Protein 2NWR (pdb70)

Organism: Aquifex aeolicus (strain VF5) (NCBI:txid224324)

InterPro domains:
  IPR006218 DAHP synthetase I/KDSA [PF00793] (2-253)
  IPR006269 3-deoxy-8-phosphooctulonate synthase [MF_00056] (1-260)
  IPR006269 3-deoxy-8-phosphooctulonate synthase [PTHR21057] (2-259)
  IPR006269 3-deoxy-8-phosphooctulonate synthase [TIGR01362] (2-258)
  IPR013785 Aldolase-type TIM barrel [G3DSA:3.20.20.70] (1-263)

CATH classification: 3.20.20.70

Nearest PDB structures (foldseek):
  2nwr-assembly1_A-2  TM=1.004E+00  e=3.847E-53  Aquifex aeolicus
  1pcw-assembly1_A-2  TM=1.004E+00  e=4.974E-52  Aquifex aeolicus
  1zji-assembly1_A  TM=9.986E-01  e=1.942E-50  Aquifex aeolicus
  2nxh-assembly2_H  TM=1.001E+00  e=2.598E-50  Aquifex aeolicus
  2nxi-assembly2_E  TM=1.001E+00  e=2.346E-47  Aquifex aeolicus

Solvent-accessible surface area: 20312 Å² total; per-residue (Å²): 193,113,3,7,0,1,2,0,0,0,0,1,27,36,40,138,18,0,43,112,0,0,112,28,0,66,114,0,26,88,114,7,142,90,5,45,13,0,0,3,0,1,3,19,22,4,43,50,38,26,29,142,37,49,60,28,92,36,33,150,77,0,11,124,0,0,97,79,0,59,132,90,23,61,8,97,0,0,0,10,0,21,27,28,150,16,3,140,38,0,14,126,2,0,29,4,0,5,0,19,9,15,4,0,37,15,3,60,3,0,34,12,0,1,156,41,49,70,8,0,0,1,9,3,0,9,20,8,0,1,113,24,0,124,50,6,3,63,2,0,133,128,17,39,7,178,69,15,11,0,0,1,16,0,8,12,124,52,58,37,50,16,62,18,26,40,162,0,1,66,40,0,62,113,49,13,89,1,0,0,0,0,2,19,3,11,33,54,33,51,90,38,65,81,118,92,8,66,46,49,0,92,34,0,1,51,58,18,15,38,0,0,2,4,1,0,10,31,75,8,146,119,12,81,5,39,38,66,4,0,12,23,21,103,88,0,48,45,17,0,66,18,0,17,98,44,47,128,107,16,46,160,148,69,148,138,121,156,4,6,0,2,1,1,0,0,0,2,27,35,54,134,20,0,40,125,0,0,113,35,0,61,112,0,23,88,118,17,137,121,8,46,10,0,0,4,0,0,3,18,20,5,44,51,39,28,24,134,37,48,63,27,98,36,25,158,78,0,16,134,0,2,95,83,0,54,124,97,27,61,7,93,0,1,1,11,0,22,27,26,150,16,2,137,49,2,13,114,2,1,28,4,0,6,0,18,10,12,3,0,37,16,2,61,5,0,41,19,0,2,170,42,68,69,9,0,1,1,9,2,0,10,21,6,0,1,115,24,1,123,47,2,4,62,1,0,129,139,21,48,8,188,68,11,10,0,0,1,22,0,8,14,125,52,57,44,54,18,63,19,24,41,162,0,1,67,38,0,84,97,52,15,90,1,0,0,0,0,2,20,3,11,33,74,34,75,34,76,80,123,85,4,68,52,50,0,91,33,0,0,52,57,17,16,40,0,0,1,3,2,0,10,34,79,12,144,125,12,88,4,33,35,69,1,0,7,29,20,103,90,0,48,48,11,0,68,18,0,28,96,49,64,124,100,17,46,162,146,66,145,129,144

Secondary structure (DSSP, 8-state):
-PEEEEEE-SB-S-HHHHHHHHHHHHHHHHH-TTEEEEEE-BS--TT-SSTTS---S-HHHHHHHHHHHHHHH--EEEEE-SSGGGHHHHHTT-SEEEE-GGGTT-HHHHHHHHTTTSEEEEEPPTT--GGGGHHHHHHHHHTT-SSEEEEE--EE-SSS-EE--TTHHHHHTTTSEEEEETTGGG--TT---GGGHHHHHHHHHHH--SEEEEEEES-GGG-SS-TTTPEEGGGHHHHHHHHHHHHHHHHTTPPP-/-EEEEEE-SB-S-HHHHHHHHHHHHHHHHH-TTEEEEEE-BS--TT-SSTTS---S-HHHHHHHHHHHHHHH--EEEEE-SSGGGHHHHHTT-SEEEE-GGGTT-HHHHHHHHHTTSEEEEEPPTT--GGGHHHHHHHHHHTT--SEEEEE--EE-SSS-EE--TTHHHHHTTTSEEEEETTGGG------GGGHHHHHHHHHHH--SEEEEEEESSGGG-SSSTTTPEEGGGHHHHHHHHHHHHHHHGGGPPP-

Sequence (512 aa):
EKFLVIAGPNAIESEELLLKVGEEIKRLSEKFKEVEFVFKSSFDKANRSSIHSFRGHGLEYGVKALRKVKEEFGLKITTDIHESWQAEPVAEVADIIQIPAFLCRQTDLLLAAAKTGRAVNVKKGQFLAPWDTKNVVEKLKFGGAKEIYLTERGTTFGYNNLVVDFRSLPIMKQWAKVIYDATHSVQLPGGGMREFIFPLIRAAVAVGCDGVFMETHPEPEKALSDASTQLPLSQLEGIIEAILEIREVASKYYETIKFLVIAGPNAIESEELLLKVGEEIKRLSEKFKEVEFVFKSSFDKANRSSIHSFRGHGLEYGVKALRKVKEEFGLKITTDIHESWQAEPVAEVADIIQIPAFLCRQTDLLLAAAKTGRAVNVKKGQFLAPWDTKNVVEKLKFGGAKEIYLTERGTTFGYNNLVVDFRSLPIMKQWAKVIYDATHSVQLPGGMREFIFPLIRAAVAVGCDGVFMETHPEPEKALSDASTQLPLSQLEGIIEAILEIREVASKYYETI

B-factor: mean 23.36, std 8.86, range [10.27, 59.87]

Structure (mmCIF, N/CA/C/O backbone):
data_2NWR
#
_entry.id   2NWR
#
_cell.length_a   84.406
_cell.length_b   84.406
_cell.length_c   159.428
_cell.angle_alpha   90.00
_cell.angle_beta   90.00
_cell.angle_gamma   120.00
#
_symmetry.space_group_name_H-M   'P 31 2 1'
#
loop_
_entity.id
_entity.type
_entity.pdbx_description
1 polymer '2-dehydro-3-deoxyphosphooctonate aldolase'
2 non-polymer 'PHOSPHATE ION'
3 non-polymer PHOSPHOENOLPYRUVATE
4 water water
#
loop_
_atom_site.group_PDB
_atom_site.id
_atom_site.type_symbol
_atom_site.label_atom_id
_atom_site.label_alt_id
_atom_site.label_comp_id
_atom_site.label_asym_id
_atom_site.label_entity_id
_atom_site.label_seq_id
_atom_site.pdbx_PDB_ins_code
_atom_site.Cartn_x
_atom_site.Cartn_y
_atom_site.Cartn_z
_atom_site.occupancy
_atom_site.B_iso_or_equiv
_atom_site.auth_seq_id
_atom_site.auth_comp_id
_atom_site.auth_asym_id
_atom_site.auth_atom_id
_atom_site.pdbx_PDB_model_num
ATOM 1 N N . GLU A 1 2 ? 7.706 48.304 29.544 1.00 42.38 1002 GLU A N 1
ATOM 2 C CA . GLU A 1 2 ? 8.964 47.957 30.263 1.00 42.17 1002 GLU A CA 1
ATOM 3 C C . GLU A 1 2 ? 9.836 49.205 30.350 1.00 40.95 1002 GLU A C 1
ATOM 4 O O . GLU A 1 2 ? 9.835 50.033 29.440 1.00 41.27 1002 GLU A O 1
ATOM 10 N N . LYS A 1 3 ? 10.574 49.340 31.448 1.00 38.03 1003 LYS A N 1
ATOM 11 C CA . LYS A 1 3 ? 11.435 50.498 31.659 1.00 34.56 1003 LYS A CA 1
ATOM 12 C C . LYS A 1 3 ? 12.458 50.647 30.532 1.00 31.24 1003 LYS A C 1
ATOM 13 O O . LYS A 1 3 ? 13.194 49.712 30.214 1.00 28.74 1003 LYS A O 1
ATOM 19 N N . PHE A 1 4 ? 12.494 51.836 29.937 1.00 27.73 1004 PHE A N 1
ATOM 20 C CA . PHE A 1 4 ? 13.401 52.133 28.834 1.00 24.13 1004 PHE A CA 1
ATOM 21 C C . PHE A 1 4 ? 14.827 52.345 29.323 1.00 22.30 1004 PHE A C 1
ATOM 22 O O . PHE A 1 4 ? 15.065 53.050 30.303 1.00 21.18 1004 PHE A O 1
ATOM 30 N N . LEU A 1 5 ? 15.779 51.737 28.626 1.00 20.34 1005 LEU A N 1
ATOM 31 C CA . LEU A 1 5 ? 17.175 51.858 29.002 1.00 18.64 1005 LEU A CA 1
ATOM 32 C C . LEU A 1 5 ? 17.893 52.973 28.240 1.00 18.85 1005 LEU A C 1
ATOM 33 O O . LEU A 1 5 ? 17.734 53.117 27.026 1.00 17.17 1005 LEU A O 1
ATOM 38 N N . VAL A 1 6 ? 18.654 53.784 28.968 1.00 17.71 1006 VAL A N 1
ATOM 39 C CA . VAL A 1 6 ? 19.453 54.835 28.353 1.00 15.95 1006 VAL A CA 1
ATOM 40 C C . VAL A 1 6 ? 20.881 54.641 28.847 1.00 15.59 1006 VAL A C 1
ATOM 41 O O . VAL A 1 6 ? 21.173 54.839 30.031 1.00 14.29 1006 VAL A O 1
ATOM 45 N N . ILE A 1 7 ? 21.754 54.213 27.943 1.00 14.61 1007 ILE A N 1
ATOM 46 C CA . ILE A 1 7 ? 23.159 53.998 28.270 1.00 15.57 1007 ILE A CA 1
ATOM 47 C C . ILE A 1 7 ? 23.885 55.234 27.767 1.00 15.03 1007 ILE A C 1
ATOM 48 O O . ILE A 1 7 ? 23.898 55.499 26.563 1.00 16.37 1007 ILE A O 1
ATOM 53 N N . ALA A 1 8 ? 24.483 55.995 28.678 1.00 15.32 1008 ALA A N 1
ATOM 54 C CA . ALA A 1 8 ? 25.173 57.212 28.275 1.00 15.54 1008 ALA A CA 1
ATOM 55 C C . ALA A 1 8 ? 26.386 57.539 29.125 1.00 16.84 1008 ALA A C 1
ATOM 56 O O . ALA A 1 8 ? 26.502 57.100 30.268 1.00 18.14 1008 ALA A O 1
ATOM 58 N N . GLY A 1 9 ? 27.285 58.331 28.552 1.00 18.25 1009 GLY A N 1
ATOM 59 C CA . GLY A 1 9 ? 28.488 58.723 29.255 1.00 17.46 1009 GLY A CA 1
ATOM 60 C C . GLY A 1 9 ? 29.565 59.064 28.249 1.00 17.37 1009 GLY A C 1
ATOM 61 O O . GLY A 1 9 ? 29.352 58.920 27.043 1.00 18.30 1009 GLY A O 1
ATOM 62 N N . PRO A 1 10 ? 30.735 59.525 28.710 1.00 17.40 1010 PRO A N 1
ATOM 63 C CA . PRO A 1 10 ? 31.836 59.879 27.814 1.00 17.62 1010 PRO A CA 1
ATOM 64 C C . PRO A 1 10 ? 32.426 58.613 27.203 1.00 16.18 1010 PRO A C 1
ATOM 65 O O . PRO A 1 10 ? 32.613 57.613 27.895 1.00 16.85 1010 PRO A O 1
ATOM 69 N N . ASN A 1 11 ? 32.713 58.656 25.909 1.00 15.72 1011 ASN A N 1
ATOM 70 C CA . ASN A 1 11 ? 33.262 57.494 25.228 1.00 17.05 1011 ASN A CA 1
ATOM 71 C C . ASN A 1 11 ? 34.412 56.835 25.984 1.00 17.90 1011 ASN A C 1
ATOM 72 O O . ASN A 1 11 ? 34.411 55.621 26.194 1.00 19.07 1011 ASN A O 1
ATOM 77 N N . ALA A 1 12 ? 35.391 57.641 26.385 1.00 17.41 1012 ALA A N 1
ATOM 78 C CA . ALA A 1 12 ? 36.561 57.133 27.092 1.00 18.24 1012 ALA A CA 1
ATOM 79 C C . ALA A 1 12 ? 36.750 57.779 28.461 1.00 18.05 1012 ALA A C 1
ATOM 80 O O . ALA A 1 12 ? 36.331 58.913 28.690 1.00 18.73 1012 ALA A O 1
ATOM 82 N N . ILE A 1 13 ? 37.385 57.047 29.369 1.00 20.19 1013 ILE A N 1
ATOM 83 C CA . ILE A 1 13 ? 37.637 57.562 30.707 1.00 19.18 1013 ILE A CA 1
ATOM 84 C C . ILE A 1 13 ? 38.856 58.477 30.651 1.00 20.48 1013 ILE A C 1
ATOM 85 O O . ILE A 1 13 ? 39.957 58.110 31.065 1.00 21.08 1013 ILE A O 1
ATOM 90 N N . GLU A 1 14 ? 38.645 59.676 30.121 1.00 20.62 1014 GLU A N 1
ATOM 91 C CA . GLU A 1 14 ? 39.707 60.666 29.991 1.00 22.81 1014 GLU A CA 1
ATOM 92 C C . GLU A 1 14 ? 40.286 61.038 31.354 1.00 23.20 1014 GLU A C 1
ATOM 93 O O . GLU A 1 14 ? 41.457 61.395 31.468 1.00 23.13 1014 GLU A O 1
ATOM 99 N N . SER A 1 15 ? 39.457 60.936 32.385 1.00 22.96 1015 SER A N 1
ATOM 100 C CA . SER A 1 15 ? 39.869 61.244 33.749 1.00 24.12 1015 SER A CA 1
ATOM 101 C C . SER A 1 15 ? 38.682 60.948 34.646 1.00 24.98 1015 SER A C 1
ATOM 102 O O . SER A 1 15 ? 37.544 60.891 34.181 1.00 24.51 1015 SER A O 1
ATOM 105 N N . GLU A 1 16 ? 38.945 60.743 35.928 1.00 26.10 1016 GLU A N 1
ATOM 106 C CA . GLU A 1 16 ? 37.875 60.461 36.868 1.00 28.48 1016 GLU A CA 1
ATOM 107 C C . GLU A 1 16 ? 36.998 61.706 37.016 1.00 28.91 1016 GLU A C 1
ATOM 108 O O . GLU A 1 16 ? 35.782 61.609 37.202 1.00 29.48 1016 GLU A O 1
ATOM 114 N N . GLU A 1 17 ? 37.617 62.878 36.918 1.00 28.31 1017 GLU A N 1
ATOM 115 C CA . GLU A 1 17 ? 36.879 64.127 37.042 1.00 29.83 1017 GLU A CA 1
ATOM 116 C C . GLU A 1 17 ? 35.839 64.256 35.932 1.00 27.93 1017 GLU A C 1
ATOM 117 O O . GLU A 1 17 ? 34.704 64.667 36.180 1.00 27.04 1017 GLU A O 1
ATOM 123 N N . LEU A 1 18 ? 36.230 63.907 34.709 1.00 26.09 1018 LEU A N 1
ATOM 124 C CA . LEU A 1 18 ? 35.312 63.972 33.576 1.00 24.34 1018 LEU A CA 1
ATOM 125 C C . LEU A 1 18 ? 34.102 63.096 33.862 1.00 23.92 1018 LEU A C 1
ATOM 126 O O . LEU A 1 18 ? 32.962 63.504 33.647 1.00 23.84 1018 LEU A O 1
ATOM 131 N N . LEU A 1 19 ? 34.362 61.885 34.345 1.00 22.81 1019 LEU A N 1
ATOM 132 C CA . LEU A 1 19 ? 33.299 60.941 34.665 1.00 24.51 1019 LEU A CA 1
ATOM 133 C C . LEU A 1 19 ? 32.316 61.485 35.691 1.00 24.30 1019 LEU A C 1
ATOM 134 O O . LEU A 1 19 ? 31.103 61.324 35.541 1.00 22.96 1019 LEU A O 1
ATOM 139 N N . LEU A 1 20 ? 32.843 62.121 36.734 1.00 24.48 1020 LEU A N 1
ATOM 140 C CA . LEU A 1 20 ? 32.007 62.684 37.790 1.00 25.28 1020 LEU A CA 1
ATOM 141 C C . LEU A 1 20 ? 31.148 63.833 37.267 1.00 24.53 1020 LEU A C 1
ATOM 142 O O . LEU A 1 20 ? 30.006 64.012 37.694 1.00 25.23 1020 LEU A O 1
ATOM 147 N N . LYS A 1 21 ? 31.698 64.605 36.338 1.00 25.02 1021 LYS A N 1
ATOM 148 C CA . LYS A 1 21 ? 30.972 65.727 35.764 1.00 25.77 1021 LYS A CA 1
ATOM 149 C C . LYS A 1 21 ? 29.772 65.217 34.961 1.00 24.84 1021 LYS A C 1
ATOM 150 O O . LYS A 1 21 ? 28.660 65.732 35.087 1.00 23.86 1021 LYS A O 1
ATOM 156 N N . VAL A 1 22 ? 29.999 64.197 34.138 1.00 22.75 1022 VAL A N 1
ATOM 157 C CA . VAL A 1 22 ? 28.921 63.628 33.339 1.00 20.58 1022 VAL A CA 1
ATOM 158 C C . VAL A 1 22 ? 27.979 62.864 34.263 1.00 20.33 1022 VAL A C 1
ATOM 159 O O . VAL A 1 22 ? 26.753 62.947 34.128 1.00 20.85 1022 VAL A O 1
ATOM 163 N N . GLY A 1 23 ? 28.558 62.128 35.210 1.00 20.10 1023 GLY A N 1
ATOM 164 C CA . GLY A 1 23 ? 27.762 61.362 36.153 1.00 20.21 1023 GLY A CA 1
ATOM 165 C C . GLY A 1 23 ? 26.765 62.225 36.907 1.00 21.66 1023 GLY A C 1
ATOM 166 O O . GLY A 1 23 ? 25.612 61.835 37.103 1.00 20.07 1023 GLY A O 1
ATOM 167 N N . GLU A 1 24 ? 27.207 63.404 37.335 1.00 22.22 1024 GLU A N 1
ATOM 168 C CA . GLU A 1 24 ? 26.339 64.315 38.064 1.00 23.17 1024 GLU A CA 1
ATOM 169 C C . GLU A 1 24 ? 25.097 64.642 37.246 1.00 23.16 1024 GLU A C 1
ATOM 170 O O . GLU A 1 24 ? 23.985 64.632 37.771 1.00 22.28 1024 GLU A O 1
ATOM 176 N N . GLU A 1 25 ? 25.288 64.924 35.959 1.00 22.74 1025 GLU A N 1
ATOM 177 C CA . GLU A 1 25 ? 24.174 65.253 35.075 1.00 23.33 1025 GLU A CA 1
ATOM 178 C C . GLU A 1 25 ? 23.276 64.047 34.828 1.00 22.95 1025 GLU A C 1
ATOM 179 O O . GLU A 1 25 ? 22.050 64.165 34.825 1.00 23.62 1025 GLU A O 1
ATOM 185 N N . ILE A 1 26 ? 23.880 62.883 34.618 1.00 23.17 1026 ILE A N 1
ATOM 186 C CA . ILE A 1 26 ? 23.094 61.681 34.382 1.00 22.86 1026 ILE A CA 1
ATOM 187 C C . ILE A 1 26 ? 22.249 61.403 35.621 1.00 22.77 1026 ILE A C 1
ATOM 188 O O . ILE A 1 26 ? 21.103 60.966 35.517 1.00 21.57 1026 ILE A O 1
ATOM 193 N N . LYS A 1 27 ? 22.812 61.680 36.793 1.00 22.60 1027 LYS A N 1
ATOM 194 C CA . LYS A 1 27 ? 22.092 61.479 38.047 1.00 22.45 1027 LYS A CA 1
ATOM 195 C C . LYS A 1 27 ? 20.877 62.413 38.098 1.00 22.25 1027 LYS A C 1
ATOM 196 O O . LYS A 1 27 ? 19.767 61.985 38.417 1.00 21.37 1027 LYS A O 1
ATOM 202 N N . ARG A 1 28 ? 21.089 63.686 37.773 1.00 22.29 1028 ARG A N 1
ATOM 203 C CA . ARG A 1 28 ? 20.003 64.660 37.779 1.00 22.65 1028 ARG A CA 1
ATOM 204 C C . ARG A 1 28 ? 18.873 64.181 36.872 1.00 22.52 1028 ARG A C 1
ATOM 205 O O . ARG A 1 28 ? 17.703 64.207 37.251 1.00 22.99 1028 ARG A O 1
ATOM 213 N N . LEU A 1 29 ? 19.238 63.728 35.676 1.00 22.22 1029 LEU A N 1
ATOM 214 C CA . LEU A 1 29 ? 18.262 63.252 34.706 1.00 20.75 1029 LEU A CA 1
ATOM 215 C C . LEU A 1 29 ? 17.543 61.984 35.160 1.00 19.28 1029 LEU A C 1
ATOM 216 O O . LEU A 1 29 ? 16.367 61.787 34.844 1.00 19.46 1029 LEU A O 1
ATOM 221 N N . SER A 1 30 ? 18.240 61.125 35.899 1.00 19.05 1030 SER A N 1
ATOM 222 C CA . SER A 1 30 ? 17.625 59.891 36.374 1.00 19.38 1030 SER A CA 1
ATOM 223 C C . SER A 1 30 ? 16.559 60.207 37.419 1.00 20.71 1030 SER A C 1
ATOM 224 O O . SER A 1 30 ? 15.626 59.429 37.624 1.00 19.15 1030 SER A O 1
ATOM 227 N N . GLU A 1 31 ? 16.701 61.352 38.080 1.00 21.89 1031 GLU A N 1
ATOM 228 C CA . GLU A 1 31 ? 15.735 61.760 39.092 1.00 22.80 1031 GLU A CA 1
ATOM 229 C C . GLU A 1 31 ? 14.502 62.330 38.401 1.00 23.16 1031 GLU A C 1
ATOM 230 O O . GLU A 1 31 ? 13.382 62.207 38.900 1.00 22.23 1031 GLU A O 1
ATOM 236 N N . LYS A 1 32 ? 14.713 62.949 37.245 1.00 22.00 1032 LYS A N 1
ATOM 237 C CA . LYS A 1 32 ? 13.611 63.529 36.489 1.00 21.88 1032 LYS A CA 1
ATOM 238 C C . LYS A 1 32 ? 12.879 62.465 35.675 1.00 22.42 1032 LYS A C 1
ATOM 239 O O . LYS A 1 32 ? 11.657 62.333 35.763 1.00 23.68 1032 LYS A O 1
ATOM 245 N N . PHE A 1 33 ? 13.629 61.713 34.874 1.00 20.81 1033 PHE A N 1
ATOM 246 C CA . PHE A 1 33 ? 13.040 60.670 34.039 1.00 20.77 1033 PHE A CA 1
ATOM 247 C C . PHE A 1 33 ? 13.023 59.354 34.791 1.00 20.53 1033 PHE A C 1
ATOM 248 O O . PHE A 1 33 ? 13.808 58.449 34.500 1.00 20.14 1033 PHE A O 1
ATOM 256 N N . LYS A 1 34 ? 12.116 59.257 35.758 1.00 20.51 1034 LYS A N 1
ATOM 257 C CA . LYS A 1 34 ? 11.999 58.065 36.578 1.00 21.94 1034 LYS A CA 1
ATOM 258 C C . LYS A 1 34 ? 11.594 56.805 35.815 1.00 22.62 1034 LYS A C 1
ATOM 259 O O . LYS A 1 34 ? 11.818 55.696 36.298 1.00 24.15 1034 LYS A O 1
ATOM 265 N N . GLU A 1 35 ? 11.014 56.965 34.628 1.00 21.24 1035 GLU A N 1
ATOM 266 C CA . GLU A 1 35 ? 10.600 55.805 33.843 1.00 20.95 1035 GLU A CA 1
ATOM 267 C C . GLU A 1 35 ? 11.765 55.242 33.034 1.00 20.90 1035 GLU A C 1
ATOM 268 O O . GLU A 1 35 ? 11.613 54.252 32.318 1.00 22.58 1035 GLU A O 1
ATOM 274 N N . VAL A 1 36 ? 12.926 55.879 33.152 1.00 19.03 1036 VAL A N 1
ATOM 275 C CA . VAL A 1 36 ? 14.120 55.450 32.429 1.00 18.50 1036 VAL A CA 1
ATOM 276 C C . VAL A 1 36 ? 15.162 54.814 33.339 1.00 20.57 1036 VAL A C 1
ATOM 277 O O . VAL A 1 36 ? 15.404 55.288 34.449 1.00 19.03 1036 VAL A O 1
ATOM 281 N N . GLU A 1 37 ? 15.770 53.729 32.868 1.00 20.15 1037 GLU A N 1
ATOM 282 C CA . GLU A 1 37 ? 16.825 53.067 33.620 1.00 22.26 1037 GLU A CA 1
ATOM 283 C C . GLU A 1 37 ? 18.132 53.559 33.006 1.00 20.93 1037 GLU A C 1
ATOM 284 O O . GLU A 1 37 ? 18.471 53.210 31.869 1.00 19.93 1037 GLU A O 1
ATOM 290 N N . PHE A 1 38 ? 18.851 54.395 33.743 1.00 18.23 1038 PHE A N 1
ATOM 291 C CA . PHE A 1 38 ? 20.108 54.922 33.241 1.00 17.92 1038 PHE A CA 1
ATOM 292 C C . PHE A 1 38 ? 21.270 54.022 33.598 1.00 18.68 1038 PHE A C 1
ATOM 293 O O . PHE A 1 38 ? 21.312 53.442 34.687 1.00 18.72 1038 PHE A O 1
ATOM 301 N N . VAL A 1 39 ? 22.199 53.891 32.657 1.00 17.30 1039 VAL A N 1
ATOM 302 C CA . VAL A 1 39 ? 23.400 53.094 32.857 1.00 18.20 1039 VAL A CA 1
ATOM 303 C C . VAL A 1 39 ? 24.550 53.960 32.361 1.00 16.99 1039 VAL A C 1
ATOM 304 O O . VAL A 1 39 ? 24.557 54.407 31.208 1.00 16.13 1039 VAL A O 1
ATOM 308 N N . PHE A 1 40 ? 25.507 54.211 33.246 1.00 16.02 1040 PHE A N 1
ATOM 309 C CA . PHE A 1 40 ? 26.653 55.051 32.925 1.00 15.19 1040 PHE A CA 1
ATOM 310 C C . PHE A 1 40 ? 27.718 54.270 32.174 1.00 15.17 1040 PHE A C 1
ATOM 311 O O . PHE A 1 40 ? 28.202 53.246 32.661 1.00 14.26 1040 PHE A O 1
ATOM 319 N N . LYS A 1 41 ? 28.097 54.768 31.001 1.00 16.20 1041 LYS A N 1
ATOM 320 C CA . LYS A 1 41 ? 29.101 54.103 30.180 1.00 15.57 1041 LYS A CA 1
ATOM 321 C C . LYS A 1 41 ? 30.358 54.909 29.924 1.00 16.04 1041 LYS A C 1
ATOM 322 O O . LYS A 1 41 ? 30.299 56.117 29.700 1.00 15.98 1041 LYS A O 1
ATOM 328 N N . SER A 1 42 ? 31.491 54.213 29.967 1.00 16.21 1042 SER A N 1
ATOM 329 C CA . SER A 1 42 ? 32.787 54.796 29.648 1.00 17.22 1042 SER A CA 1
ATOM 330 C C . SER A 1 42 ? 33.834 53.690 29.567 1.00 18.32 1042 SER A C 1
ATOM 331 O O . SER A 1 42 ? 33.941 52.860 30.471 1.00 19.65 1042 SER A O 1
ATOM 334 N N . SER A 1 43 ? 34.600 53.685 28.480 1.00 18.68 1043 SER A N 1
ATOM 335 C CA . SER A 1 43 ? 35.632 52.674 28.243 1.00 17.43 1043 SER A CA 1
ATOM 336 C C . SER A 1 43 ? 36.938 52.975 28.971 1.00 18.27 1043 SER A C 1
ATOM 337 O O . SER A 1 43 ? 37.469 54.082 28.864 1.00 19.69 1043 SER A O 1
ATOM 340 N N . PHE A 1 44 ? 37.465 51.989 29.693 1.00 17.64 1044 PHE A N 1
ATOM 341 C CA . PHE A 1 44 ? 38.735 52.173 30.397 1.00 17.13 1044 PHE A CA 1
ATOM 342 C C . PHE A 1 44 ? 39.882 52.045 29.391 1.00 17.45 1044 PHE A C 1
ATOM 343 O O . PHE A 1 44 ? 41.026 52.417 29.677 1.00 16.28 1044 PHE A O 1
ATOM 351 N N . ASP A 1 45 ? 39.566 51.523 28.207 1.00 17.04 1045 ASP A N 1
ATOM 352 C CA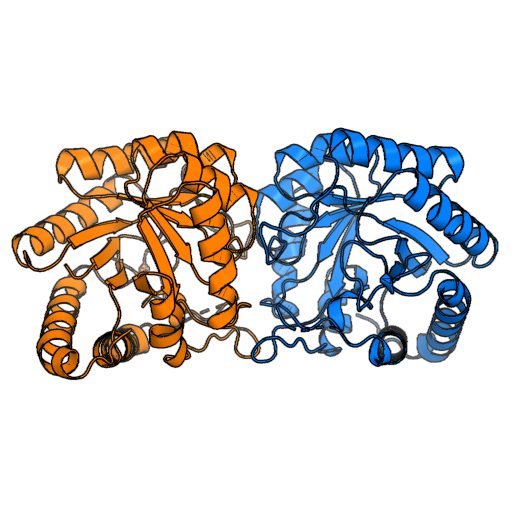 . ASP A 1 45 ? 40.558 51.371 27.149 1.00 17.44 1045 ASP A CA 1
ATOM 353 C C . ASP A 1 45 ? 39.939 51.325 25.757 1.00 18.42 1045 ASP A C 1
ATOM 354 O O . ASP A 1 45 ? 38.928 50.655 25.533 1.00 17.51 1045 ASP A O 1
ATOM 359 N N . LYS A 1 46 ? 40.543 52.065 24.836 1.00 17.63 1046 LYS A N 1
ATOM 360 C CA . LYS A 1 46 ? 40.108 52.064 23.443 1.00 17.84 1046 LYS A CA 1
ATOM 361 C C . LYS A 1 46 ? 41.159 51.159 22.814 1.00 18.48 1046 LYS A C 1
ATOM 362 O O . LYS A 1 46 ? 42.202 51.622 22.347 1.00 19.36 1046 LYS A O 1
ATOM 368 N N . ALA A 1 47 ? 40.884 49.858 22.838 1.00 18.19 1047 ALA A N 1
ATOM 369 C CA . ALA A 1 47 ? 41.805 48.847 22.334 1.00 17.58 1047 ALA A CA 1
ATOM 370 C C . ALA A 1 47 ? 41.811 48.649 20.824 1.00 17.75 1047 ALA A C 1
ATOM 371 O O . ALA A 1 47 ? 42.564 47.821 20.307 1.00 17.18 1047 ALA A O 1
ATOM 373 N N . ASN A 1 48 ? 40.997 49.419 20.113 1.00 16.45 1048 ASN A N 1
ATOM 374 C CA . ASN A 1 48 ? 40.905 49.273 18.666 1.00 16.04 1048 ASN A CA 1
ATOM 375 C C . ASN A 1 48 ? 41.050 50.569 17.874 1.00 16.02 1048 ASN A C 1
ATOM 376 O O . ASN A 1 48 ? 40.479 50.681 16.783 1.00 15.45 1048 ASN A O 1
ATOM 381 N N . ARG A 1 49 ? 41.788 51.545 18.400 1.00 16.29 1049 ARG A N 1
ATOM 382 C CA . ARG A 1 49 ? 41.953 52.805 17.671 1.00 17.34 1049 ARG A CA 1
ATOM 383 C C . ARG A 1 49 ? 42.564 52.525 16.294 1.00 18.60 1049 ARG A C 1
ATOM 384 O O . ARG A 1 49 ? 43.271 51.532 16.103 1.00 19.22 1049 ARG A O 1
ATOM 392 N N . SER A 1 50 ? 42.291 53.396 15.331 1.00 18.18 1050 SER A N 1
ATOM 393 C CA . SER A 1 50 ? 42.852 53.209 13.998 1.00 18.30 1050 SER A CA 1
ATOM 394 C C . SER A 1 50 ? 44.356 53.463 14.040 1.00 17.68 1050 SER A C 1
ATOM 395 O O . SER A 1 50 ? 45.148 52.730 13.432 1.00 16.93 1050 SER A O 1
ATOM 398 N N . SER A 1 51 ? 44.747 54.493 14.782 1.00 17.48 1051 SER A N 1
ATOM 399 C CA . SER A 1 51 ? 46.153 54.868 14.877 1.00 19.81 1051 SER A CA 1
ATOM 400 C C . SER A 1 51 ? 46.830 54.548 16.202 1.00 19.93 1051 SER A C 1
ATOM 401 O O . SER A 1 51 ? 46.240 54.705 17.272 1.00 18.04 1051 SER A O 1
ATOM 404 N N . ILE A 1 52 ? 48.083 54.114 16.113 1.00 19.10 1052 ILE A N 1
ATOM 405 C CA . ILE A 1 52 ? 48.874 53.791 17.294 1.00 21.32 1052 ILE A CA 1
ATOM 406 C C . ILE A 1 52 ? 49.145 55.073 18.093 1.00 22.68 1052 ILE A C 1
ATOM 407 O O . ILE A 1 52 ? 49.517 55.015 19.263 1.00 23.06 1052 ILE A O 1
ATOM 412 N N . HIS A 1 53 ? 48.953 56.227 17.458 1.00 23.51 1053 HIS A N 1
ATOM 413 C CA . HIS A 1 53 ? 49.197 57.508 18.119 1.00 24.54 1053 HIS A CA 1
ATOM 414 C C . HIS A 1 53 ? 47.985 58.091 18.845 1.00 24.50 1053 HIS A C 1
ATOM 415 O O . HIS A 1 53 ? 48.100 59.103 19.537 1.00 23.38 1053 HIS A O 1
ATOM 422 N N . SER A 1 54 ? 46.830 57.449 18.700 1.00 22.54 1054 SER A N 1
ATOM 423 C CA . SER A 1 54 ? 45.614 57.935 19.338 1.00 21.50 1054 SER A CA 1
ATOM 424 C C . SER A 1 54 ? 45.479 57.528 20.801 1.00 20.64 1054 SER A C 1
ATOM 425 O O . SER A 1 54 ? 46.076 56.550 21.254 1.00 20.71 1054 SER A O 1
ATOM 428 N N . PHE A 1 55 ? 44.673 58.294 21.527 1.00 20.16 1055 PHE A N 1
ATOM 429 C CA . PHE A 1 55 ? 44.418 58.062 22.942 1.00 21.16 1055 PHE A CA 1
ATOM 430 C C . PHE A 1 55 ? 43.785 56.694 23.177 1.00 20.76 1055 PHE A C 1
ATOM 431 O O . PHE A 1 55 ? 42.874 56.297 22.452 1.00 19.15 1055 PHE A O 1
ATOM 439 N N . ARG A 1 56 ? 44.274 55.975 24.184 1.00 20.11 1056 ARG A N 1
ATOM 440 C CA . ARG A 1 56 ? 43.717 54.666 24.519 1.00 21.01 1056 ARG A CA 1
ATOM 441 C C . ARG A 1 56 ? 43.040 54.691 25.887 1.00 21.12 1056 ARG A C 1
ATOM 442 O O . ARG A 1 56 ? 41.915 54.221 26.041 1.00 20.92 1056 ARG A O 1
ATOM 450 N N . GLY A 1 57 ? 43.725 55.249 26.879 1.00 21.32 1057 GLY A N 1
ATOM 451 C CA . GLY A 1 57 ? 43.153 55.308 28.212 1.00 21.02 1057 GLY A CA 1
ATOM 452 C C . GLY A 1 57 ? 44.215 55.252 29.293 1.00 22.72 1057 GLY A C 1
ATOM 453 O O . GLY A 1 57 ? 45.413 55.240 28.998 1.00 22.60 1057 GLY A O 1
ATOM 454 N N . HIS A 1 58 ? 43.775 55.194 30.546 1.00 21.86 1058 HIS A N 1
ATOM 455 C CA . HIS A 1 58 ? 44.696 55.160 31.669 1.00 23.19 1058 HIS A CA 1
ATOM 456 C C . HIS A 1 58 ? 44.803 53.801 32.352 1.00 23.23 1058 HIS A C 1
ATOM 457 O O . HIS A 1 58 ? 45.264 53.700 33.488 1.00 24.40 1058 HIS A O 1
ATOM 464 N N . GLY A 1 59 ? 44.390 52.753 31.647 1.00 23.84 1059 GLY A N 1
ATOM 465 C CA . GLY A 1 59 ? 44.480 51.418 32.208 1.00 22.38 1059 GLY A CA 1
ATOM 466 C C . GLY A 1 59 ? 43.229 50.935 32.908 1.00 22.10 1059 GLY A C 1
ATOM 467 O O . GLY A 1 59 ? 42.411 51.728 33.377 1.00 22.74 1059 GLY A O 1
ATOM 468 N N . LEU A 1 60 ? 43.097 49.615 32.983 1.00 21.83 1060 LEU A N 1
ATOM 469 C CA . LEU A 1 60 ? 41.958 48.966 33.614 1.00 22.92 1060 LEU A CA 1
ATOM 470 C C . LEU A 1 60 ? 41.800 49.362 35.086 1.00 22.61 1060 LEU A C 1
ATOM 471 O O . LEU A 1 60 ? 40.710 49.724 35.528 1.00 22.16 1060 LEU A O 1
ATOM 476 N N . GLU A 1 61 ? 42.892 49.293 35.838 1.00 22.02 1061 GLU A N 1
ATOM 477 C CA . GLU A 1 61 ? 42.859 49.621 37.260 1.00 24.36 1061 GLU A CA 1
ATOM 478 C C . GLU A 1 61 ? 42.283 51.010 37.509 1.00 22.89 1061 GLU A C 1
ATOM 479 O O . GLU A 1 61 ? 41.332 51.173 38.277 1.00 23.85 1061 GLU A O 1
ATOM 485 N N . TYR A 1 62 ? 42.864 52.007 36.854 1.00 22.20 1062 TYR A N 1
ATOM 486 C CA . TYR A 1 62 ? 42.418 53.387 36.992 1.00 21.99 1062 TYR A CA 1
ATOM 487 C C . TYR A 1 62 ? 40.954 53.518 36.578 1.00 21.59 1062 TYR A C 1
ATOM 488 O O . TYR A 1 62 ? 40.150 54.146 37.271 1.00 20.64 1062 TYR A O 1
ATOM 497 N N . GLY A 1 63 ? 40.623 52.921 35.437 1.00 21.42 1063 GLY A N 1
ATOM 498 C CA . GLY A 1 63 ? 39.268 52.987 34.921 1.00 19.99 1063 GLY A CA 1
ATOM 499 C C . GLY A 1 63 ? 38.202 52.403 35.826 1.00 19.87 1063 GLY A C 1
ATOM 500 O O . GLY A 1 63 ? 37.169 53.032 36.057 1.00 19.90 1063 GLY A O 1
ATOM 501 N N . VAL A 1 64 ? 38.435 51.197 36.329 1.00 20.00 1064 VAL A N 1
ATOM 502 C CA . VAL A 1 64 ? 37.472 50.548 37.209 1.00 21.49 1064 VAL A CA 1
ATOM 503 C C . VAL A 1 64 ? 37.276 51.382 38.471 1.00 22.65 1064 VAL A C 1
ATOM 504 O O . VAL A 1 64 ? 36.160 51.520 38.977 1.00 21.28 1064 VAL A O 1
ATOM 508 N N . LYS A 1 65 ? 38.372 51.946 38.966 1.00 23.83 1065 LYS A N 1
ATOM 509 C CA . LYS A 1 65 ? 38.335 52.775 40.163 1.00 24.56 1065 LYS A CA 1
ATOM 510 C C . LYS A 1 65 ? 37.477 54.017 39.919 1.00 22.88 1065 LYS A C 1
ATOM 511 O O . LYS A 1 65 ? 36.692 54.423 40.779 1.00 21.78 1065 LYS A O 1
ATOM 517 N N . ALA A 1 66 ? 37.624 54.613 38.740 1.00 20.22 1066 ALA A N 1
ATOM 518 C CA . ALA A 1 66 ? 36.852 55.804 38.396 1.00 19.53 1066 ALA A CA 1
ATOM 519 C C . ALA A 1 66 ? 35.369 55.454 38.246 1.00 20.46 1066 ALA A C 1
ATOM 520 O O . ALA A 1 66 ? 34.494 56.196 38.705 1.00 19.71 1066 ALA A O 1
ATOM 522 N N . LEU A 1 67 ? 35.083 54.323 37.600 1.00 20.12 1067 LEU A N 1
ATOM 523 C CA . LEU A 1 67 ? 33.697 53.892 37.425 1.00 19.79 1067 LEU A CA 1
ATOM 524 C C . LEU A 1 67 ? 33.071 53.571 38.780 1.00 21.64 1067 LEU A C 1
ATOM 525 O O . LEU A 1 67 ? 31.896 53.867 39.019 1.00 21.41 1067 LEU A O 1
ATOM 530 N N . ARG A 1 68 ? 33.855 52.964 39.667 1.00 21.68 1068 ARG A N 1
ATOM 531 C CA . ARG A 1 68 ? 33.358 52.631 40.997 1.00 23.65 1068 ARG A CA 1
ATOM 532 C C . ARG A 1 68 ? 33.005 53.916 41.749 1.00 22.20 1068 ARG A C 1
ATOM 533 O O . ARG A 1 68 ? 32.058 53.944 42.533 1.00 22.66 1068 ARG A O 1
ATOM 541 N N . LYS A 1 69 ? 33.761 54.983 41.497 1.00 22.37 1069 LYS A N 1
ATOM 542 C CA . LYS A 1 69 ? 33.504 56.262 42.150 1.00 23.57 1069 LYS A CA 1
ATOM 543 C C . LYS A 1 69 ? 32.178 56.839 41.653 1.00 23.45 1069 LYS A C 1
ATOM 544 O O . LYS A 1 69 ? 31.427 57.438 42.420 1.00 23.56 1069 LYS A O 1
ATOM 550 N N . VAL A 1 70 ? 31.892 56.661 40.367 1.00 22.42 1070 VAL A N 1
ATOM 551 C CA . VAL A 1 70 ? 30.642 57.155 39.802 1.00 21.25 1070 VAL A CA 1
ATOM 552 C C . VAL A 1 70 ? 29.472 56.422 40.444 1.00 21.79 1070 VAL A C 1
ATOM 553 O O . VAL A 1 70 ? 28.484 57.040 40.846 1.00 22.82 1070 VAL A O 1
ATOM 557 N N . LYS A 1 71 ? 29.590 55.102 40.543 1.00 21.76 1071 LYS A N 1
ATOM 558 C CA . LYS A 1 71 ? 28.537 54.289 41.136 1.00 23.72 1071 LYS A CA 1
ATOM 559 C C . LYS A 1 71 ? 28.324 54.627 42.609 1.00 24.43 1071 LYS A C 1
ATOM 560 O O . LYS A 1 71 ? 27.192 54.689 43.089 1.00 23.97 1071 LYS A O 1
ATOM 566 N N . GLU A 1 72 ? 29.421 54.853 43.319 1.00 25.98 1072 GLU A N 1
ATOM 567 C CA . GLU A 1 72 ? 29.361 55.161 44.741 1.00 28.13 1072 GLU A CA 1
ATOM 568 C C . GLU A 1 72 ? 28.801 56.552 45.030 1.00 27.58 1072 GLU A C 1
ATOM 569 O O . GLU A 1 72 ? 27.951 56.719 45.906 1.00 27.99 1072 GLU A O 1
ATOM 575 N N . GLU A 1 73 ? 29.268 57.547 44.287 1.00 26.27 1073 GLU A N 1
ATOM 576 C CA . GLU A 1 73 ? 28.824 58.919 44.496 1.00 27.85 1073 GLU A CA 1
ATOM 577 C C . GLU A 1 73 ? 27.422 59.209 43.969 1.00 27.26 1073 GLU A C 1
ATOM 578 O O . GLU A 1 73 ? 26.702 60.028 44.541 1.00 26.89 1073 GLU A O 1
ATOM 584 N N . PHE A 1 74 ? 27.022 58.528 42.898 1.00 26.36 1074 PHE A N 1
ATOM 585 C CA . PHE A 1 74 ? 25.711 58.778 42.301 1.00 24.72 1074 PHE A CA 1
ATOM 586 C C . PHE A 1 74 ? 24.705 57.632 42.312 1.00 23.89 1074 PHE A C 1
ATOM 587 O O . PHE A 1 74 ? 23.543 57.834 41.966 1.00 25.30 1074 PHE A O 1
ATOM 595 N N . GLY A 1 75 ? 25.143 56.439 42.698 1.00 22.61 1075 GLY A N 1
ATOM 596 C CA . GLY A 1 75 ? 24.239 55.302 42.729 1.00 21.09 1075 GLY A CA 1
ATOM 597 C C . GLY A 1 75 ? 23.751 54.914 41.342 1.00 21.80 1075 GLY A C 1
ATOM 598 O O . GLY A 1 75 ? 22.629 54.442 41.178 1.00 23.11 1075 GLY A O 1
ATOM 599 N N . LEU A 1 76 ? 24.597 55.114 40.338 1.00 20.94 1076 LEU A N 1
ATOM 600 C CA . LEU A 1 76 ? 24.242 54.782 38.963 1.00 20.54 1076 LEU A CA 1
ATOM 601 C C . LEU A 1 76 ? 24.795 53.420 38.557 1.00 20.38 1076 LEU A C 1
ATOM 602 O O . LEU A 1 76 ? 25.869 53.018 39.010 1.00 19.84 1076 LEU A O 1
ATOM 607 N N . LYS A 1 77 ? 24.055 52.705 37.714 1.00 19.02 1077 LYS A N 1
ATOM 608 C CA . LYS A 1 77 ? 24.524 51.413 37.231 1.00 18.73 1077 LYS A CA 1
ATOM 609 C C . LYS A 1 77 ? 25.683 51.714 36.288 1.00 18.27 1077 LYS A C 1
ATOM 610 O O . LYS A 1 77 ? 25.792 52.829 35.767 1.00 16.93 1077 LYS A O 1
ATOM 616 N N . ILE A 1 78 ? 26.539 50.724 36.060 1.00 16.90 1078 ILE A N 1
ATOM 617 C CA . ILE A 1 78 ? 27.721 50.922 35.238 1.00 16.37 1078 ILE A CA 1
ATOM 618 C C . ILE A 1 78 ? 27.900 49.897 34.128 1.00 17.12 1078 ILE A C 1
ATOM 619 O O . ILE A 1 78 ? 27.553 48.726 34.289 1.00 17.33 1078 ILE A O 1
ATOM 624 N N . THR A 1 79 ? 28.444 50.350 33.002 1.00 16.73 1079 THR A N 1
ATOM 625 C CA . THR A 1 79 ? 28.757 49.458 31.894 1.00 15.42 1079 THR A CA 1
ATOM 626 C C . THR A 1 79 ? 30.061 49.928 31.259 1.00 17.22 1079 THR A C 1
ATOM 627 O O . THR A 1 79 ? 30.324 51.130 31.167 1.00 17.58 1079 THR A O 1
ATOM 631 N N . THR A 1 80 ? 30.896 48.973 30.868 1.00 15.43 1080 THR A N 1
ATOM 632 C CA . THR A 1 80 ? 32.155 49.270 30.193 1.00 14.87 1080 THR A CA 1
ATOM 633 C C . THR A 1 80 ? 32.476 48.038 29.364 1.00 16.30 1080 THR A C 1
ATOM 634 O O . THR A 1 80 ? 31.951 46.955 29.634 1.00 16.19 1080 THR A O 1
ATOM 638 N N . ASP A 1 81 ? 33.315 48.201 28.348 1.00 16.03 1081 ASP A N 1
ATOM 639 C CA . ASP A 1 81 ? 33.646 47.080 27.478 1.00 15.60 1081 ASP A CA 1
ATOM 640 C C . ASP A 1 81 ? 34.953 46.374 27.815 1.00 16.36 1081 ASP A C 1
ATOM 641 O O . ASP A 1 81 ? 35.873 46.973 28.377 1.00 16.01 1081 ASP A O 1
ATOM 646 N N . ILE A 1 82 ? 35.009 45.081 27.507 1.00 15.44 1082 ILE A N 1
ATOM 647 C CA . ILE A 1 82 ? 36.212 44.295 27.753 1.00 15.16 1082 ILE A CA 1
ATOM 648 C C . ILE A 1 82 ? 36.788 43.902 26.403 1.00 15.80 1082 ILE A C 1
ATOM 649 O O . ILE A 1 82 ? 36.055 43.796 25.415 1.00 13.53 1082 ILE A O 1
ATOM 654 N N . HIS A 1 83 ? 38.096 43.671 26.368 1.00 15.82 1083 HIS A N 1
ATOM 655 C CA . HIS A 1 83 ? 38.788 43.376 25.123 1.00 15.78 1083 HIS A CA 1
ATOM 656 C C . HIS A 1 83 ? 39.469 42.011 25.046 1.00 16.42 1083 HIS A C 1
ATOM 657 O O . HIS A 1 83 ? 39.748 41.506 23.957 1.00 16.23 1083 HIS A O 1
ATOM 664 N N . GLU A 1 84 ? 39.732 41.423 26.206 1.00 15.82 1084 GLU A N 1
ATOM 665 C CA . GLU A 1 84 ? 40.324 40.093 26.292 1.00 18.20 1084 GLU A CA 1
ATOM 666 C C . GLU A 1 84 ? 39.682 39.409 27.496 1.00 16.71 1084 GLU A C 1
ATOM 667 O O . GLU A 1 84 ? 39.284 40.072 28.450 1.00 17.73 1084 GLU A O 1
ATOM 673 N N . SER A 1 85 ? 39.585 38.087 27.432 1.00 17.40 1085 SER A N 1
ATOM 674 C CA . SER A 1 85 ? 38.942 37.279 28.462 1.00 17.75 1085 SER A CA 1
ATOM 675 C C . SER A 1 85 ? 39.306 37.574 29.911 1.00 17.51 1085 SER A C 1
ATOM 676 O O . SER A 1 85 ? 38.428 37.609 30.773 1.00 18.09 1085 SER A O 1
ATOM 679 N N . TRP A 1 86 ? 40.589 37.777 30.186 1.00 17.98 1086 TRP A N 1
ATOM 680 C CA . TRP A 1 86 ? 41.024 38.039 31.556 1.00 17.92 1086 TRP A CA 1
ATOM 681 C C . TRP A 1 86 ? 40.408 39.282 32.201 1.00 17.74 1086 TRP A C 1
ATOM 682 O O . TRP A 1 86 ? 40.367 39.389 33.424 1.00 17.73 1086 TRP A O 1
ATOM 693 N N . GLN A 1 87 ? 39.929 40.221 31.392 1.00 18.22 1087 GLN A N 1
ATOM 694 C CA . GLN A 1 87 ? 39.348 41.445 31.938 1.00 17.95 1087 GLN A CA 1
ATOM 695 C C . GLN A 1 87 ? 37.935 41.304 32.495 1.00 17.73 1087 GLN A C 1
ATOM 696 O O . GLN A 1 87 ? 37.488 42.151 33.266 1.00 19.33 1087 GLN A O 1
ATOM 702 N N . ALA A 1 88 ? 37.240 40.232 32.124 1.00 17.23 1088 ALA A N 1
ATOM 703 C CA . ALA A 1 88 ? 35.865 40.028 32.574 1.00 18.22 1088 ALA A CA 1
ATOM 704 C C . ALA A 1 88 ? 35.708 40.020 34.093 1.00 18.19 1088 ALA A C 1
ATOM 705 O O . ALA A 1 88 ? 34.858 40.726 34.638 1.00 17.09 1088 ALA A O 1
ATOM 707 N N . GLU A 1 89 ? 36.528 39.229 34.775 1.00 18.72 1089 GLU A N 1
ATOM 708 C CA . GLU A 1 89 ? 36.437 39.142 36.225 1.00 20.08 1089 GLU A CA 1
ATOM 709 C C . GLU A 1 89 ? 36.630 40.486 36.925 1.00 20.01 1089 GLU A C 1
ATOM 710 O O . GLU A 1 89 ? 35.744 40.942 37.642 1.00 22.52 1089 GLU A O 1
ATOM 716 N N . PRO A 1 90 ? 37.787 41.142 36.733 1.00 19.65 1090 PRO A N 1
ATOM 717 C CA . PRO A 1 90 ? 37.966 42.431 37.411 1.00 20.28 1090 PRO A CA 1
ATOM 718 C C . PRO A 1 90 ? 36.902 43.466 37.064 1.00 20.76 1090 PRO A C 1
ATOM 719 O O . PRO A 1 90 ? 36.430 44.200 37.933 1.00 18.71 1090 PRO A O 1
ATOM 723 N N . VAL A 1 91 ? 36.518 43.523 35.794 1.00 19.83 1091 VAL A N 1
ATOM 724 C CA . VAL A 1 91 ? 35.506 44.479 35.374 1.00 19.79 1091 VAL A CA 1
ATOM 725 C C . VAL A 1 91 ? 34.148 44.172 35.991 1.00 19.21 1091 VAL A C 1
ATOM 726 O O . VAL A 1 91 ? 33.404 45.086 36.360 1.00 19.34 1091 VAL A O 1
ATOM 730 N N . ALA A 1 92 ? 33.822 42.889 36.110 1.00 19.37 1092 ALA A N 1
ATOM 731 C CA . ALA A 1 92 ? 32.538 42.492 36.672 1.00 19.38 1092 ALA A CA 1
ATOM 732 C C . ALA A 1 92 ? 32.360 42.990 38.110 1.00 20.48 1092 ALA A C 1
ATOM 733 O O . ALA A 1 92 ? 31.240 43.067 38.613 1.00 18.70 1092 ALA A O 1
ATOM 735 N N . GLU A 1 93 ? 33.461 43.335 38.767 1.00 19.86 1093 GLU A N 1
ATOM 736 C CA . GLU A 1 93 ? 33.383 43.831 40.137 1.00 23.21 1093 GLU A CA 1
ATOM 737 C C . GLU A 1 93 ? 32.607 45.142 40.214 1.00 22.90 1093 GLU A C 1
ATOM 738 O O . GLU A 1 93 ? 31.958 45.421 41.222 1.00 24.13 1093 GLU A O 1
ATOM 744 N N . VAL A 1 94 ? 32.660 45.938 39.148 1.00 20.83 1094 VAL A N 1
ATOM 745 C CA . VAL A 1 94 ? 31.963 47.221 39.129 1.00 21.27 1094 VAL A CA 1
ATOM 746 C C . VAL A 1 94 ? 30.880 47.345 38.049 1.00 20.52 1094 VAL A C 1
ATOM 747 O O . VAL A 1 94 ? 29.891 48.054 38.237 1.00 18.98 1094 VAL A O 1
ATOM 751 N N . ALA A 1 95 ? 31.051 46.644 36.933 1.00 19.67 1095 ALA A N 1
ATOM 752 C CA . ALA A 1 95 ? 30.091 46.730 35.834 1.00 19.42 1095 ALA A CA 1
ATOM 753 C C . ALA A 1 95 ? 28.833 45.878 35.975 1.00 18.61 1095 ALA A C 1
ATOM 754 O O . ALA A 1 95 ? 28.902 44.665 36.177 1.00 20.21 1095 ALA A O 1
ATOM 756 N N . ASP A 1 96 ? 27.680 46.533 35.860 1.00 16.81 1096 ASP A N 1
ATOM 757 C CA . ASP A 1 96 ? 26.383 45.872 35.928 1.00 16.75 1096 ASP A CA 1
ATOM 758 C C . ASP A 1 96 ? 26.105 45.212 34.579 1.00 16.94 1096 ASP A C 1
ATOM 759 O O . ASP A 1 96 ? 25.412 44.194 34.491 1.00 16.83 1096 ASP A O 1
ATOM 764 N N . ILE A 1 97 ? 26.625 45.829 33.523 1.00 16.33 1097 ILE A N 1
ATOM 765 C CA . ILE A 1 97 ? 26.468 45.300 32.173 1.00 16.40 1097 ILE A CA 1
ATOM 766 C C . ILE A 1 97 ? 27.855 45.261 31.540 1.00 15.40 1097 ILE A C 1
ATOM 767 O O . ILE A 1 97 ? 28.557 46.278 31.492 1.00 16.19 1097 ILE A O 1
ATOM 772 N N . ILE A 1 98 ? 28.265 44.088 31.076 1.00 13.46 1098 ILE A N 1
ATOM 773 C CA . ILE A 1 98 ? 29.570 43.963 30.437 1.00 14.41 1098 ILE A CA 1
ATOM 774 C C . ILE A 1 98 ? 29.351 44.106 28.936 1.00 14.71 1098 ILE A C 1
ATOM 775 O O . ILE A 1 98 ? 28.550 43.377 28.345 1.00 15.39 1098 ILE A O 1
ATOM 780 N N . GLN A 1 99 ? 30.052 45.063 28.334 1.00 13.72 1099 GLN A N 1
ATOM 781 C CA . GLN A 1 99 ? 29.925 45.340 26.904 1.00 13.71 1099 GLN A CA 1
ATOM 782 C C . GLN A 1 99 ? 30.961 44.594 26.072 1.00 12.42 1099 GLN A C 1
ATOM 783 O O . GLN A 1 99 ? 32.136 44.549 26.426 1.00 15.38 1099 GLN A O 1
ATOM 789 N N . ILE A 1 100 ? 30.512 44.024 24.957 1.00 12.37 1100 ILE A N 1
ATOM 790 C CA . ILE A 1 100 ? 31.391 43.293 24.051 1.00 12.68 1100 ILE A CA 1
ATOM 791 C C . ILE A 1 100 ? 31.559 44.138 22.786 1.00 13.12 1100 ILE A C 1
ATOM 792 O O . ILE A 1 100 ? 30.580 44.442 22.106 1.00 12.86 1100 ILE A O 1
ATOM 797 N N . PRO A 1 101 ? 32.801 44.541 22.461 1.00 13.21 1101 PRO A N 1
ATOM 798 C CA . PRO A 1 101 ? 33.052 45.354 21.265 1.00 13.77 1101 PRO A CA 1
ATOM 799 C C . PRO A 1 101 ? 32.548 44.740 19.954 1.00 14.40 1101 PRO A C 1
ATOM 800 O O . PRO A 1 101 ? 32.542 43.512 19.777 1.00 15.65 1101 PRO A O 1
ATOM 804 N N . ALA A 1 102 ? 32.151 45.607 19.028 1.00 13.13 1102 ALA A N 1
ATOM 805 C CA . ALA A 1 102 ? 31.634 45.178 17.732 1.00 12.68 1102 ALA A CA 1
ATOM 806 C C . ALA A 1 102 ? 32.570 44.235 16.969 1.00 13.20 1102 ALA A C 1
ATOM 807 O O . ALA A 1 102 ? 32.124 43.216 16.424 1.00 12.18 1102 ALA A O 1
ATOM 809 N N . PHE A 1 103 ? 33.856 44.571 16.915 1.00 13.80 1103 PHE A N 1
ATOM 810 C CA . PHE A 1 103 ? 34.812 43.734 16.187 1.00 13.71 1103 PHE A CA 1
ATOM 811 C C . PHE A 1 103 ? 35.018 42.384 16.864 1.00 13.78 1103 PHE A C 1
ATOM 812 O O . PHE A 1 103 ? 35.474 41.434 16.229 1.00 14.70 1103 PHE A O 1
ATOM 820 N N . LEU A 1 104 ? 34.667 42.304 18.145 1.00 14.18 1104 LEU A N 1
ATOM 821 C CA . LEU A 1 104 ? 34.869 41.089 18.925 1.00 13.16 1104 LEU A CA 1
ATOM 822 C C . LEU A 1 104 ? 33.599 40.297 19.201 1.00 13.25 1104 LEU A C 1
ATOM 823 O O . LEU A 1 104 ? 33.625 39.351 19.997 1.00 12.96 1104 LEU A O 1
ATOM 828 N N . CYS A 1 105 ? 32.499 40.650 18.538 1.00 14.31 1105 CYS A N 1
ATOM 829 C CA . CYS A 1 105 ? 31.231 39.967 18.783 1.00 12.92 1105 CYS A CA 1
ATOM 830 C C . CYS A 1 105 ? 31.193 38.482 18.447 1.00 15.06 1105 CYS A C 1
ATOM 831 O O . CYS A 1 105 ? 30.242 37.793 18.814 1.00 13.32 1105 CYS A O 1
ATOM 834 N N . ARG A 1 106 ? 32.215 37.988 17.755 1.00 14.59 1106 ARG A N 1
ATOM 835 C CA . ARG A 1 106 ? 32.286 36.572 17.404 1.00 16.60 1106 ARG A CA 1
ATOM 836 C C . ARG A 1 106 ? 33.334 35.814 18.225 1.00 14.96 1106 ARG A C 1
ATOM 837 O O . ARG A 1 106 ? 33.462 34.599 18.092 1.00 15.07 1106 ARG A O 1
ATOM 845 N N . GLN A 1 107 ? 34.083 36.525 19.064 1.00 13.93 1107 GLN A N 1
ATOM 846 C CA . GLN A 1 107 ? 35.117 35.881 19.874 1.00 13.19 1107 GLN A CA 1
ATOM 847 C C . GLN A 1 107 ? 34.495 35.116 21.036 1.00 13.12 1107 GLN A C 1
ATOM 848 O O . GLN A 1 107 ? 34.181 35.673 22.093 1.00 13.85 1107 GLN A O 1
ATOM 854 N N . THR A 1 108 ? 34.334 33.818 20.819 1.00 15.00 1108 THR A N 1
ATOM 855 C CA . THR A 1 108 ? 33.724 32.907 21.774 1.00 15.35 1108 THR A CA 1
ATOM 856 C C . THR A 1 108 ? 34.195 33.018 23.226 1.00 14.74 1108 THR A C 1
ATOM 857 O O . THR A 1 108 ? 33.368 33.136 24.137 1.00 16.60 1108 THR A O 1
ATOM 861 N N . ASP A 1 109 ? 35.505 32.996 23.451 1.00 16.38 1109 ASP A N 1
ATOM 862 C CA . ASP A 1 109 ? 36.030 33.078 24.813 1.00 17.09 1109 ASP A CA 1
ATOM 863 C C . ASP A 1 109 ? 35.701 34.383 25.527 1.00 15.57 1109 ASP A C 1
ATOM 864 O O . ASP A 1 109 ? 35.498 34.392 26.744 1.00 15.88 1109 ASP A O 1
ATOM 869 N N . LEU A 1 110 ? 35.652 35.484 24.783 1.00 13.90 1110 LEU A N 1
ATOM 870 C CA . LEU A 1 110 ? 35.346 36.773 25.389 1.00 14.40 1110 LEU A CA 1
ATOM 871 C C . LEU A 1 110 ? 33.883 36.781 25.837 1.00 14.40 1110 LEU A C 1
ATOM 872 O O . LEU A 1 110 ? 33.555 37.273 26.925 1.00 15.67 1110 LEU A O 1
ATOM 877 N N . LEU A 1 111 ? 33.007 36.230 24.998 1.00 14.51 1111 LEU A N 1
ATOM 878 C CA . LEU A 1 111 ? 31.583 36.161 25.320 1.00 15.14 1111 LEU A CA 1
ATOM 879 C C . LEU A 1 111 ? 31.379 35.250 26.531 1.00 16.78 1111 LEU A C 1
ATOM 880 O O . LEU A 1 111 ? 30.619 35.576 27.448 1.00 15.18 1111 LEU A O 1
ATOM 885 N N . LEU A 1 112 ? 32.061 34.109 26.525 1.00 15.74 1112 LEU A N 1
ATOM 886 C CA . LEU A 1 112 ? 31.965 33.152 27.623 1.00 16.28 1112 LEU A CA 1
ATOM 887 C C . LEU A 1 112 ? 32.494 33.755 28.929 1.00 15.93 1112 LEU A C 1
ATOM 888 O O . LEU A 1 112 ? 31.914 33.552 29.995 1.00 15.73 1112 LEU A O 1
ATOM 893 N N . ALA A 1 113 ? 33.596 34.493 28.845 1.00 14.29 1113 ALA A N 1
ATOM 894 C CA . ALA A 1 113 ? 34.182 35.118 30.030 1.00 15.80 1113 ALA A CA 1
ATOM 895 C C . ALA A 1 113 ? 33.195 36.111 30.649 1.00 16.17 1113 ALA A C 1
ATOM 896 O O . ALA A 1 113 ? 33.050 36.189 31.872 1.00 16.79 1113 ALA A O 1
ATOM 898 N N . ALA A 1 114 ? 32.507 36.864 29.797 1.00 15.76 1114 ALA A N 1
ATOM 899 C CA . ALA A 1 114 ? 31.535 37.833 30.272 1.00 16.16 1114 ALA A CA 1
ATOM 900 C C . ALA A 1 114 ? 30.323 37.126 30.880 1.00 17.05 1114 ALA A C 1
ATOM 901 O O . ALA A 1 114 ? 29.850 37.488 31.956 1.00 16.43 1114 ALA A O 1
ATOM 903 N N . ALA A 1 115 ? 29.831 36.104 30.190 1.00 16.57 1115 ALA A N 1
ATOM 904 C CA . ALA A 1 115 ? 28.654 35.377 30.647 1.00 16.84 1115 ALA A CA 1
ATOM 905 C C . ALA A 1 115 ? 28.773 34.700 32.018 1.00 17.95 1115 ALA A C 1
ATOM 906 O O . ALA A 1 115 ? 27.819 34.715 32.796 1.00 17.89 1115 ALA A O 1
ATOM 908 N N . LYS A 1 116 ? 29.930 34.114 32.321 1.00 17.22 1116 LYS A N 1
ATOM 909 C CA . LYS A 1 116 ? 30.098 33.426 33.602 1.00 17.96 1116 LYS A CA 1
ATOM 910 C C . LYS A 1 116 ? 30.224 34.350 34.822 1.00 18.78 1116 LYS A C 1
ATOM 911 O O . LYS A 1 116 ? 30.226 33.874 35.959 1.00 18.87 1116 LYS A O 1
ATOM 917 N N . THR A 1 117 ? 30.317 35.660 34.600 1.00 18.10 1117 THR A N 1
ATOM 918 C CA . THR A 1 117 ? 30.423 36.608 35.717 1.00 17.68 1117 THR A CA 1
ATOM 919 C C . THR A 1 117 ? 29.075 36.800 36.415 1.00 17.43 1117 THR A C 1
ATOM 920 O O . THR A 1 117 ? 29.023 37.258 37.556 1.00 18.45 1117 THR A O 1
ATOM 924 N N . GLY A 1 118 ? 27.993 36.468 35.717 1.00 16.79 1118 GLY A N 1
ATOM 925 C CA . GLY A 1 118 ? 26.662 36.632 36.269 1.00 17.66 1118 GLY A CA 1
ATOM 926 C C . GLY A 1 118 ? 26.093 38.009 35.971 1.00 18.44 1118 GLY A C 1
ATOM 927 O O . GLY A 1 118 ? 24.965 38.321 36.350 1.00 19.49 1118 GLY A O 1
ATOM 928 N N . ARG A 1 119 ? 26.878 38.839 35.292 1.00 18.05 1119 ARG A N 1
ATOM 929 C CA . ARG A 1 119 ? 26.447 40.192 34.942 1.00 18.59 1119 ARG A CA 1
ATOM 930 C C . ARG A 1 119 ? 25.691 40.199 33.622 1.00 18.83 1119 ARG A C 1
ATOM 931 O O . ARG A 1 119 ? 25.756 39.245 32.850 1.00 18.62 1119 ARG A O 1
ATOM 939 N N . ALA A 1 120 ? 24.962 41.277 33.364 1.00 18.05 1120 ALA A N 1
ATOM 940 C CA . ALA A 1 120 ? 24.242 41.388 32.105 1.00 16.16 1120 ALA A CA 1
ATOM 941 C C . ALA A 1 120 ? 25.313 41.583 31.046 1.00 15.14 1120 ALA A C 1
ATOM 942 O O . ALA A 1 120 ? 26.403 42.079 31.346 1.00 14.38 1120 ALA A O 1
ATOM 944 N N . VAL A 1 121 ? 25.013 41.191 29.811 1.00 14.24 1121 VAL A N 1
ATOM 945 C CA . VAL A 1 121 ? 25.969 41.344 28.725 1.00 14.22 1121 VAL A CA 1
ATOM 946 C C . VAL A 1 121 ? 25.324 42.025 27.522 1.00 13.15 1121 VAL A C 1
ATOM 947 O O . VAL A 1 121 ? 24.239 41.643 27.084 1.00 15.18 1121 VAL A O 1
ATOM 951 N N . ASN A 1 122 ? 25.992 43.048 27.002 1.00 13.34 1122 ASN A N 1
ATOM 952 C CA . ASN A 1 122 ? 25.501 43.782 25.841 1.00 14.15 1122 ASN A CA 1
ATOM 953 C C . ASN A 1 122 ? 26.534 43.660 24.739 1.00 12.52 1122 ASN A C 1
ATOM 954 O O . ASN A 1 122 ? 27.650 44.160 24.871 1.00 13.88 1122 ASN A O 1
ATOM 959 N N . VAL A 1 123 ? 26.148 43.015 23.644 1.00 12.73 1123 VAL A N 1
ATOM 960 C CA . VAL A 1 123 ? 27.047 42.815 22.520 1.00 11.29 1123 VAL A CA 1
ATOM 961 C C . VAL A 1 123 ? 26.790 43.804 21.401 1.00 12.39 1123 VAL A C 1
ATOM 962 O O . VAL A 1 123 ? 25.674 43.891 20.901 1.00 12.31 1123 VAL A O 1
ATOM 966 N N . LYS A 1 124 ? 27.816 44.556 21.016 1.00 13.31 1124 LYS A N 1
ATOM 967 C CA . LYS A 1 124 ? 27.679 45.481 19.897 1.00 13.90 1124 LYS A CA 1
ATOM 968 C C . LYS A 1 124 ? 27.654 44.604 18.650 1.00 13.54 1124 LYS A C 1
ATOM 969 O O . LYS A 1 124 ? 28.541 43.765 18.461 1.00 13.40 1124 LYS A O 1
ATOM 975 N N . LYS A 1 125 ? 26.649 44.779 17.795 1.00 13.18 1125 LYS A N 1
ATOM 976 C CA . LYS A 1 125 ? 26.583 43.971 16.578 1.00 13.02 1125 LYS A CA 1
ATOM 977 C C . LYS A 1 125 ? 27.691 44.362 15.602 1.00 13.38 1125 LYS A C 1
ATOM 978 O O . LYS A 1 125 ? 27.792 45.517 15.182 1.00 12.20 1125 LYS A O 1
ATOM 984 N N . GLY A 1 126 ? 28.526 43.390 15.248 1.00 13.05 1126 GLY A N 1
ATOM 985 C CA . GLY A 1 126 ? 29.617 43.652 14.327 1.00 11.30 1126 GLY A CA 1
ATOM 986 C C . GLY A 1 126 ? 29.159 44.276 13.022 1.00 10.27 1126 GLY A C 1
ATOM 987 O O . GLY A 1 126 ? 28.064 43.985 12.528 1.00 10.41 1126 GLY A O 1
ATOM 988 N N . GLN A 1 127 ? 30.006 45.134 12.461 1.00 11.36 1127 GLN A N 1
ATOM 989 C CA . GLN A 1 127 ? 29.707 45.824 11.207 1.00 12.80 1127 GLN A CA 1
ATOM 990 C C . GLN A 1 127 ? 29.600 44.871 10.008 1.00 12.17 1127 GLN A C 1
ATOM 991 O O . GLN A 1 127 ? 29.116 45.247 8.931 1.00 13.08 1127 GLN A O 1
ATOM 997 N N . PHE A 1 128 ? 30.035 43.631 10.229 1.00 12.11 1128 PHE A N 1
ATOM 998 C CA . PHE A 1 128 ? 30.050 42.562 9.236 1.00 12.89 1128 PHE A CA 1
ATOM 999 C C . PHE A 1 128 ? 28.918 41.561 9.430 1.00 12.83 1128 PHE A C 1
ATOM 1000 O O . PHE A 1 128 ? 28.740 40.662 8.612 1.00 14.91 1128 PHE A O 1
ATOM 1008 N N . LEU A 1 129 ? 28.156 41.720 10.505 1.00 12.66 1129 LEU A N 1
ATOM 1009 C CA . LEU A 1 129 ? 27.085 40.786 10.829 1.00 15.38 1129 LEU A CA 1
ATOM 1010 C C . LEU A 1 129 ? 25.702 41.169 10.310 1.00 16.54 1129 LEU A C 1
ATOM 1011 O O . LEU A 1 129 ? 25.310 42.339 10.349 1.00 18.84 1129 LEU A O 1
ATOM 1016 N N . ALA A 1 130 ? 24.971 40.176 9.811 1.00 14.58 1130 ALA A N 1
ATOM 1017 C CA . ALA A 1 130 ? 23.602 40.377 9.338 1.00 15.04 1130 ALA A CA 1
ATOM 1018 C C . ALA A 1 130 ? 22.740 40.242 10.601 1.00 15.82 1130 ALA A C 1
ATOM 1019 O O . ALA A 1 130 ? 23.131 39.554 11.543 1.00 15.59 1130 ALA A O 1
ATOM 1021 N N . PRO A 1 131 ? 21.554 40.879 10.635 1.00 16.20 1131 PRO A N 1
ATOM 1022 C CA . PRO A 1 131 ? 20.682 40.799 11.818 1.00 16.59 1131 PRO A CA 1
ATOM 1023 C C . PRO A 1 131 ? 20.398 39.378 12.303 1.00 16.46 1131 PRO A C 1
ATOM 1024 O O . PRO A 1 131 ? 20.465 39.096 13.498 1.00 15.90 1131 PRO A O 1
ATOM 1028 N N . TRP A 1 132 ? 20.069 38.486 11.374 1.00 17.04 1132 TRP A N 1
ATOM 1029 C CA . TRP A 1 132 ? 19.777 37.111 11.751 1.00 16.46 1132 TRP A CA 1
ATOM 1030 C C . TRP A 1 132 ? 21.003 36.341 12.244 1.00 17.66 1132 TRP A C 1
ATOM 1031 O O . TRP A 1 132 ? 20.854 35.305 12.887 1.00 18.53 1132 TRP A O 1
ATOM 1042 N N . ASP A 1 133 ? 22.205 36.849 11.965 1.00 14.73 1133 ASP A N 1
ATOM 1043 C CA . ASP A 1 133 ? 23.440 36.190 12.412 1.00 17.04 1133 ASP A CA 1
ATOM 1044 C C . ASP A 1 133 ? 23.651 36.356 13.929 1.00 16.47 1133 ASP A C 1
ATOM 1045 O O . ASP A 1 133 ? 24.521 35.700 14.518 1.00 17.03 1133 ASP A O 1
ATOM 1050 N N . THR A 1 134 ? 22.877 37.237 14.563 1.00 15.15 1134 THR A N 1
ATOM 1051 C CA . THR A 1 134 ? 23.035 37.455 16.002 1.00 13.89 1134 THR A CA 1
ATOM 1052 C C . THR A 1 134 ? 22.373 36.388 16.862 1.00 15.34 1134 THR A C 1
ATOM 1053 O O . THR A 1 134 ? 22.592 36.342 18.074 1.00 15.62 1134 THR A O 1
ATOM 1057 N N . LYS A 1 135 ? 21.564 35.529 16.246 1.00 16.28 1135 LYS A N 1
ATOM 1058 C CA . LYS A 1 135 ? 20.900 34.475 17.002 1.00 15.97 1135 LYS A CA 1
ATOM 1059 C C . LYS A 1 135 ? 21.954 33.590 17.658 1.00 16.69 1135 LYS A C 1
ATOM 1060 O O . LYS A 1 135 ? 21.828 33.229 18.832 1.00 16.22 1135 LYS A O 1
ATOM 1066 N N . ASN A 1 136 ? 22.997 33.249 16.901 1.00 15.79 1136 ASN A N 1
ATOM 1067 C CA . ASN A 1 136 ? 24.074 32.415 17.429 1.00 16.67 1136 ASN A CA 1
ATOM 1068 C C . ASN A 1 136 ? 24.904 33.139 18.483 1.00 14.42 1136 ASN A C 1
ATOM 1069 O O . ASN A 1 136 ? 25.526 32.499 19.329 1.00 15.87 1136 ASN A O 1
ATOM 1074 N N . VAL A 1 137 ? 24.920 34.469 18.431 1.00 14.47 1137 VAL A N 1
ATOM 1075 C CA . VAL A 1 137 ? 25.659 35.253 19.421 1.00 15.38 1137 VAL A CA 1
ATOM 1076 C C . VAL A 1 137 ? 24.968 35.082 20.776 1.00 15.63 1137 VAL A C 1
ATOM 1077 O O . VAL A 1 137 ? 25.613 34.834 21.805 1.00 16.64 1137 VAL A O 1
ATOM 1081 N N . VAL A 1 138 ? 23.646 35.221 20.762 1.00 15.38 1138 VAL A N 1
ATOM 1082 C CA . VAL A 1 138 ? 22.833 35.074 21.963 1.00 15.69 1138 VAL A CA 1
ATOM 1083 C C . VAL A 1 138 ? 22.925 33.634 22.475 1.00 16.83 1138 VAL A C 1
ATOM 1084 O O . VAL A 1 138 ? 23.024 33.403 23.679 1.00 18.07 1138 VAL A O 1
ATOM 1088 N N . GLU A 1 139 ? 22.906 32.669 21.559 1.00 17.08 1139 GLU A N 1
ATOM 1089 C CA . GLU A 1 139 ? 23.009 31.264 21.945 1.00 18.14 1139 GLU A CA 1
ATOM 1090 C C . GLU A 1 139 ? 24.317 31.005 22.703 1.00 17.66 1139 GLU A C 1
ATOM 1091 O O . GLU A 1 139 ? 24.332 30.267 23.694 1.00 19.38 1139 GLU A O 1
ATOM 1097 N N . LYS A 1 140 ? 25.414 31.593 22.232 1.00 17.72 1140 LYS A N 1
ATOM 1098 C CA . LYS A 1 140 ? 26.702 31.420 22.901 1.00 17.69 1140 LYS A CA 1
ATOM 1099 C C . LYS A 1 140 ? 26.626 31.959 24.325 1.00 16.98 1140 LYS A C 1
ATOM 1100 O O . LYS A 1 140 ? 27.128 31.338 25.265 1.00 15.99 1140 LYS A O 1
ATOM 1106 N N . LEU A 1 141 ? 26.018 33.133 24.478 1.00 16.47 1141 LEU A N 1
ATOM 1107 C CA . LEU A 1 141 ? 25.897 33.755 25.796 1.00 16.34 1141 LEU A CA 1
ATOM 1108 C C . LEU A 1 141 ? 25.035 32.936 26.748 1.00 16.07 1141 LEU A C 1
ATOM 1109 O O . LEU A 1 141 ? 25.387 32.756 27.916 1.00 16.50 1141 LEU A O 1
ATOM 1114 N N . LYS A 1 142 ? 23.903 32.447 26.253 1.00 16.75 1142 LYS A N 1
ATOM 1115 C CA . LYS A 1 142 ? 23.021 31.643 27.085 1.00 17.15 1142 LYS A CA 1
ATOM 1116 C C . LYS A 1 142 ? 23.748 30.376 27.507 1.00 17.34 1142 LYS A C 1
ATOM 1117 O O . LYS A 1 142 ? 23.608 29.925 28.643 1.00 16.97 1142 LYS A O 1
ATOM 1123 N N . PHE A 1 143 ? 24.522 29.815 26.581 1.00 15.75 1143 PHE A N 1
ATOM 1124 C CA . PHE A 1 143 ? 25.304 28.610 26.829 1.00 15.74 1143 PHE A CA 1
ATOM 1125 C C . PHE A 1 143 ? 26.300 28.898 27.954 1.00 16.41 1143 PHE A C 1
ATOM 1126 O O . PHE A 1 143 ? 26.593 28.030 28.784 1.00 15.67 1143 PHE A O 1
ATOM 1134 N N . GLY A 1 144 ? 26.810 30.128 27.971 1.00 13.50 1144 GLY A N 1
ATOM 1135 C CA . GLY A 1 144 ? 27.777 30.538 28.975 1.00 14.52 1144 GLY A CA 1
ATOM 1136 C C . GLY A 1 144 ? 27.178 31.000 30.294 1.00 15.85 1144 GLY A C 1
ATOM 1137 O O . GLY A 1 144 ? 27.911 31.406 31.196 1.00 15.73 1144 GLY A O 1
ATOM 1138 N N . GLY A 1 145 ? 25.851 30.959 30.408 1.00 15.33 1145 GLY A N 1
ATOM 1139 C CA . GLY A 1 145 ? 25.198 31.357 31.647 1.00 17.62 1145 GLY A CA 1
ATOM 1140 C C . GLY A 1 145 ? 24.591 32.751 31.715 1.00 17.30 1145 GLY A C 1
ATOM 1141 O O . GLY A 1 145 ? 24.100 33.160 32.767 1.00 17.10 1145 GLY A O 1
ATOM 1142 N N . ALA A 1 146 ? 24.620 33.490 30.611 1.00 19.11 1146 ALA A N 1
ATOM 1143 C CA . ALA A 1 146 ? 24.053 34.838 30.601 1.00 19.35 1146 ALA A CA 1
ATOM 1144 C C . ALA A 1 146 ? 22.534 34.762 30.682 1.00 20.52 1146 ALA A C 1
ATOM 1145 O O . ALA A 1 146 ? 21.898 34.011 29.944 1.00 20.37 1146 ALA A O 1
ATOM 1147 N N . LYS A 1 147 ? 21.958 35.550 31.581 1.00 22.47 1147 LYS A N 1
ATOM 1148 C CA . LYS A 1 147 ? 20.513 35.568 31.767 1.00 24.97 1147 LYS A CA 1
ATOM 1149 C C . LYS A 1 147 ? 19.886 36.887 31.318 1.00 24.53 1147 LYS A C 1
ATOM 1150 O O . LYS A 1 147 ? 18.671 36.973 31.140 1.00 26.96 1147 LYS A O 1
ATOM 1156 N N . GLU A 1 148 ? 20.718 37.910 31.148 1.00 20.14 1148 GLU A N 1
ATOM 1157 C CA . GLU A 1 148 ? 20.256 39.222 30.706 1.00 20.58 1148 GLU A CA 1
ATOM 1158 C C . GLU A 1 148 ? 21.163 39.620 29.543 1.00 19.12 1148 GLU A C 1
ATOM 1159 O O . GLU A 1 148 ? 22.326 39.988 29.736 1.00 19.46 1148 GLU A O 1
ATOM 1165 N N . ILE A 1 149 ? 20.617 39.534 28.337 1.00 17.45 1149 ILE A N 1
ATOM 1166 C CA . ILE A 1 149 ? 21.379 39.816 27.128 1.00 16.91 1149 ILE A CA 1
ATOM 1167 C C . ILE A 1 149 ? 20.808 40.923 26.252 1.00 16.21 1149 ILE A C 1
ATOM 1168 O O . ILE A 1 149 ? 19.606 40.976 26.001 1.00 16.28 1149 ILE A O 1
ATOM 1173 N N . TYR A 1 150 ? 21.689 41.797 25.774 1.00 14.96 1150 TYR A N 1
ATOM 1174 C CA . TYR A 1 150 ? 21.289 42.876 24.883 1.00 15.59 1150 TYR A CA 1
ATOM 1175 C C . TYR A 1 150 ? 22.122 42.809 23.607 1.00 15.26 1150 TYR A C 1
ATOM 1176 O O . TYR A 1 150 ? 23.281 42.380 23.626 1.00 15.23 1150 TYR A O 1
ATOM 1185 N N . LEU A 1 151 ? 21.522 43.239 22.503 1.00 13.89 1151 LEU A N 1
ATOM 1186 C CA . LEU A 1 151 ? 22.201 43.306 21.215 1.00 12.50 1151 LEU A CA 1
ATOM 1187 C C . LEU A 1 151 ? 22.096 44.779 20.816 1.00 13.32 1151 LEU A C 1
ATOM 1188 O O . LEU A 1 151 ? 21.003 45.350 20.827 1.00 14.70 1151 LEU A O 1
ATOM 1193 N N . THR A 1 152 ? 23.227 45.395 20.482 1.00 12.56 1152 THR A N 1
ATOM 1194 C CA . THR A 1 152 ? 23.238 46.802 20.114 1.00 13.08 1152 THR A CA 1
ATOM 1195 C C . THR A 1 152 ? 23.496 47.049 18.638 1.00 14.03 1152 THR A C 1
ATOM 1196 O O . THR A 1 152 ? 24.502 46.612 18.083 1.00 13.12 1152 THR A O 1
ATOM 1200 N N . GLU A 1 153 ? 22.569 47.758 18.011 1.00 12.39 1153 GLU A N 1
ATOM 1201 C CA . GLU A 1 153 ? 22.688 48.107 16.605 1.00 13.28 1153 GLU A CA 1
ATOM 1202 C C . GLU A 1 153 ? 23.617 49.317 16.525 1.00 12.11 1153 GLU A C 1
ATOM 1203 O O . GLU A 1 153 ? 23.371 50.327 17.175 1.00 14.18 1153 GLU A O 1
ATOM 1209 N N . ARG A 1 154 ? 24.691 49.217 15.745 1.00 12.85 1154 ARG A N 1
ATOM 1210 C CA . ARG A 1 154 ? 25.611 50.345 15.621 1.00 13.08 1154 ARG A CA 1
ATOM 1211 C C . ARG A 1 154 ? 26.104 50.560 14.192 1.00 13.93 1154 ARG A C 1
ATOM 1212 O O . ARG A 1 154 ? 27.205 51.075 13.972 1.00 13.36 1154 ARG A O 1
ATOM 1220 N N . GLY A 1 155 ? 25.271 50.173 13.224 1.00 13.70 1155 GLY A N 1
ATOM 1221 C CA . GLY A 1 155 ? 25.608 50.346 11.821 1.00 12.64 1155 GLY A CA 1
ATOM 1222 C C . GLY A 1 155 ? 26.249 49.141 11.159 1.00 13.14 1155 GLY A C 1
ATOM 1223 O O . GLY A 1 155 ? 26.791 48.261 11.833 1.00 12.47 1155 GLY A O 1
ATOM 1224 N N . THR A 1 156 ? 26.183 49.111 9.828 1.00 12.29 1156 THR A N 1
ATOM 1225 C CA . THR A 1 156 ? 26.743 48.020 9.034 1.00 13.06 1156 THR A CA 1
ATOM 1226 C C . THR A 1 156 ? 27.635 48.581 7.927 1.00 13.17 1156 THR A C 1
ATOM 1227 O O . THR A 1 156 ? 27.356 49.643 7.369 1.00 12.24 1156 THR A O 1
ATOM 1231 N N . THR A 1 157 ? 28.703 47.861 7.604 1.00 12.69 1157 THR A N 1
ATOM 1232 C CA . THR A 1 157 ? 29.620 48.291 6.557 1.00 13.13 1157 THR A CA 1
ATOM 1233 C C . THR A 1 157 ? 28.835 48.538 5.266 1.00 13.31 1157 THR A C 1
ATOM 1234 O O . THR A 1 157 ? 28.131 47.647 4.784 1.00 12.96 1157 THR A O 1
ATOM 1238 N N . PHE A 1 158 ? 28.950 49.757 4.737 1.00 13.94 1158 PHE A N 1
ATOM 1239 C CA . PHE A 1 158 ? 28.262 50.179 3.516 1.00 14.17 1158 PHE A CA 1
ATOM 1240 C C . PHE A 1 158 ? 29.312 50.860 2.641 1.00 16.21 1158 PHE A C 1
ATOM 1241 O O . PHE A 1 158 ? 29.484 52.076 2.700 1.00 16.12 1158 PHE A O 1
ATOM 1249 N N . GLY A 1 159 ? 30.009 50.072 1.832 1.00 14.82 1159 GLY A N 1
ATOM 1250 C CA . GLY A 1 159 ? 31.061 50.628 1.007 1.00 17.04 1159 GLY A CA 1
ATOM 1251 C C . GLY A 1 159 ? 32.235 50.908 1.929 1.00 16.25 1159 GLY A C 1
ATOM 1252 O O . GLY A 1 159 ? 32.308 50.352 3.032 1.00 16.01 1159 GLY A O 1
ATOM 1253 N N . TYR A 1 160 ? 33.148 51.770 1.500 1.00 16.24 1160 TYR A N 1
ATOM 1254 C CA . TYR A 1 160 ? 34.314 52.098 2.314 1.00 15.92 1160 TYR A CA 1
ATOM 1255 C C . TYR A 1 160 ? 34.100 53.352 3.160 1.00 15.20 1160 TYR A C 1
ATOM 1256 O O . TYR A 1 160 ? 33.492 54.318 2.710 1.00 16.73 1160 TYR A O 1
ATOM 1265 N N . ASN A 1 161 ? 34.594 53.315 4.393 1.00 15.50 1161 ASN A N 1
ATOM 1266 C CA . ASN A 1 161 ? 34.514 54.448 5.305 1.00 15.90 1161 ASN A CA 1
ATOM 1267 C C . ASN A 1 161 ? 33.105 55.003 5.505 1.00 17.13 1161 ASN A C 1
ATOM 1268 O O . ASN A 1 161 ? 32.907 56.219 5.575 1.00 16.64 1161 ASN A O 1
ATOM 1273 N N . ASN A 1 162 ? 32.125 54.115 5.599 1.00 15.63 1162 ASN A N 1
ATOM 1274 C CA . ASN A 1 162 ? 30.748 54.543 5.794 1.00 15.63 1162 ASN A CA 1
ATOM 1275 C C . ASN A 1 162 ? 29.947 53.397 6.388 1.00 16.16 1162 ASN A C 1
ATOM 1276 O O . ASN A 1 162 ? 30.232 52.224 6.129 1.00 15.10 1162 ASN A O 1
ATOM 1281 N N . LEU A 1 163 ? 28.952 53.747 7.193 1.00 13.20 1163 LEU A N 1
ATOM 1282 C CA . LEU A 1 163 ? 28.082 52.760 7.811 1.00 14.82 1163 LEU A CA 1
ATOM 1283 C C . LEU A 1 163 ? 26.653 53.150 7.505 1.00 15.71 1163 LEU A C 1
ATOM 1284 O O . LEU A 1 163 ? 26.345 54.332 7.350 1.00 17.74 1163 LEU A O 1
ATOM 1289 N N . VAL A 1 164 ? 25.782 52.159 7.391 1.00 15.78 1164 VAL A N 1
ATOM 1290 C CA . VAL A 1 164 ? 24.377 52.440 7.172 1.00 14.93 1164 VAL A CA 1
ATOM 1291 C C . VAL A 1 164 ? 23.642 51.709 8.283 1.00 14.26 1164 VAL A C 1
ATOM 1292 O O . VAL A 1 164 ? 24.116 50.678 8.780 1.00 13.59 1164 VAL A O 1
ATOM 1296 N N . VAL A 1 165 ? 22.506 52.253 8.701 1.00 13.92 1165 VAL A N 1
ATOM 1297 C CA . VAL A 1 165 ? 21.703 51.603 9.729 1.00 14.56 1165 VAL A CA 1
ATOM 1298 C C . VAL A 1 165 ? 20.484 50.997 9.048 1.00 14.61 1165 VAL A C 1
ATOM 1299 O O . VAL A 1 165 ? 19.645 51.715 8.496 1.00 15.10 1165 VAL A O 1
ATOM 1303 N N . ASP A 1 166 ? 20.410 49.671 9.059 1.00 13.34 1166 ASP A N 1
ATOM 1304 C CA . ASP A 1 166 ? 19.283 48.960 8.464 1.00 13.01 1166 ASP A CA 1
ATOM 1305 C C . ASP A 1 166 ? 18.316 48.738 9.614 1.00 13.56 1166 ASP A C 1
ATOM 1306 O O . ASP A 1 166 ? 18.482 47.795 10.391 1.00 12.90 1166 ASP A O 1
ATOM 1311 N N . PHE A 1 167 ? 17.310 49.602 9.739 1.00 12.74 1167 PHE A N 1
ATOM 1312 C CA . PHE A 1 167 ? 16.384 49.482 10.862 1.00 13.41 1167 PHE A CA 1
ATOM 1313 C C . PHE A 1 167 ? 15.565 48.201 10.916 1.00 12.34 1167 PHE A C 1
ATOM 1314 O O . PHE A 1 167 ? 14.900 47.916 11.918 1.00 13.47 1167 PHE A O 1
ATOM 1322 N N . ARG A 1 168 ? 15.621 47.411 9.851 1.00 13.02 1168 ARG A N 1
ATOM 1323 C CA . ARG A 1 168 ? 14.916 46.138 9.878 1.00 14.36 1168 ARG A CA 1
ATOM 1324 C C . ARG A 1 168 ? 15.575 45.261 10.954 1.00 14.22 1168 ARG A C 1
ATOM 1325 O O . ARG A 1 168 ? 14.974 44.307 11.447 1.00 13.54 1168 ARG A O 1
ATOM 1333 N N . SER A 1 169 ? 16.811 45.593 11.321 1.00 13.26 1169 SER A N 1
ATOM 1334 C CA . SER A 1 169 ? 17.540 44.814 12.324 1.00 14.90 1169 SER A CA 1
ATOM 1335 C C . SER A 1 169 ? 16.889 44.835 13.707 1.00 15.03 1169 SER A C 1
ATOM 1336 O O . SER A 1 169 ? 16.967 43.855 14.451 1.00 14.13 1169 SER A O 1
ATOM 1339 N N . LEU A 1 170 ? 16.254 45.949 14.061 1.00 14.58 1170 LEU A N 1
ATOM 1340 C CA . LEU A 1 170 ? 15.617 46.055 15.369 1.00 15.99 1170 LEU A CA 1
ATOM 1341 C C . LEU A 1 170 ? 14.576 44.960 15.614 1.00 15.78 1170 LEU A C 1
ATOM 1342 O O . LEU A 1 170 ? 14.690 44.206 16.580 1.00 15.34 1170 LEU A O 1
ATOM 1347 N N . PRO A 1 171 ? 13.550 44.854 14.751 1.00 15.41 1171 PRO A N 1
ATOM 1348 C CA . PRO A 1 171 ? 12.557 43.799 14.985 1.00 15.34 1171 PRO A CA 1
ATOM 1349 C C . PRO A 1 171 ? 13.109 42.382 14.837 1.00 15.87 1171 PRO A C 1
ATOM 1350 O O . PRO A 1 171 ? 12.645 41.465 15.514 1.00 16.47 1171 PRO A O 1
ATOM 1354 N N . ILE A 1 172 ? 14.090 42.200 13.954 1.00 15.30 1172 ILE A N 1
ATOM 1355 C CA . ILE A 1 172 ? 14.687 40.880 13.756 1.00 14.94 1172 ILE A CA 1
ATOM 1356 C C . ILE A 1 172 ? 15.430 40.417 15.009 1.00 16.39 1172 ILE A C 1
ATOM 1357 O O . ILE A 1 172 ? 15.204 39.307 15.499 1.00 15.48 1172 ILE A O 1
ATOM 1362 N N . MET A 1 173 ? 16.303 41.272 15.538 1.00 14.80 1173 MET A N 1
ATOM 1363 C CA . MET A 1 173 ? 17.078 40.921 16.727 1.00 15.61 1173 MET A CA 1
ATOM 1364 C C . MET A 1 173 ? 16.222 40.790 17.986 1.00 15.69 1173 MET A C 1
ATOM 1365 O O . MET A 1 173 ? 16.581 40.071 18.915 1.00 15.53 1173 MET A O 1
ATOM 1370 N N . LYS A 1 174 ? 15.097 41.497 18.016 1.00 16.84 1174 LYS A N 1
ATOM 1371 C CA . LYS A 1 174 ? 14.193 41.448 19.158 1.00 19.36 1174 LYS A CA 1
ATOM 1372 C C . LYS A 1 174 ? 13.663 40.026 19.367 1.00 19.18 1174 LYS A C 1
ATOM 1373 O O . LYS A 1 174 ? 13.158 39.686 20.437 1.00 18.93 1174 LYS A O 1
ATOM 1379 N N . GLN A 1 175 ? 13.789 39.192 18.341 1.00 18.79 1175 GLN A N 1
ATOM 1380 C CA . GLN A 1 175 ? 13.329 37.817 18.437 1.00 19.76 1175 GLN A CA 1
ATOM 1381 C C . GLN A 1 175 ? 14.078 37.015 19.496 1.00 20.34 1175 GLN A C 1
ATOM 1382 O O . GLN A 1 175 ? 13.526 36.069 20.064 1.00 20.29 1175 GLN A O 1
ATOM 1388 N N . TRP A 1 176 ? 15.328 37.387 19.759 1.00 19.43 1176 TRP A N 1
ATOM 1389 C CA . TRP A 1 176 ? 16.136 36.654 20.727 1.00 19.72 1176 TRP A CA 1
ATOM 1390 C C . TRP A 1 176 ? 16.852 37.460 21.813 1.00 19.66 1176 TRP A C 1
ATOM 1391 O O . TRP A 1 176 ? 17.548 36.887 22.647 1.00 19.08 1176 TRP A O 1
ATOM 1402 N N . ALA A 1 177 ? 16.678 38.779 21.825 1.00 18.41 1177 ALA A N 1
ATOM 1403 C CA . ALA A 1 177 ? 17.321 39.594 22.846 1.00 18.09 1177 ALA A CA 1
ATOM 1404 C C . ALA A 1 177 ? 16.728 40.983 22.927 1.00 18.09 1177 ALA A C 1
ATOM 1405 O O . ALA A 1 177 ? 15.965 41.393 22.056 1.00 19.32 1177 ALA A O 1
ATOM 1407 N N . LYS A 1 178 ? 17.071 41.702 23.991 1.00 16.85 1178 LYS A N 1
ATOM 1408 C CA . LYS A 1 178 ? 16.612 43.074 24.133 1.00 17.07 1178 LYS A CA 1
ATOM 1409 C C . LYS A 1 178 ? 17.503 43.849 23.177 1.00 16.12 1178 LYS A C 1
ATOM 1410 O O . LYS A 1 178 ? 18.683 43.523 23.005 1.00 16.43 1178 LYS A O 1
ATOM 1416 N N . VAL A 1 179 ? 16.941 44.865 22.542 1.00 14.44 1179 VAL A N 1
ATOM 1417 C CA . VAL A 1 179 ? 17.691 45.620 21.558 1.00 14.30 1179 VAL A CA 1
ATOM 1418 C C . VAL A 1 179 ? 17.968 47.063 21.931 1.00 13.44 1179 VAL A C 1
ATOM 1419 O O . VAL A 1 179 ? 17.074 47.796 22.367 1.00 14.75 1179 VAL A O 1
ATOM 1423 N N . ILE A 1 180 ? 19.225 47.456 21.745 1.00 13.34 1180 ILE A N 1
ATOM 1424 C CA . ILE A 1 180 ? 19.678 48.808 22.030 1.00 13.78 1180 ILE A CA 1
ATOM 1425 C C . ILE A 1 180 ? 20.149 49.443 20.733 1.00 14.59 1180 ILE A C 1
ATOM 1426 O O . ILE A 1 180 ? 20.746 48.771 19.891 1.00 15.27 1180 ILE A O 1
ATOM 1431 N N . TYR A 1 181 ? 19.877 50.733 20.568 1.00 14.28 1181 TYR A N 1
ATOM 1432 C CA . TYR A 1 181 ? 20.337 51.450 19.382 1.00 14.62 1181 TYR A CA 1
ATOM 1433 C C . TYR A 1 181 ? 21.449 52.425 19.787 1.00 13.98 1181 TYR A C 1
ATOM 1434 O O . TYR A 1 181 ? 21.240 53.308 20.624 1.00 14.86 1181 TYR A O 1
ATOM 1443 N N . ASP A 1 182 ? 22.624 52.252 19.182 1.00 14.55 1182 ASP A N 1
ATOM 1444 C CA . ASP A 1 182 ? 23.792 53.098 19.441 1.00 12.93 1182 ASP A CA 1
ATOM 1445 C C . ASP A 1 182 ? 23.697 54.297 18.502 1.00 14.39 1182 ASP A C 1
ATOM 1446 O O . ASP A 1 182 ? 24.050 54.205 17.329 1.00 13.56 1182 ASP A O 1
ATOM 1451 N N . ALA A 1 183 ? 23.229 55.423 19.031 1.00 15.06 1183 ALA A N 1
ATOM 1452 C CA . ALA A 1 183 ? 23.051 56.637 18.233 1.00 16.19 1183 ALA A CA 1
ATOM 1453 C C . ALA A 1 183 ? 24.343 57.355 17.855 1.00 16.74 1183 ALA A C 1
ATOM 1454 O O . ALA A 1 183 ? 24.358 58.178 16.933 1.00 16.87 1183 ALA A O 1
ATOM 1456 N N . THR A 1 184 ? 25.423 57.044 18.565 1.00 17.03 1184 THR A N 1
ATOM 1457 C CA . THR A 1 184 ? 26.711 57.689 18.335 1.00 17.50 1184 THR A CA 1
ATOM 1458 C C . THR A 1 184 ? 27.580 57.035 17.261 1.00 16.02 1184 THR A C 1
ATOM 1459 O O . THR A 1 184 ? 27.969 57.680 16.288 1.00 15.73 1184 THR A O 1
ATOM 1463 N N . HIS A 1 185 ? 27.886 55.754 17.434 1.00 15.22 1185 HIS A N 1
ATOM 1464 C CA . HIS A 1 185 ? 28.727 55.054 16.470 1.00 14.37 1185 HIS A CA 1
ATOM 1465 C C . HIS A 1 185 ? 28.076 54.812 15.115 1.00 15.06 1185 HIS A C 1
ATOM 1466 O O . HIS A 1 185 ? 28.776 54.656 14.110 1.00 15.65 1185 HIS A O 1
ATOM 1473 N N . SER A 1 186 ? 26.748 54.767 15.083 1.00 15.61 1186 SER A N 1
ATOM 1474 C CA . SER A 1 186 ? 26.028 54.530 13.826 1.00 15.92 1186 SER A CA 1
ATOM 1475 C C . SER A 1 186 ? 26.227 55.611 12.768 1.00 16.14 1186 SER A C 1
ATOM 1476 O O . SER A 1 186 ? 26.000 55.364 11.580 1.00 17.03 1186 SER A O 1
ATOM 1479 N N . VAL A 1 187 ? 26.632 56.807 13.180 1.00 15.89 1187 VAL A N 1
ATOM 1480 C CA . VAL A 1 187 ? 26.822 57.885 12.211 1.00 18.54 1187 VAL A CA 1
ATOM 1481 C C . VAL A 1 187 ? 28.279 58.240 11.985 1.00 20.92 1187 VAL A C 1
ATOM 1482 O O . VAL A 1 187 ? 28.590 59.185 11.263 1.00 21.48 1187 VAL A O 1
ATOM 1486 N N . GLN A 1 188 ? 29.177 57.476 12.595 1.00 20.85 1188 GLN A N 1
ATOM 1487 C CA . GLN A 1 188 ? 30.598 57.741 12.436 1.00 23.58 1188 GLN A CA 1
ATOM 1488 C C . GLN A 1 188 ? 31.064 57.204 11.085 1.00 23.68 1188 GLN A C 1
ATOM 1489 O O . GLN A 1 188 ? 30.479 56.267 10.543 1.00 24.37 1188 GLN A O 1
ATOM 1495 N N . LEU A 1 189 ? 32.112 57.805 10.539 1.00 22.47 1189 LEU A N 1
ATOM 1496 C CA . LEU A 1 189 ? 32.660 57.366 9.264 1.00 23.10 1189 LEU A CA 1
ATOM 1497 C C . LEU A 1 189 ? 33.973 56.660 9.584 1.00 24.88 1189 LEU A C 1
ATOM 1498 O O . LEU A 1 189 ? 34.988 57.304 9.848 1.00 25.96 1189 LEU A O 1
ATOM 1503 N N . PRO A 1 190 ? 33.962 55.317 9.578 1.00 24.69 1190 PRO A N 1
ATOM 1504 C CA . PRO A 1 190 ? 35.147 54.504 9.875 1.00 26.11 1190 PRO A CA 1
ATOM 1505 C C . PRO A 1 190 ? 36.380 54.938 9.089 1.00 26.55 1190 PRO A C 1
ATOM 1506 O O . PRO A 1 190 ? 36.346 55.001 7.862 1.00 24.70 1190 PRO A O 1
ATOM 1510 N N . GLY A 1 191 ? 37.465 55.227 9.802 1.00 28.15 1191 GLY A N 1
ATOM 1511 C CA . GLY A 1 191 ? 38.698 55.639 9.151 1.00 29.90 1191 GLY A CA 1
ATOM 1512 C C . GLY A 1 191 ? 38.561 56.884 8.295 1.00 32.96 1191 GLY A C 1
ATOM 1513 O O . GLY A 1 191 ? 39.439 57.190 7.484 1.00 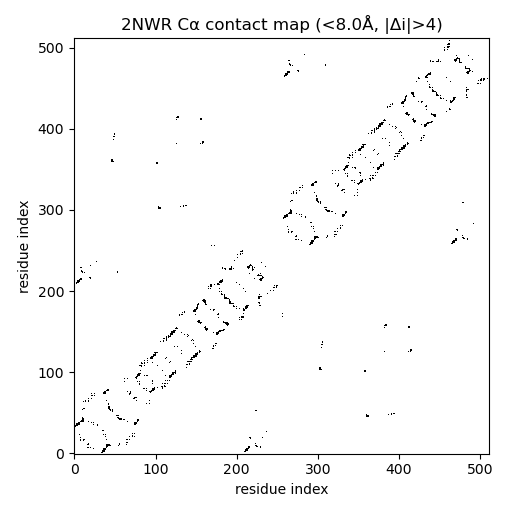33.49 1191 GLY A O 1
ATOM 1514 N N . GLY A 1 192 ? 37.459 57.606 8.471 1.00 35.44 1192 GLY A N 1
ATOM 1515 C CA . GLY A 1 192 ? 37.234 58.813 7.696 1.00 38.42 1192 GLY A CA 1
ATOM 1516 C C . GLY A 1 192 ? 38.147 59.952 8.111 1.00 40.17 1192 GLY A C 1
ATOM 1517 O O . GLY A 1 192 ? 38.613 60.723 7.268 1.00 43.48 1192 GLY A O 1
ATOM 1518 N N . GLY A 1 199 ? 32.597 61.415 11.195 1.00 30.02 1199 GLY A N 1
ATOM 1519 C CA . GLY A 1 199 ? 31.252 61.195 11.681 1.00 30.03 1199 GLY A CA 1
ATOM 1520 C C . GLY A 1 199 ? 30.399 62.422 11.444 1.00 33.64 1199 GLY A C 1
ATOM 1521 O O . GLY A 1 199 ? 30.926 63.532 11.302 1.00 36.13 1199 GLY A O 1
ATOM 1522 N N . MET A 1 200 ? 29.083 62.236 11.407 1.00 32.37 1200 MET A N 1
ATOM 1523 C CA . MET A 1 200 ? 28.171 63.345 11.170 1.00 32.13 1200 MET A CA 1
ATOM 1524 C C . MET A 1 200 ? 27.142 63.517 12.286 1.00 29.73 1200 MET A C 1
ATOM 1525 O O . MET A 1 200 ? 26.100 62.849 12.318 1.00 26.28 1200 MET A O 1
ATOM 1530 N N . ARG A 1 201 ? 27.453 64.435 13.194 1.00 27.23 1201 ARG A N 1
ATOM 1531 C CA . ARG A 1 201 ? 26.604 64.738 14.340 1.00 26.68 1201 ARG A CA 1
ATOM 1532 C C . ARG A 1 201 ? 25.190 65.178 13.963 1.00 23.78 1201 ARG A C 1
ATOM 1533 O O . ARG A 1 201 ? 24.253 64.986 14.739 1.00 21.76 1201 ARG A O 1
ATOM 1541 N N . GLU A 1 202 ? 25.036 65.761 12.777 1.00 21.13 1202 GLU A N 1
ATOM 1542 C CA . GLU A 1 202 ? 23.723 66.231 12.344 1.00 20.89 1202 GLU A CA 1
ATOM 1543 C C . GLU A 1 202 ? 22.715 65.106 12.150 1.00 19.62 1202 GLU A C 1
ATOM 1544 O O . GLU A 1 202 ? 21.517 65.360 12.079 1.00 18.01 1202 GLU A O 1
ATOM 1550 N N . PHE A 1 203 ? 23.187 63.865 12.066 1.00 17.51 1203 PHE A N 1
ATOM 1551 C CA . PHE A 1 203 ? 22.271 62.742 11.872 1.00 16.13 1203 PHE A CA 1
ATOM 1552 C C . PHE A 1 203 ? 21.973 61.961 13.146 1.00 15.30 1203 PHE A C 1
ATOM 1553 O O . PHE A 1 203 ? 21.115 61.076 13.153 1.00 13.43 1203 PHE A O 1
ATOM 1561 N N . ILE A 1 204 ? 22.666 62.289 14.229 1.00 15.12 1204 ILE A N 1
ATOM 1562 C CA . ILE A 1 204 ? 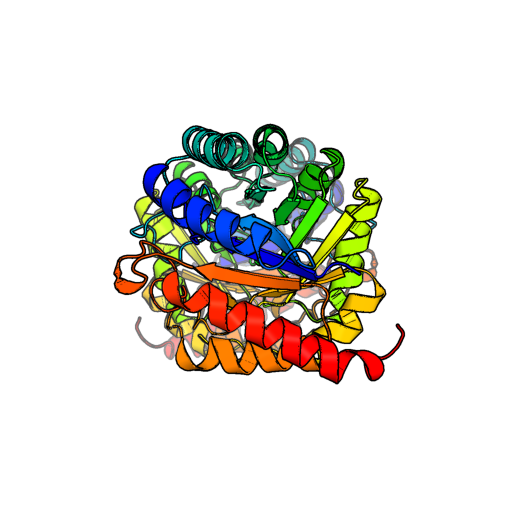22.444 61.582 15.483 1.00 15.11 1204 ILE A CA 1
ATOM 1563 C C . ILE A 1 204 ? 20.988 61.641 15.934 1.00 15.13 1204 ILE A C 1
ATOM 1564 O O . ILE A 1 204 ? 20.359 60.607 16.146 1.00 14.30 1204 ILE A O 1
ATOM 1569 N N . PHE A 1 205 ? 20.443 62.845 16.064 1.00 14.58 1205 PHE A N 1
ATOM 1570 C CA . PHE A 1 205 ? 19.068 62.987 16.538 1.00 17.20 1205 PHE A CA 1
ATOM 1571 C C . PHE A 1 205 ? 18.032 62.371 15.598 1.00 16.27 1205 PHE A C 1
ATOM 1572 O O . PHE A 1 205 ? 17.172 61.620 16.038 1.00 16.88 1205 PHE A O 1
ATOM 1580 N N . PRO A 1 206 ? 18.094 62.677 14.293 1.00 16.02 1206 PRO A N 1
ATOM 1581 C CA . PRO A 1 206 ? 17.084 62.064 13.427 1.00 16.53 1206 PRO A CA 1
ATOM 1582 C C . PRO A 1 206 ? 17.071 60.538 13.457 1.00 15.89 1206 PRO A C 1
ATOM 1583 O O . PRO A 1 206 ? 16.003 59.929 13.504 1.00 16.15 1206 PRO A O 1
ATOM 1587 N N . LEU A 1 207 ? 18.245 59.913 13.446 1.00 15.11 1207 LEU A N 1
ATOM 1588 C CA . LEU A 1 207 ? 18.286 58.453 13.466 1.00 15.26 1207 LEU A CA 1
ATOM 1589 C C . LEU A 1 207 ? 17.826 57.874 14.802 1.00 16.35 1207 LEU A C 1
ATOM 1590 O O . LEU A 1 207 ? 17.267 56.773 14.849 1.00 15.06 1207 LEU A O 1
ATOM 1595 N N . ILE A 1 208 ? 18.046 58.602 15.890 1.00 13.47 1208 ILE A N 1
ATOM 1596 C CA . ILE A 1 208 ? 17.596 58.099 17.178 1.00 16.55 1208 ILE A CA 1
ATOM 1597 C C . ILE A 1 208 ? 16.055 58.157 17.175 1.00 15.54 1208 ILE A C 1
ATOM 1598 O O . ILE A 1 208 ? 15.384 57.281 17.728 1.00 16.71 1208 ILE A O 1
ATOM 1603 N N . ARG A 1 209 ? 15.491 59.167 16.514 1.00 15.10 1209 ARG A N 1
ATOM 1604 C CA . ARG A 1 209 ? 14.037 59.278 16.436 1.00 15.78 1209 ARG A CA 1
ATOM 1605 C C . ARG A 1 209 ? 13.513 58.072 15.667 1.00 14.85 1209 ARG A C 1
ATOM 1606 O O . ARG A 1 209 ? 12.496 57.477 16.030 1.00 15.28 1209 ARG A O 1
ATOM 1614 N N . ALA A 1 210 ? 14.227 57.703 14.610 1.00 13.77 1210 ALA A N 1
ATOM 1615 C CA . ALA A 1 210 ? 13.840 56.554 13.804 1.00 14.05 1210 ALA A CA 1
ATOM 1616 C C . ALA A 1 210 ? 13.838 55.285 14.662 1.00 14.97 1210 ALA A C 1
ATOM 1617 O O . ALA A 1 210 ? 12.881 54.512 14.644 1.00 14.58 1210 ALA A O 1
ATOM 1619 N N . ALA A 1 211 ? 14.907 55.081 15.425 1.00 13.86 1211 ALA A N 1
ATOM 1620 C CA . ALA A 1 211 ? 15.026 53.894 16.266 1.00 13.86 1211 ALA A CA 1
ATOM 1621 C C . ALA A 1 211 ? 13.847 53.729 17.211 1.00 15.21 1211 ALA A C 1
ATOM 1622 O O . ALA A 1 211 ? 13.246 52.659 17.292 1.00 13.82 1211 ALA A O 1
ATOM 1624 N N . VAL A 1 212 ? 13.505 54.793 17.926 1.00 16.49 1212 VAL A N 1
ATOM 1625 C CA . VAL A 1 212 ? 12.404 54.709 18.869 1.00 16.97 1212 VAL A CA 1
ATOM 1626 C C . VAL A 1 212 ? 11.053 54.554 18.184 1.00 16.80 1212 VAL A C 1
ATOM 1627 O O . VAL A 1 212 ? 10.151 53.941 18.743 1.00 17.14 1212 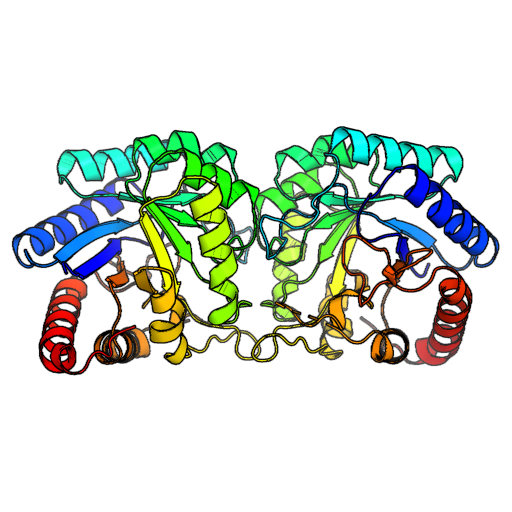VAL A O 1
ATOM 1631 N N . ALA A 1 213 ? 10.908 55.083 16.973 1.00 15.61 1213 ALA A N 1
ATOM 1632 C CA . ALA A 1 213 ? 9.639 54.947 16.256 1.00 14.97 1213 ALA A CA 1
ATOM 1633 C C . ALA A 1 213 ? 9.473 53.496 15.791 1.00 14.58 1213 ALA A C 1
ATOM 1634 O O . ALA A 1 213 ? 8.370 52.948 15.794 1.00 16.08 1213 ALA A O 1
ATOM 1636 N N . VAL A 1 214 ? 10.574 52.875 15.385 1.00 14.30 1214 VAL A N 1
ATOM 1637 C CA . VAL A 1 214 ? 10.541 51.481 14.956 1.00 14.04 1214 VAL A CA 1
ATOM 1638 C C . VAL A 1 214 ? 10.268 50.625 16.191 1.00 14.86 1214 VAL A C 1
ATOM 1639 O O . VAL A 1 214 ? 9.422 49.717 16.172 1.00 14.16 1214 VAL A O 1
ATOM 1643 N N . GLY A 1 215 ? 10.983 50.944 17.269 1.00 14.06 1215 GLY A N 1
ATOM 1644 C CA . GLY A 1 215 ? 10.829 50.227 18.522 1.00 14.61 1215 GLY A CA 1
ATOM 1645 C C . GLY A 1 215 ? 12.089 49.512 18.974 1.00 16.02 1215 GLY A C 1
ATOM 1646 O O . GLY A 1 215 ? 12.591 48.623 18.288 1.00 17.79 1215 GLY A O 1
ATOM 1647 N N . CYS A 1 216 ? 12.615 49.911 20.125 1.00 14.88 1216 CYS A N 1
ATOM 1648 C CA . CYS A 1 216 ? 13.800 49.270 20.683 1.00 15.22 1216 CYS A CA 1
ATOM 1649 C C . CYS A 1 216 ? 13.660 49.311 22.197 1.00 15.94 1216 CYS A C 1
ATOM 1650 O O . CYS A 1 216 ? 12.744 49.945 22.721 1.00 16.08 1216 CYS A O 1
ATOM 1653 N N . ASP A 1 217 ? 14.552 48.628 22.903 1.00 14.76 1217 ASP A N 1
ATOM 1654 C CA . ASP A 1 217 ? 14.469 48.577 24.360 1.00 14.92 1217 ASP A CA 1
ATOM 1655 C C . ASP A 1 217 ? 15.365 49.579 25.076 1.00 14.52 1217 ASP A C 1
ATOM 1656 O O . ASP A 1 217 ? 15.369 49.659 26.306 1.00 14.13 1217 ASP A O 1
ATOM 1661 N N . GLY A 1 218 ? 16.116 50.346 24.297 1.00 14.71 1218 GLY A N 1
ATOM 1662 C CA . GLY A 1 218 ? 16.997 51.343 24.870 1.00 14.65 1218 GLY A CA 1
ATOM 1663 C C . GLY A 1 218 ? 17.867 52.028 23.833 1.00 16.74 1218 GLY A C 1
ATOM 1664 O O . GLY A 1 218 ? 17.914 51.624 22.666 1.00 16.19 1218 GLY A O 1
ATOM 1665 N N . VAL A 1 219 ? 18.548 53.082 24.257 1.00 16.43 1219 VAL A N 1
ATOM 1666 C CA . VAL A 1 219 ? 19.438 53.814 23.368 1.00 15.98 1219 VAL A CA 1
ATOM 1667 C C . VAL A 1 219 ? 20.757 54.050 24.071 1.00 17.25 1219 VAL A C 1
ATOM 1668 O O . VAL A 1 219 ? 20.808 54.262 25.283 1.00 18.78 1219 VAL A O 1
ATOM 1672 N N . PHE A 1 220 ? 21.821 54.009 23.286 1.00 15.69 1220 PHE A N 1
ATOM 1673 C CA . PHE A 1 220 ? 23.176 54.204 23.764 1.00 15.81 1220 PHE A CA 1
ATOM 1674 C C . PHE A 1 220 ? 23.632 55.511 23.115 1.00 16.32 1220 PHE A C 1
ATOM 1675 O O . PHE A 1 220 ? 23.597 55.641 21.895 1.00 15.49 1220 PHE A O 1
ATOM 1683 N N . MET A 1 221 ? 24.004 56.497 23.931 1.00 16.79 1221 MET A N 1
ATOM 1684 C CA . MET A 1 221 ? 24.457 57.784 23.401 1.00 20.30 1221 MET A CA 1
ATOM 1685 C C . MET A 1 221 ? 25.645 58.272 24.205 1.00 19.03 1221 MET A C 1
ATOM 1686 O O . MET A 1 221 ? 25.567 58.376 25.425 1.00 18.83 1221 MET A O 1
ATOM 1691 N N . GLU A 1 222 ? 26.737 58.587 23.527 1.00 18.40 1222 GLU A N 1
ATOM 1692 C CA . GLU A 1 222 ? 27.899 59.098 24.229 1.00 19.59 1222 GLU A CA 1
ATOM 1693 C C . GLU A 1 222 ? 27.738 60.601 24.335 1.00 19.72 1222 GLU A C 1
ATOM 1694 O O . GLU A 1 222 ? 27.298 61.259 23.390 1.00 19.09 1222 GLU A O 1
ATOM 1700 N N . THR A 1 223 ? 28.089 61.139 25.495 1.00 19.5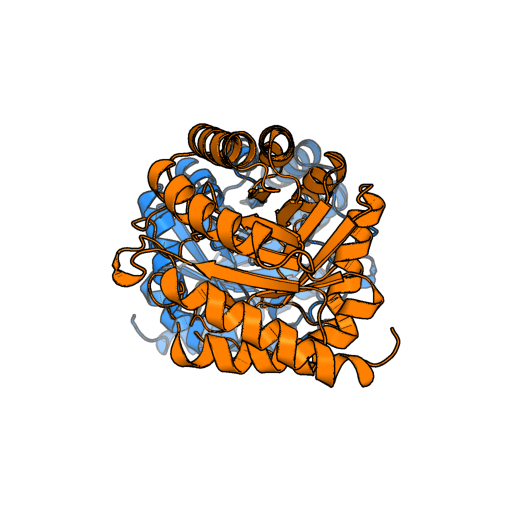9 1223 THR A N 1
ATOM 1701 C CA . THR A 1 223 ? 27.959 62.562 25.738 1.00 19.51 1223 THR A CA 1
ATOM 1702 C C . THR A 1 223 ? 29.213 63.054 26.453 1.00 20.73 1223 THR A C 1
ATOM 1703 O O . THR A 1 223 ? 29.836 62.314 27.216 1.00 19.68 1223 THR A O 1
ATOM 1707 N N . HIS A 1 224 ? 29.578 64.306 26.200 1.00 21.25 1224 HIS A N 1
ATOM 1708 C CA . HIS A 1 224 ? 30.782 64.892 26.773 1.00 22.11 1224 HIS A CA 1
ATOM 1709 C C . HIS A 1 224 ? 30.541 66.383 27.004 1.00 23.66 1224 HIS A C 1
ATOM 1710 O O . HIS A 1 224 ? 29.842 67.029 26.232 1.00 23.61 1224 HIS A O 1
ATOM 1717 N N . PRO A 1 225 ? 31.106 66.947 28.082 1.00 26.47 1225 PRO A N 1
ATOM 1718 C CA . PRO A 1 225 ? 30.910 68.376 28.353 1.00 27.39 1225 PRO A CA 1
ATOM 1719 C C . PRO A 1 225 ? 31.311 69.257 27.170 1.00 29.19 1225 PRO A C 1
ATOM 1720 O O . PRO A 1 225 ? 30.633 70.235 26.859 1.00 30.04 1225 PRO A O 1
ATOM 1724 N N . GLU A 1 226 ? 32.412 68.897 26.513 1.00 30.50 1226 GLU A N 1
ATOM 1725 C CA . GLU A 1 226 ? 32.918 69.646 25.364 1.00 30.57 1226 GLU A CA 1
ATOM 1726 C C . GLU A 1 226 ? 33.438 68.669 24.313 1.00 29.64 1226 GLU A C 1
ATOM 1727 O O . GLU A 1 226 ? 34.641 68.419 24.231 1.00 29.40 1226 GLU A O 1
ATOM 1733 N N . PRO A 1 227 ? 32.537 68.113 23.488 1.00 29.21 1227 PRO A N 1
ATOM 1734 C CA . PRO A 1 227 ? 32.883 67.152 22.435 1.00 29.68 1227 PRO A CA 1
ATOM 1735 C C . PRO A 1 227 ? 34.111 67.508 21.598 1.00 31.30 1227 PRO A C 1
ATOM 1736 O O . PRO A 1 227 ? 34.924 66.639 21.281 1.00 30.52 1227 PRO A O 1
ATOM 1740 N N . GLU A 1 228 ? 34.240 68.783 21.245 1.00 33.46 1228 GLU A N 1
ATOM 1741 C CA . GLU A 1 228 ? 35.362 69.238 20.430 1.00 35.25 1228 GLU A CA 1
ATOM 1742 C C . GLU A 1 228 ? 36.710 68.915 21.057 1.00 34.54 1228 GLU A C 1
ATOM 1743 O O . GLU A 1 228 ? 37.719 68.832 20.360 1.00 34.05 1228 GLU A O 1
ATOM 1749 N N . LYS A 1 229 ? 36.724 68.731 22.372 1.00 33.48 1229 LYS A N 1
ATOM 1750 C CA . LYS A 1 229 ? 37.957 68.428 23.089 1.00 33.77 1229 LYS A CA 1
ATOM 1751 C C . LYS A 1 229 ? 38.065 66.960 23.491 1.00 32.29 1229 LYS A C 1
ATOM 1752 O O . LYS A 1 229 ? 39.003 66.574 24.186 1.00 33.06 1229 LYS A O 1
ATOM 1758 N N . ALA A 1 230 ? 37.110 66.142 23.059 1.00 30.48 1230 ALA A N 1
ATOM 1759 C CA . ALA A 1 230 ? 37.133 64.724 23.397 1.00 29.32 1230 ALA A CA 1
ATOM 1760 C C . ALA A 1 230 ? 38.368 64.053 22.805 1.00 29.39 1230 ALA A C 1
ATOM 1761 O O . ALA A 1 230 ? 38.801 64.391 21.702 1.00 28.51 1230 ALA A O 1
ATOM 1763 N N . LEU A 1 231 ? 38.927 63.099 23.543 1.00 29.17 1231 LEU A N 1
ATOM 1764 C CA . LEU A 1 231 ? 40.116 62.378 23.103 1.00 28.09 1231 LEU A CA 1
ATOM 1765 C C . LEU A 1 231 ? 39.749 61.214 22.187 1.00 27.29 1231 LEU A C 1
ATOM 1766 O O . LEU A 1 231 ? 40.621 60.520 21.659 1.00 26.61 1231 LEU A O 1
ATOM 1771 N N . SER A 1 232 ? 38.448 61.014 22.002 1.00 26.67 1232 SER A N 1
ATOM 1772 C CA . SER A 1 232 ? 37.926 59.960 21.138 1.00 26.48 1232 SER A CA 1
ATOM 1773 C C . SER A 1 232 ? 36.499 60.328 20.745 1.00 26.87 1232 SER A C 1
ATOM 1774 O O . SER A 1 232 ? 35.796 60.989 21.509 1.00 26.34 1232 SER A O 1
ATOM 1777 N N . ASP A 1 233 ? 36.075 59.909 19.555 1.00 27.81 1233 ASP A N 1
ATOM 1778 C CA . ASP A 1 233 ? 34.727 60.210 19.070 1.00 28.79 1233 ASP A CA 1
ATOM 1779 C C . ASP A 1 233 ? 34.375 61.687 19.223 1.00 28.39 1233 ASP A C 1
ATOM 1780 O O . ASP A 1 233 ? 33.244 62.023 19.556 1.00 28.03 1233 ASP A O 1
ATOM 1785 N N . ALA A 1 234 ? 35.338 62.568 18.970 1.00 29.31 1234 ALA A N 1
ATOM 1786 C CA . ALA A 1 234 ? 35.103 64.004 19.107 1.00 31.14 1234 ALA A CA 1
ATOM 1787 C C . ALA A 1 234 ? 34.056 64.527 18.130 1.00 31.30 1234 ALA A C 1
ATOM 1788 O O . ALA A 1 234 ? 33.385 65.523 18.401 1.00 33.78 1234 ALA A O 1
ATOM 1790 N N . SER A 1 235 ? 33.909 63.850 16.998 1.00 31.38 1235 SER A N 1
ATOM 1791 C CA . SER A 1 235 ? 32.951 64.268 15.980 1.00 31.67 1235 SER A CA 1
ATOM 1792 C C . SER A 1 235 ? 31.521 63.806 16.245 1.00 31.43 1235 SER A C 1
ATOM 1793 O O . SER A 1 235 ? 30.579 64.338 15.655 1.00 31.56 1235 SER A O 1
ATOM 1796 N N . THR A 1 236 ? 31.352 62.826 17.129 1.00 29.45 1236 THR A N 1
ATOM 1797 C CA . THR A 1 236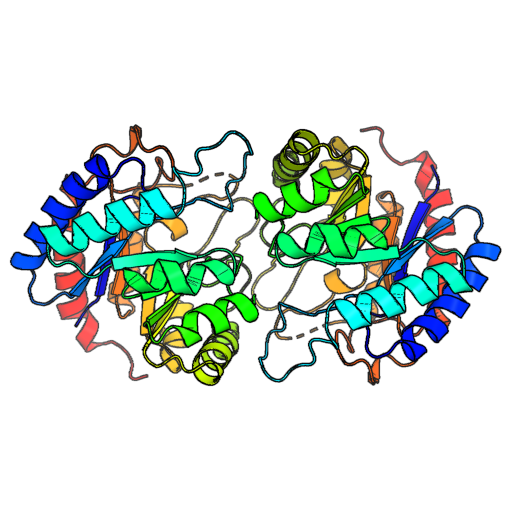 ? 30.022 62.290 17.393 1.00 28.61 1236 THR A CA 1
ATOM 1798 C C . THR A 1 236 ? 29.485 62.341 18.819 1.00 27.52 1236 THR A C 1
ATOM 1799 O O . THR A 1 236 ? 28.308 62.056 19.039 1.00 26.32 1236 THR A O 1
ATOM 1803 N N . GLN A 1 237 ? 30.315 62.689 19.798 1.00 26.29 1237 GLN A N 1
ATOM 1804 C CA . GLN A 1 237 ? 29.800 62.750 21.159 1.00 24.71 1237 GLN A CA 1
ATOM 1805 C C . GLN A 1 237 ? 28.897 63.964 21.306 1.00 23.90 1237 GLN A C 1
ATOM 1806 O O . GLN A 1 237 ? 29.200 65.047 20.806 1.00 25.28 1237 GLN A O 1
ATOM 1812 N N . LEU A 1 238 ? 27.772 63.765 21.978 1.00 24.01 1238 LEU A N 1
ATOM 1813 C CA . LEU A 1 238 ? 26.791 64.817 22.177 1.00 24.03 1238 LEU A CA 1
ATOM 1814 C C . LEU A 1 238 ? 27.133 65.764 23.321 1.00 23.46 1238 LEU A C 1
ATOM 1815 O O . LEU A 1 238 ? 27.600 65.335 24.380 1.00 21.51 1238 LEU A O 1
ATOM 1820 N N . PRO A 1 239 ? 26.918 67.074 23.118 1.00 23.56 1239 PRO A N 1
ATOM 1821 C CA . PRO A 1 239 ? 27.211 68.032 24.185 1.00 23.31 1239 PRO A CA 1
ATOM 1822 C C . PRO A 1 239 ? 26.319 67.663 25.366 1.00 24.21 1239 PRO A C 1
ATOM 1823 O O . PRO A 1 239 ? 25.111 67.490 25.204 1.00 24.11 1239 PRO A O 1
ATOM 1827 N N . LEU A 1 240 ? 26.910 67.533 26.546 1.00 23.55 1240 LEU A N 1
ATOM 1828 C CA . LEU A 1 240 ? 26.160 67.158 27.741 1.00 24.37 1240 LEU A CA 1
ATOM 1829 C C . LEU A 1 240 ? 24.877 67.963 27.964 1.00 24.08 1240 LEU A C 1
ATOM 1830 O O . LEU A 1 240 ? 23.875 67.421 28.428 1.00 23.38 1240 LEU A O 1
ATOM 1835 N N . SER A 1 241 ? 24.899 69.249 27.630 1.00 23.77 1241 SER A N 1
ATOM 1836 C CA . SER A 1 241 ? 23.724 70.097 27.826 1.00 24.64 1241 SER A CA 1
ATOM 1837 C C . SER A 1 241 ? 22.537 69.722 26.940 1.00 24.17 1241 SER A C 1
ATOM 1838 O O . SER A 1 241 ? 21.403 70.102 27.224 1.00 25.20 1241 SER A O 1
ATOM 1841 N N . GLN A 1 242 ? 22.796 68.975 25.873 1.00 24.22 1242 GLN A N 1
ATOM 1842 C CA . GLN A 1 242 ? 21.739 68.571 24.948 1.00 24.40 1242 GLN A CA 1
ATOM 1843 C C . GLN A 1 242 ? 21.103 67.227 25.294 1.00 22.31 1242 GLN A C 1
ATOM 1844 O O . GLN A 1 242 ? 20.087 66.849 24.710 1.00 21.51 1242 GLN A O 1
ATOM 1850 N N . LEU A 1 243 ? 21.692 66.512 26.243 1.00 21.04 1243 LEU A N 1
ATOM 1851 C CA . LEU A 1 243 ? 21.189 65.199 26.623 1.00 22.51 1243 LEU A CA 1
ATOM 1852 C C . LEU A 1 243 ? 19.729 65.203 27.081 1.00 22.12 1243 LEU A C 1
ATOM 1853 O O . LEU A 1 243 ? 18.913 64.421 26.587 1.00 21.89 1243 LEU A O 1
ATOM 1858 N N . GLU A 1 244 ? 19.401 66.085 28.019 1.00 20.53 1244 GLU A N 1
ATOM 1859 C CA . GLU A 1 244 ? 18.043 66.171 28.543 1.00 20.80 1244 GLU A CA 1
ATOM 1860 C C . GLU A 1 244 ? 16.970 66.306 27.465 1.00 20.60 1244 GLU A C 1
ATOM 1861 O O . GLU A 1 244 ? 15.966 65.591 27.491 1.00 21.04 1244 GLU A O 1
ATOM 1867 N N . GLY A 1 245 ? 17.172 67.231 26.533 1.00 19.01 1245 GLY A N 1
ATOM 1868 C CA . GLY A 1 245 ? 16.203 67.432 25.471 1.00 19.32 1245 GLY A CA 1
ATOM 1869 C C . GLY A 1 245 ? 16.044 66.212 24.581 1.00 19.87 1245 GLY A C 1
ATOM 1870 O O . GLY A 1 245 ? 14.935 65.880 24.166 1.00 20.76 1245 GLY A O 1
ATOM 1871 N N . ILE A 1 246 ? 17.149 65.536 24.280 1.00 20.26 1246 ILE A N 1
ATOM 1872 C CA . ILE A 1 246 ? 17.093 64.345 23.432 1.00 19.62 1246 ILE A CA 1
ATOM 1873 C C . ILE A 1 246 ? 16.340 63.203 24.115 1.00 17.94 1246 ILE A C 1
ATOM 1874 O O . ILE A 1 246 ? 15.566 62.484 23.470 1.00 16.43 1246 ILE A O 1
ATOM 1879 N N . ILE A 1 247 ? 16.579 63.025 25.412 1.00 16.76 1247 ILE A N 1
ATOM 1880 C CA . ILE A 1 247 ? 15.912 61.969 26.165 1.00 17.40 1247 ILE A CA 1
ATOM 1881 C C . ILE A 1 247 ? 14.409 62.229 26.234 1.00 17.27 1247 ILE A C 1
ATOM 1882 O O . ILE A 1 247 ? 13.605 61.311 26.062 1.00 18.29 1247 ILE A O 1
ATOM 1887 N N . GLU A 1 248 ? 14.030 63.479 26.486 1.00 18.03 1248 GLU A N 1
ATOM 1888 C CA . GLU A 1 248 ? 12.615 63.832 26.544 1.00 18.04 1248 GLU A CA 1
ATOM 1889 C C . GLU A 1 248 ? 11.983 63.519 25.191 1.00 17.02 1248 GLU A C 1
ATOM 1890 O O . GLU A 1 248 ? 10.909 62.925 25.115 1.00 16.23 1248 GLU A O 1
ATOM 1896 N N . ALA A 1 249 ? 12.662 63.910 24.118 1.00 16.58 1249 ALA A N 1
ATOM 1897 C CA . ALA A 1 249 ? 12.153 63.665 22.779 1.00 17.31 1249 ALA A CA 1
ATOM 1898 C C . ALA A 1 249 ? 11.947 62.174 22.499 1.00 17.67 1249 ALA A C 1
ATOM 1899 O O . ALA A 1 249 ? 10.920 61.786 21.946 1.00 18.31 1249 ALA A O 1
ATOM 1901 N N . ILE A 1 250 ? 12.897 61.329 22.883 1.00 18.93 1250 ILE A N 1
ATOM 1902 C CA . ILE A 1 250 ? 12.707 59.913 22.603 1.00 20.59 1250 ILE A CA 1
ATOM 1903 C C . ILE A 1 250 ? 11.603 59.284 23.440 1.00 18.82 1250 ILE A C 1
ATOM 1904 O O . ILE A 1 250 ? 10.918 58.375 22.969 1.00 18.14 1250 ILE A O 1
ATOM 1909 N N . LEU A 1 251 ? 11.400 59.773 24.662 1.00 17.82 1251 LEU A N 1
ATOM 1910 C CA . LEU A 1 251 ? 10.333 59.229 25.497 1.00 16.31 1251 LEU A CA 1
ATOM 1911 C C . LEU A 1 251 ? 8.977 59.596 24.879 1.00 15.76 1251 LEU A C 1
ATOM 1912 O O . LEU A 1 251 ? 8.052 58.778 24.863 1.00 17.09 1251 LEU A O 1
ATOM 1917 N N . GLU A 1 252 ? 8.872 60.811 24.341 1.00 15.29 1252 GLU A N 1
ATOM 1918 C CA . GLU A 1 252 ? 7.626 61.275 23.717 1.00 16.23 1252 GLU A CA 1
ATOM 1919 C C . GLU A 1 252 ? 7.290 60.485 22.453 1.00 15.44 1252 GLU A C 1
ATOM 1920 O O . GLU A 1 252 ? 6.140 60.081 22.241 1.00 17.82 1252 GLU A O 1
ATOM 1926 N N . ILE A 1 253 ? 8.296 60.280 21.609 1.00 15.50 1253 ILE A N 1
ATOM 1927 C CA . ILE A 1 253 ? 8.112 59.539 20.367 1.00 15.50 1253 ILE A CA 1
ATOM 1928 C C . ILE A 1 253 ? 7.830 58.074 20.681 1.00 15.91 1253 ILE A C 1
ATOM 1929 O O . ILE A 1 253 ? 7.008 57.438 20.031 1.00 16.34 1253 ILE A O 1
ATOM 1934 N N . ARG A 1 254 ? 8.498 57.546 21.701 1.00 17.50 1254 ARG A N 1
ATOM 1935 C CA . ARG A 1 254 ? 8.281 56.164 22.105 1.00 16.99 1254 ARG A CA 1
ATOM 1936 C C . ARG A 1 254 ? 6.838 55.981 22.567 1.00 18.04 1254 ARG A C 1
ATOM 1937 O O . ARG A 1 254 ? 6.161 55.030 22.180 1.00 17.30 1254 ARG A O 1
ATOM 1945 N N . GLU A 1 255 ? 6.366 56.907 23.393 1.00 17.77 1255 GLU A N 1
ATOM 1946 C CA . GLU A 1 255 ? 5.012 56.831 23.916 1.00 17.15 1255 GLU A CA 1
ATOM 1947 C C . GLU A 1 255 ? 3.970 56.807 22.804 1.00 15.61 1255 GLU A C 1
ATOM 1948 O O . GLU A 1 255 ? 3.115 55.919 22.764 1.00 17.02 1255 GLU A O 1
ATOM 1954 N N . VAL A 1 256 ? 4.044 57.775 21.895 1.00 14.66 1256 VAL A N 1
ATOM 1955 C CA . VAL A 1 256 ? 3.076 57.865 20.806 1.00 14.49 1256 VAL A CA 1
ATOM 1956 C C . VAL A 1 256 ? 3.178 56.709 19.805 1.00 16.01 1256 VAL A C 1
ATOM 1957 O O . VAL A 1 256 ? 2.175 56.299 19.216 1.00 17.04 1256 VAL A O 1
ATOM 1961 N N . ALA A 1 257 ? 4.375 56.161 19.629 1.00 15.99 1257 ALA A N 1
ATOM 1962 C CA . ALA A 1 257 ? 4.552 55.055 18.689 1.00 17.11 1257 ALA A CA 1
ATOM 1963 C C . ALA A 1 257 ? 4.288 53.683 19.309 1.00 17.68 1257 ALA A C 1
ATOM 1964 O O . ALA A 1 257 ? 3.948 52.733 18.597 1.00 18.03 1257 ALA A O 1
ATOM 1966 N N . SER A 1 258 ? 4.417 53.593 20.632 1.00 17.56 1258 SER A N 1
ATOM 1967 C CA . SER A 1 258 ? 4.270 52.329 21.360 1.00 18.00 1258 SER A CA 1
ATOM 1968 C C . SER A 1 258 ? 3.086 51.427 21.062 1.00 19.83 1258 SER A C 1
ATOM 1969 O O . SER A 1 258 ? 3.253 50.208 20.995 1.00 17.82 1258 SER A O 1
ATOM 1972 N N . LYS A 1 259 ? 1.895 51.997 20.899 1.00 19.94 1259 LYS A N 1
ATOM 1973 C CA . LYS A 1 259 ? 0.719 51.176 20.623 1.00 21.86 1259 LYS A CA 1
ATOM 1974 C C . LYS A 1 259 ? 0.829 50.438 19.288 1.00 22.21 1259 LYS A C 1
ATOM 1975 O O . LYS A 1 259 ? 0.092 49.481 19.038 1.00 20.96 1259 LYS A O 1
ATOM 1981 N N . TYR A 1 260 ? 1.757 50.874 18.438 1.00 20.89 1260 TYR A N 1
ATOM 1982 C CA . TYR A 1 260 ? 1.937 50.250 17.127 1.00 20.09 1260 TYR A CA 1
ATOM 1983 C C . TYR A 1 260 ? 3.099 49.265 17.046 1.00 19.53 1260 TYR A C 1
ATOM 1984 O O . TYR A 1 260 ? 3.300 48.621 16.010 1.00 18.85 1260 TYR A O 1
ATOM 1993 N N . TYR A 1 261 ? 3.866 49.150 18.127 1.00 20.01 1261 TYR A N 1
ATOM 1994 C CA . TYR A 1 261 ? 4.991 48.217 18.149 1.00 20.49 1261 TYR A CA 1
ATOM 1995 C C . TYR A 1 261 ? 4.443 46.808 17.936 1.00 21.91 1261 TYR A C 1
ATOM 1996 O O . TYR A 1 261 ? 3.527 46.386 18.640 1.00 22.21 1261 TYR A O 1
ATOM 2005 N N . GLU A 1 262 ? 4.996 46.084 16.968 1.00 22.69 1262 GLU A N 1
ATOM 2006 C CA . GLU A 1 262 ? 4.548 44.718 16.690 1.00 23.32 1262 GLU A CA 1
ATOM 2007 C C . GLU A 1 262 ? 5.035 43.714 17.737 1.00 25.06 1262 GLU A C 1
ATOM 2008 O O . GLU A 1 262 ? 6.118 43.862 18.310 1.00 22.92 1262 GLU A O 1
ATOM 2014 N N . THR A 1 263 ? 4.233 42.683 17.975 1.00 27.57 1263 THR A N 1
ATOM 2015 C CA . THR A 1 263 ? 4.594 41.645 18.934 1.00 33.22 1263 THR A CA 1
ATOM 2016 C C . THR A 1 263 ? 5.511 40.625 18.257 1.00 35.29 1263 THR A C 1
ATOM 2017 O O . THR A 1 263 ? 5.176 40.102 17.196 1.00 36.60 1263 THR A O 1
ATOM 2021 N N . ILE A 1 264 ? 6.663 40.347 18.864 1.00 38.20 1264 ILE A N 1
ATOM 2022 C CA . ILE A 1 264 ? 7.609 39.385 18.294 1.00 42.21 1264 ILE A CA 1
ATOM 2023 C C . ILE A 1 264 ? 7.192 37.927 18.505 1.00 43.71 1264 ILE A C 1
ATOM 2024 O O . ILE A 1 264 ? 6.865 37.255 17.501 1.00 44.53 1264 ILE A O 1
ATOM 2029 N N . LYS B 1 3 ? 60.996 35.486 -3.006 1.00 35.24 2003 LYS B N 1
ATOM 2030 C CA . LYS B 1 3 ? 60.251 34.613 -3.961 1.00 34.91 2003 LYS B CA 1
ATOM 2031 C C . LYS B 1 3 ? 58.759 34.578 -3.635 1.00 32.33 2003 LYS B C 1
ATOM 2032 O O . LYS 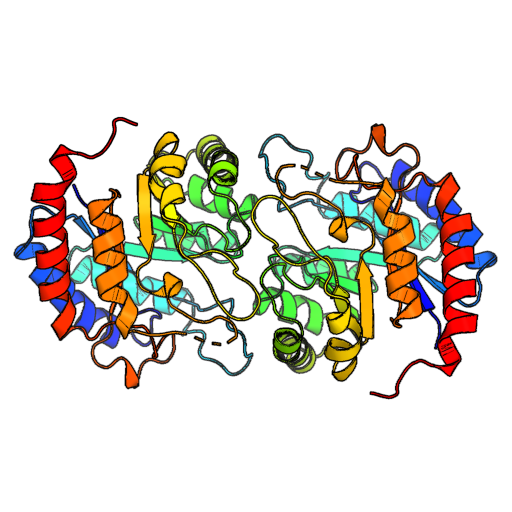B 1 3 ? 58.348 34.946 -2.535 1.00 32.41 2003 LYS B O 1
ATOM 2038 N N . PHE B 1 4 ? 57.959 34.128 -4.598 1.00 29.60 2004 PHE B N 1
ATOM 2039 C CA . PHE B 1 4 ? 56.511 34.048 -4.433 1.00 26.77 2004 PHE B CA 1
ATOM 2040 C C . PHE B 1 4 ? 56.141 33.163 -3.252 1.00 25.93 2004 PHE B C 1
ATOM 2041 O O . PHE B 1 4 ? 56.647 32.052 -3.104 1.00 24.70 2004 PHE B O 1
ATOM 2049 N N . LEU B 1 5 ? 55.239 33.662 -2.420 1.00 23.88 2005 LEU B N 1
ATOM 2050 C CA . LEU B 1 5 ? 54.823 32.933 -1.236 1.00 23.51 2005 LEU B CA 1
ATOM 2051 C C . LEU B 1 5 ? 53.531 32.150 -1.441 1.00 21.72 2005 LEU B C 1
ATOM 2052 O O . LEU B 1 5 ? 52.562 32.657 -2.010 1.00 22.36 2005 LEU B O 1
ATOM 2057 N N . VAL B 1 6 ? 53.531 30.899 -1.001 1.00 18.38 2006 VAL B N 1
ATOM 2058 C CA . VAL B 1 6 ? 52.342 30.066 -1.072 1.00 18.80 2006 VAL B CA 1
ATOM 2059 C C . VAL B 1 6 ? 52.093 29.549 0.344 1.00 20.10 2006 VAL B C 1
ATOM 2060 O O . VAL B 1 6 ? 52.856 28.737 0.868 1.00 20.51 2006 VAL B O 1
ATOM 2064 N N . ILE B 1 7 ? 51.036 30.055 0.966 1.00 19.59 2007 ILE B N 1
ATOM 2065 C CA . ILE B 1 7 ? 50.664 29.654 2.314 1.00 18.92 2007 ILE B CA 1
ATOM 2066 C C . ILE B 1 7 ? 49.534 28.660 2.151 1.00 19.38 2007 ILE B C 1
ATOM 2067 O O . ILE B 1 7 ? 48.467 29.011 1.645 1.00 19.44 2007 ILE B O 1
ATOM 2072 N N . ALA B 1 8 ? 49.766 27.417 2.567 1.00 18.60 2008 ALA B N 1
ATOM 2073 C CA . ALA B 1 8 ? 48.756 26.380 2.414 1.00 17.91 2008 ALA B CA 1
ATOM 2074 C C . ALA B 1 8 ? 48.743 25.385 3.562 1.00 19.41 2008 ALA B C 1
ATOM 2075 O O . ALA B 1 8 ? 49.744 25.203 4.260 1.00 20.52 2008 ALA B O 1
ATOM 2077 N N . GLY B 1 9 ? 47.595 24.737 3.740 1.00 19.29 2009 GLY B N 1
ATOM 2078 C CA . GLY B 1 9 ? 47.434 23.762 4.803 1.00 19.54 2009 GLY B CA 1
ATOM 2079 C C . GLY B 1 9 ? 45.968 23.601 5.151 1.00 20.71 2009 GLY B C 1
ATOM 2080 O O . GLY B 1 9 ? 45.129 24.312 4.599 1.00 20.36 2009 GLY B O 1
ATOM 2081 N N . PRO B 1 10 ? 45.621 22.671 6.056 1.00 20.70 2010 PRO B N 1
ATOM 2082 C CA . PRO B 1 10 ? 44.221 22.463 6.440 1.00 20.53 2010 PRO B CA 1
ATOM 2083 C C . PRO B 1 10 ? 43.771 23.610 7.338 1.00 20.73 2010 PRO B C 1
ATOM 2084 O O . PRO B 1 10 ? 44.547 24.101 8.157 1.00 19.87 2010 PRO B O 1
ATOM 2088 N N . ASN B 1 11 ? 42.524 24.041 7.188 1.00 19.62 2011 ASN B N 1
ATOM 2089 C CA . ASN B 1 11 ? 42.031 25.161 7.983 1.00 20.91 2011 ASN B CA 1
ATOM 2090 C C . ASN B 1 11 ? 42.327 25.037 9.472 1.00 21.58 2011 ASN B C 1
ATOM 2091 O O . ASN B 1 11 ? 42.912 25.944 10.078 1.00 21.86 2011 ASN B O 1
ATOM 2096 N N . ALA B 1 12 ? 41.917 23.916 10.055 1.00 19.76 2012 ALA B N 1
ATOM 2097 C CA . ALA B 1 12 ? 42.112 23.683 11.477 1.00 21.61 2012 ALA B CA 1
ATOM 2098 C C . ALA B 1 12 ? 42.945 22.436 11.754 1.00 23.00 2012 ALA B C 1
ATOM 2099 O O . ALA B 1 12 ? 42.954 21.487 10.963 1.00 23.96 2012 ALA B O 1
ATOM 2101 N N . ILE B 1 13 ? 43.644 22.439 12.886 1.00 24.42 2013 ILE B N 1
ATOM 2102 C CA . ILE B 1 13 ? 44.460 21.296 13.269 1.00 23.46 2013 ILE B CA 1
ATOM 2103 C C . ILE B 1 13 ? 43.517 20.227 13.804 1.00 25.39 2013 ILE B C 1
ATOM 2104 O O . ILE B 1 13 ? 43.335 20.077 15.015 1.00 25.43 2013 ILE B O 1
ATOM 2109 N N . GLU B 1 14 ? 42.897 19.504 12.879 1.00 26.59 2014 GLU B N 1
ATOM 2110 C CA . 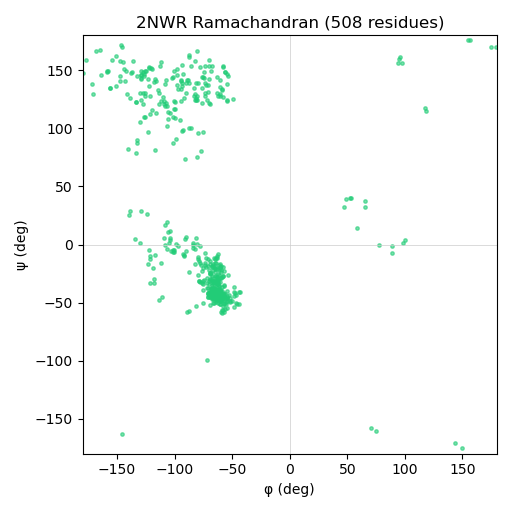GLU B 1 14 ? 41.958 18.447 13.221 1.00 28.42 2014 GLU B CA 1
ATOM 2111 C C . GLU B 1 14 ? 42.659 17.301 13.948 1.00 29.74 2014 GLU B C 1
ATOM 2112 O O . GLU B 1 14 ? 42.045 16.594 14.749 1.00 29.47 2014 GLU B O 1
ATOM 2118 N N . SER B 1 15 ? 43.949 17.139 13.667 1.00 30.20 2015 SER B N 1
ATOM 2119 C CA . SER B 1 15 ? 44.796 16.117 14.289 1.00 30.87 2015 SER B CA 1
ATOM 2120 C C . SER B 1 15 ? 46.188 16.285 13.694 1.00 32.71 2015 SER B C 1
ATOM 2121 O O . SER B 1 15 ? 46.319 16.688 12.536 1.00 30.95 2015 SER B O 1
ATOM 2124 N N . GLU B 1 16 ? 47.229 15.996 14.469 1.00 34.36 2016 GLU B N 1
ATOM 2125 C CA . GLU B 1 16 ? 48.575 16.139 13.930 1.00 36.44 2016 GLU B CA 1
ATOM 2126 C C . GLU B 1 16 ? 48.721 15.195 12.744 1.00 36.18 2016 GLU B C 1
ATOM 2127 O O . GLU B 1 16 ? 49.520 15.436 11.843 1.00 33.82 2016 GLU B O 1
ATOM 2133 N N . GLU B 1 17 ? 47.934 14.124 12.746 1.00 36.14 2017 GLU B N 1
ATOM 2134 C CA . GLU B 1 17 ? 47.974 13.160 11.657 1.00 37.95 2017 GLU B CA 1
ATOM 2135 C C . GLU B 1 17 ? 47.597 13.860 10.355 1.00 35.96 2017 GLU B C 1
ATOM 2136 O O . GLU B 1 17 ? 48.284 13.722 9.345 1.00 35.12 2017 GLU B O 1
ATOM 2142 N N . LEU B 1 18 ? 46.499 14.610 10.389 1.00 34.13 2018 LEU B N 1
ATOM 2143 C CA . LEU B 1 18 ? 46.037 15.345 9.218 1.00 31.50 2018 LEU B CA 1
ATOM 2144 C C . LEU B 1 18 ? 47.125 16.298 8.745 1.00 30.12 2018 LEU B C 1
ATOM 2145 O O . LEU B 1 18 ? 47.387 16.398 7.549 1.00 30.27 2018 LEU B O 1
ATOM 2150 N N . LEU B 1 19 ? 47.757 16.996 9.685 1.00 28.67 2019 LEU B N 1
ATOM 2151 C CA . LEU B 1 19 ? 48.814 17.939 9.337 1.00 28.76 2019 LEU B CA 1
ATOM 2152 C C . LEU B 1 19 ? 49.971 17.251 8.629 1.00 29.72 2019 LEU B C 1
ATOM 2153 O O . LEU B 1 19 ? 50.543 17.799 7.686 1.00 28.52 2019 LEU B O 1
ATOM 2158 N N . LEU B 1 20 ? 50.323 16.056 9.095 1.00 29.72 2020 LEU B N 1
ATOM 2159 C CA . LEU B 1 20 ? 51.427 15.311 8.502 1.00 30.63 2020 LEU B CA 1
ATOM 2160 C C . LEU B 1 20 ? 51.122 14.892 7.070 1.00 30.70 2020 LEU B C 1
ATOM 2161 O O . LEU B 1 20 ? 51.988 14.968 6.196 1.00 30.85 2020 LEU B O 1
ATOM 2166 N N . LYS B 1 21 ? 49.887 14.465 6.828 1.00 30.12 2021 LYS B N 1
ATOM 2167 C CA . LYS B 1 21 ? 49.486 14.045 5.493 1.00 31.05 2021 LYS B CA 1
ATOM 2168 C C . LYS B 1 21 ? 49.546 15.231 4.532 1.00 30.72 2021 LYS B C 1
ATOM 2169 O O . LYS B 1 21 ? 50.056 15.116 3.415 1.00 30.25 2021 LYS B O 1
ATOM 2175 N N . VAL B 1 22 ? 49.030 16.374 4.971 1.00 28.47 2022 VAL B N 1
ATOM 2176 C CA . VAL B 1 22 ? 49.046 17.567 4.137 1.00 27.53 2022 VAL B CA 1
ATOM 2177 C C . VAL B 1 22 ? 50.469 18.108 4.019 1.00 27.73 2022 VAL B C 1
ATOM 2178 O O . VAL B 1 22 ? 50.878 18.582 2.956 1.00 27.85 2022 VAL B O 1
ATOM 2182 N N . GLY B 1 23 ? 51.221 18.025 5.112 1.00 26.62 2023 GLY B N 1
ATOM 2183 C CA . GLY B 1 23 ? 52.592 18.503 5.106 1.00 26.88 2023 GLY B CA 1
ATOM 2184 C C . GLY B 1 23 ? 53.460 17.722 4.136 1.00 28.83 2023 GLY B C 1
ATOM 2185 O O . GLY B 1 23 ? 54.410 18.256 3.560 1.00 27.49 2023 GLY B O 1
ATOM 2186 N N . GLU B 1 24 ? 53.127 16.448 3.953 1.00 29.52 2024 GLU B N 1
ATOM 2187 C CA . GLU B 1 24 ? 53.866 15.576 3.048 1.00 32.15 2024 GLU B CA 1
ATOM 2188 C C . GLU B 1 24 ? 53.739 16.078 1.610 1.00 31.41 2024 GLU B C 1
ATOM 2189 O O . GLU B 1 24 ? 54.730 16.169 0.880 1.00 31.27 2024 GLU B O 1
ATOM 2195 N N . GLU B 1 25 ? 52.511 16.395 1.211 1.00 29.61 2025 GLU B N 1
ATOM 2196 C CA . GLU B 1 25 ? 52.244 16.891 -0.136 1.00 28.86 2025 GLU B CA 1
ATOM 2197 C C . GLU B 1 25 ? 52.871 18.269 -0.322 1.00 28.40 2025 GLU B C 1
ATOM 2198 O O . GLU B 1 25 ? 53.506 18.539 -1.338 1.00 27.82 2025 GLU B O 1
ATOM 2204 N N . ILE B 1 26 ? 52.699 19.143 0.663 1.00 28.17 2026 ILE B N 1
ATOM 2205 C CA . ILE B 1 26 ? 53.270 20.476 0.571 1.00 27.50 2026 ILE B CA 1
ATOM 2206 C C . ILE B 1 26 ? 54.789 20.380 0.487 1.00 27.69 2026 ILE B C 1
ATOM 2207 O O . ILE B 1 26 ? 55.440 21.194 -0.171 1.00 27.82 2026 ILE B O 1
ATOM 2212 N N . LYS B 1 27 ? 55.352 19.375 1.147 1.00 27.86 2027 LYS B N 1
ATOM 2213 C CA . LYS B 1 27 ? 56.794 19.174 1.110 1.00 27.25 2027 LYS B CA 1
ATOM 2214 C C . LYS B 1 27 ? 57.200 18.765 -0.305 1.00 26.34 2027 LYS B C 1
ATOM 2215 O O . LYS B 1 27 ? 58.199 19.244 -0.843 1.00 26.37 2027 LYS B O 1
ATOM 2221 N N . ARG B 1 28 ? 56.411 17.881 -0.906 1.00 27.00 2028 ARG B N 1
ATOM 2222 C CA . ARG B 1 28 ? 56.687 17.415 -2.258 1.00 26.94 2028 ARG B CA 1
ATOM 2223 C C . ARG B 1 28 ? 56.670 18.594 -3.229 1.00 28.13 2028 ARG B C 1
ATOM 2224 O O . ARG B 1 28 ? 57.610 18.778 -4.004 1.00 28.48 2028 ARG B O 1
ATOM 2232 N N . LEU B 1 29 ? 55.604 19.392 -3.186 1.00 26.77 2029 LEU B N 1
ATOM 2233 C CA . LEU B 1 29 ? 55.498 20.548 -4.073 1.00 26.17 2029 LEU B CA 1
ATOM 2234 C C . LEU B 1 29 ? 56.644 21.504 -3.799 1.00 25.77 2029 LEU B C 1
ATOM 2235 O O . LEU B 1 29 ? 57.123 22.196 -4.697 1.00 25.07 2029 LEU B O 1
ATOM 2240 N N . SER B 1 30 ? 57.075 21.541 -2.545 1.00 24.97 2030 SER B N 1
ATOM 2241 C CA . SER B 1 30 ? 58.170 22.402 -2.137 1.00 27.30 2030 SER B CA 1
ATOM 2242 C C . SER B 1 30 ? 59.440 22.055 -2.913 1.00 27.43 2030 SER B C 1
ATOM 2243 O O . SER B 1 30 ? 60.209 22.936 -3.301 1.00 26.68 2030 SER B O 1
ATOM 2246 N N . GLU B 1 31 ? 59.654 20.763 -3.130 1.00 29.41 2031 GLU B N 1
ATOM 2247 C CA . GLU B 1 31 ? 60.834 20.290 -3.846 1.00 31.69 2031 GLU B CA 1
ATOM 2248 C C . GLU B 1 31 ? 60.681 20.481 -5.348 1.00 31.74 2031 GLU B C 1
ATOM 2249 O O . GLU B 1 31 ? 61.658 20.730 -6.059 1.00 31.54 2031 GLU B O 1
ATOM 2255 N N . LYS B 1 32 ? 59.446 20.372 -5.820 1.00 30.98 2032 LYS B N 1
ATOM 2256 C CA . LYS B 1 32 ? 59.152 20.520 -7.237 1.00 31.41 2032 LYS B CA 1
ATOM 2257 C C . LYS B 1 32 ? 59.178 21.973 -7.715 1.00 31.72 2032 LYS B C 1
ATOM 2258 O O . LYS B 1 32 ? 59.567 22.246 -8.852 1.00 32.26 2032 LYS B O 1
ATOM 2264 N N . PHE B 1 33 ? 58.763 22.898 -6.850 1.00 31.41 2033 PHE B N 1
ATOM 2265 C CA . PHE B 1 33 ? 58.728 24.319 -7.196 1.00 30.36 2033 PHE B CA 1
ATOM 2266 C C . PHE B 1 33 ? 59.677 25.134 -6.318 1.00 32.43 2033 PHE B C 1
ATOM 2267 O O . PHE B 1 33 ? 59.248 25.763 -5.350 1.00 31.04 2033 PHE B O 1
ATOM 2275 N N . LYS B 1 34 ? 60.960 25.134 -6.666 1.00 33.92 2034 LYS B N 1
ATOM 2276 C CA . LYS B 1 34 ? 61.968 25.867 -5.900 1.00 36.18 2034 LYS B CA 1
ATOM 2277 C C . LYS B 1 34 ? 61.807 27.380 -6.032 1.00 36.24 2034 LYS B C 1
ATOM 2278 O O . LYS B 1 34 ? 62.390 28.142 -5.264 1.00 37.17 2034 LYS B O 1
ATOM 2284 N N . GLU B 1 35 ? 61.021 27.806 -7.012 1.00 37.35 2035 GLU B N 1
ATOM 2285 C CA . GLU B 1 35 ? 60.791 29.226 -7.256 1.00 39.03 2035 GLU B CA 1
ATOM 2286 C C . GLU B 1 35 ? 59.724 29.765 -6.305 1.00 37.13 2035 GLU B C 1
ATOM 2287 O O . GLU B 1 35 ? 59.311 30.921 -6.399 1.00 38.46 2035 GLU B O 1
ATOM 2293 N N . VAL B 1 36 ? 59.283 28.922 -5.382 1.00 33.49 2036 VAL B N 1
ATOM 2294 C CA . VAL B 1 36 ? 58.246 29.319 -4.445 1.00 30.20 2036 VAL B CA 1
ATOM 2295 C C . VAL B 1 36 ? 58.612 29.030 -3.004 1.00 28.92 2036 VAL B C 1
ATOM 2296 O O . VAL B 1 36 ? 59.251 28.021 -2.706 1.00 28.68 2036 VAL B O 1
ATOM 2300 N N . GLU B 1 37 ? 58.207 29.925 -2.112 1.00 27.16 2037 GLU B N 1
ATOM 2301 C CA . GLU B 1 37 ? 58.451 29.731 -0.693 1.00 26.84 2037 GLU B CA 1
ATOM 2302 C C . GLU B 1 37 ? 57.141 29.243 -0.081 1.00 24.72 2037 GLU B C 1
ATOM 2303 O O . GLU B 1 37 ? 56.166 29.994 0.005 1.00 24.27 2037 GLU B O 1
ATOM 2309 N N . PHE B 1 38 ? 57.110 27.977 0.315 1.00 23.81 2038 PHE B N 1
ATOM 2310 C CA . PHE B 1 38 ? 55.918 27.412 0.926 1.00 22.12 2038 PHE B CA 1
ATOM 2311 C C . PHE B 1 38 ? 55.922 27.623 2.439 1.00 23.24 2038 PHE B C 1
ATOM 2312 O O . PHE B 1 38 ? 56.963 27.535 3.090 1.00 21.70 2038 PHE B O 1
ATOM 2320 N N . VAL B 1 39 ? 54.746 27.912 2.983 1.00 21.62 2039 VAL B N 1
ATOM 2321 C CA . VAL B 1 39 ? 54.577 28.115 4.417 1.00 20.53 2039 VAL B CA 1
ATOM 2322 C C . VAL B 1 39 ? 53.352 27.299 4.797 1.00 20.35 2039 VAL B C 1
ATOM 2323 O O . VAL B 1 39 ? 52.274 27.481 4.227 1.00 19.91 2039 VAL B O 1
ATOM 2327 N N . PHE B 1 40 ? 53.525 26.380 5.742 1.00 19.37 2040 PHE B N 1
ATOM 2328 C CA . PHE B 1 40 ? 52.436 25.519 6.185 1.00 17.84 2040 PHE B CA 1
ATOM 2329 C C . PHE B 1 40 ? 51.545 26.255 7.187 1.00 18.26 2040 PHE B C 1
ATOM 2330 O O . PHE B 1 40 ? 52.032 26.788 8.181 1.00 18.70 2040 PHE B O 1
ATOM 2338 N N . LYS B 1 41 ? 50.241 26.269 6.926 1.00 18.11 2041 LYS B N 1
ATOM 2339 C CA . LYS B 1 41 ? 49.295 26.952 7.805 1.00 18.43 2041 LYS B CA 1
ATOM 2340 C C . LYS B 1 41 ? 48.198 26.044 8.338 1.00 17.87 2041 LYS B C 1
ATOM 2341 O O . LYS B 1 41 ? 47.697 25.166 7.638 1.00 18.82 2041 LYS B O 1
ATOM 2347 N N . SER B 1 42 ? 47.829 26.272 9.591 1.00 18.36 2042 SER B N 1
ATOM 2348 C CA . SER B 1 42 ? 46.747 25.539 10.222 1.00 17.12 2042 SER B CA 1
ATOM 2349 C C . SER B 1 42 ? 46.485 26.207 11.565 1.00 18.13 2042 SER B C 1
ATOM 2350 O O . SER B 1 42 ? 47.422 26.587 12.265 1.00 20.79 2042 SER B O 1
ATOM 2353 N N . SER B 1 43 ? 45.212 26.360 11.905 1.00 16.74 2043 SER B N 1
ATOM 2354 C CA . SER B 1 43 ? 44.806 27.025 13.139 1.00 18.20 2043 SER B CA 1
ATOM 2355 C C . SER B 1 43 ? 44.671 26.063 14.311 1.00 19.01 2043 SER B C 1
ATOM 2356 O O . SER B 1 43 ? 44.003 25.034 14.193 1.00 19.75 2043 SER B O 1
ATOM 2359 N N . PHE B 1 44 ? 45.288 26.402 15.442 1.00 20.36 2044 PHE B N 1
ATOM 2360 C CA . PHE B 1 44 ? 45.187 25.548 16.622 1.00 20.89 2044 PHE B CA 1
ATOM 2361 C C . PHE B 1 44 ? 43.833 25.769 17.294 1.00 21.56 2044 PHE B C 1
ATOM 2362 O O . PHE B 1 44 ? 43.392 24.960 18.108 1.00 21.62 2044 PHE B O 1
ATOM 2370 N N . ASP B 1 45 ? 43.164 26.861 16.933 1.00 20.35 2045 ASP B N 1
ATOM 2371 C CA . ASP B 1 45 ? 41.848 27.159 17.485 1.00 19.65 2045 ASP B CA 1
ATOM 2372 C C . ASP B 1 45 ? 41.019 28.055 16.577 1.00 19.13 2045 ASP B C 1
ATOM 2373 O O . ASP B 1 45 ? 41.521 29.038 16.031 1.00 19.25 2045 ASP B O 1
ATOM 2378 N N . LYS B 1 46 ? 39.753 27.692 16.403 1.00 16.93 2046 LYS B N 1
ATOM 2379 C CA . LYS B 1 46 ? 38.835 28.510 15.625 1.00 18.22 2046 LYS B CA 1
ATOM 2380 C C . LYS B 1 46 ? 38.099 29.251 16.740 1.00 17.32 2046 LYS B C 1
ATOM 2381 O O . LYS B 1 46 ? 37.107 28.769 17.280 1.00 19.18 2046 LYS B O 1
ATOM 2387 N N . ALA B 1 47 ? 38.625 30.417 17.102 1.00 18.60 2047 ALA B N 1
ATOM 2388 C CA . ALA B 1 47 ? 38.073 31.225 18.182 1.00 16.65 2047 ALA B CA 1
ATOM 2389 C C . ALA B 1 47 ? 36.880 32.106 17.815 1.00 17.21 2047 ALA B C 1
ATOM 2390 O O . ALA B 1 47 ? 36.304 32.754 18.695 1.00 15.58 2047 ALA B O 1
ATOM 2392 N N . ASN B 1 48 ? 36.499 32.115 16.537 1.00 15.65 2048 ASN B N 1
ATOM 2393 C CA . ASN B 1 48 ? 35.401 32.964 16.069 1.00 16.13 2048 ASN B CA 1
ATOM 2394 C C . ASN B 1 48 ? 34.255 32.232 15.353 1.00 17.47 2048 ASN B C 1
ATOM 2395 O O . ASN B 1 48 ? 33.573 32.833 14.522 1.00 17.93 2048 ASN B O 1
ATOM 2400 N N . ARG B 1 49 ? 34.040 30.953 15.652 1.00 18.02 2049 ARG B N 1
ATOM 2401 C CA . ARG B 1 49 ? 32.967 30.212 14.982 1.00 17.87 2049 ARG B CA 1
ATOM 2402 C C . ARG B 1 49 ? 31.633 30.906 15.223 1.00 18.07 2049 ARG B C 1
ATOM 2403 O O . ARG B 1 49 ? 31.453 31.585 16.230 1.00 15.36 2049 ARG B O 1
ATOM 2411 N N . SER B 1 50 ? 30.699 30.741 14.294 1.00 16.09 2050 SER B N 1
ATOM 2412 C CA . SER B 1 50 ? 29.381 31.340 14.444 1.00 17.21 2050 SER B CA 1
ATOM 2413 C C . SER B 1 50 ? 28.603 30.625 15.548 1.00 18.03 2050 SER B C 1
ATOM 2414 O O . SER B 1 50 ? 27.953 31.260 16.384 1.00 16.96 2050 SER B O 1
ATOM 2417 N N . SER B 1 51 ? 28.700 29.299 15.561 1.00 18.75 2051 SER B N 1
ATOM 2418 C CA . SER B 1 51 ? 27.986 28.483 16.542 1.00 19.97 2051 SER B CA 1
ATOM 2419 C C . SER B 1 51 ? 28.850 27.989 17.699 1.00 18.81 2051 SER B C 1
ATOM 2420 O O . SER B 1 51 ? 30.023 27.657 17.523 1.00 19.36 2051 SER B O 1
ATOM 2423 N N . ILE B 1 52 ? 28.252 27.934 18.883 1.00 17.64 2052 ILE B N 1
ATOM 2424 C CA . ILE B 1 52 ? 28.950 27.461 20.073 1.00 19.19 2052 ILE B CA 1
ATOM 2425 C C . ILE B 1 52 ? 29.197 25.955 19.951 1.00 19.16 2052 ILE B C 1
ATOM 2426 O O . ILE B 1 52 ? 30.093 25.406 20.591 1.00 19.06 2052 ILE B O 1
ATOM 2431 N N . HIS B 1 53 ? 28.406 25.299 19.111 1.00 19.75 2053 HIS B N 1
ATOM 2432 C CA . HIS B 1 53 ? 28.523 23.857 18.921 1.00 21.53 2053 HIS B CA 1
ATOM 2433 C C . HIS B 1 53 ? 29.458 23.415 17.796 1.00 22.49 2053 HIS B C 1
ATOM 2434 O O . HIS B 1 53 ? 29.570 22.225 17.507 1.00 23.32 2053 HIS B O 1
ATOM 2441 N N . SER B 1 54 ? 30.144 24.365 17.172 1.00 22.91 2054 SER B N 1
ATOM 2442 C CA . SER B 1 54 ? 31.058 24.035 16.086 1.00 23.26 2054 SER B CA 1
ATOM 2443 C C . SER B 1 54 ? 32.458 23.684 16.571 1.00 23.22 2054 SER B C 1
ATOM 2444 O O . SER B 1 54 ? 32.843 24.008 17.693 1.00 22.53 2054 SER B O 1
ATOM 2447 N N . PHE B 1 55 ? 33.216 23.019 15.707 1.00 23.33 2055 PHE B N 1
ATOM 2448 C CA . PHE B 1 55 ? 34.575 22.605 16.022 1.00 22.50 2055 PHE B CA 1
ATOM 2449 C C . PHE B 1 55 ? 35.508 23.781 16.264 1.00 22.38 2055 PHE B C 1
ATOM 2450 O O . PHE B 1 55 ? 35.563 24.714 15.461 1.00 22.31 2055 PHE B O 1
ATOM 2458 N N . ARG B 1 56 ? 36.248 23.732 17.367 1.00 21.62 2056 ARG B N 1
ATOM 2459 C CA . ARG B 1 56 ? 37.200 24.788 17.685 1.00 21.79 2056 ARG B CA 1
ATOM 2460 C C . ARG B 1 56 ? 38.629 24.282 17.555 1.00 23.42 2056 ARG B C 1
ATOM 2461 O O . ARG B 1 56 ? 39.483 24.954 16.977 1.00 23.37 2056 ARG B O 1
ATOM 2469 N N . GLY B 1 57 ? 38.891 23.096 18.097 1.00 24.04 2057 GLY B N 1
ATOM 2470 C CA . GLY B 1 57 ? 40.234 22.548 18.029 1.00 26.29 2057 GLY B CA 1
ATOM 2471 C C . GLY B 1 57 ? 40.611 21.778 19.280 1.00 27.03 2057 GLY B C 1
ATOM 2472 O O . GLY B 1 57 ? 39.766 21.536 20.144 1.00 27.08 2057 GLY B O 1
ATOM 2473 N N . HIS B 1 58 ? 41.885 21.407 19.383 1.00 27.22 2058 HIS B N 1
ATOM 2474 C CA . HIS B 1 58 ? 42.375 20.644 20.523 1.00 28.44 2058 HIS B CA 1
ATOM 2475 C C . HIS B 1 58 ? 43.256 21.443 21.476 1.00 28.77 2058 HIS B C 1
ATOM 2476 O O . HIS B 1 58 ? 43.980 20.868 22.288 1.00 29.29 2058 HIS B O 1
ATOM 2483 N N . GLY B 1 59 ? 43.196 22.768 21.380 1.00 28.79 2059 GLY B N 1
ATOM 2484 C CA . GLY B 1 59 ? 43.993 23.596 22.266 1.00 27.94 2059 GLY B CA 1
ATOM 2485 C C . GLY B 1 59 ? 45.318 24.049 21.686 1.00 28.59 2059 GLY B C 1
ATOM 2486 O O . GLY B 1 59 ? 45.828 23.464 20.727 1.00 29.08 2059 GLY B O 1
ATOM 2487 N N . LEU B 1 60 ? 45.879 25.093 22.288 1.00 29.06 2060 LEU B N 1
ATOM 2488 C CA . LEU B 1 60 ? 47.145 25.661 21.851 1.00 29.93 2060 LEU B CA 1
ATOM 2489 C C . LEU B 1 60 ? 48.332 24.706 21.986 1.00 30.61 2060 LEU B C 1
ATOM 2490 O O . LEU B 1 60 ? 49.149 24.602 21.072 1.00 29.86 2060 LEU B O 1
ATOM 2495 N N . GLU B 1 61 ? 48.433 24.013 23.117 1.00 31.26 2061 GLU B N 1
ATOM 2496 C CA . GLU B 1 61 ? 49.542 23.086 23.331 1.00 32.23 2061 GLU B CA 1
ATOM 2497 C C . GLU B 1 61 ? 49.580 21.972 22.293 1.00 30.23 2061 GLU B C 1
ATOM 2498 O O . GLU B 1 61 ? 50.620 21.717 21.684 1.00 30.85 2061 GLU B O 1
ATOM 2504 N N . TYR B 1 62 ? 48.449 21.302 22.102 1.00 27.85 2062 TYR B N 1
ATOM 2505 C CA . TYR B 1 62 ? 48.365 20.225 21.127 1.00 27.85 2062 TYR B CA 1
ATOM 2506 C C . TYR B 1 62 ? 48.681 20.762 19.736 1.00 27.09 2062 TYR B C 1
ATOM 2507 O O . TYR B 1 62 ? 49.346 20.099 18.942 1.00 26.02 2062 TYR B O 1
ATOM 2516 N N . GLY B 1 63 ? 48.185 21.963 19.453 1.00 26.39 2063 GLY B N 1
ATOM 2517 C CA . GLY B 1 63 ? 48.404 22.575 18.156 1.00 25.52 2063 GLY B CA 1
ATOM 2518 C C . GLY B 1 63 ? 49.845 22.944 17.875 1.00 25.35 2063 GLY B C 1
ATOM 2519 O O . GLY B 1 63 ? 50.357 22.654 16.797 1.00 27.01 2063 GLY B O 1
ATOM 2520 N N . VAL B 1 64 ? 50.502 23.589 18.836 1.00 25.88 2064 VAL B N 1
ATOM 2521 C CA . VAL B 1 64 ? 51.895 23.992 18.667 1.00 27.86 2064 VAL B CA 1
ATOM 2522 C C . VAL B 1 64 ? 52.774 22.755 18.531 1.00 28.56 2064 VAL B C 1
ATOM 2523 O O . VAL B 1 64 ? 53.787 22.774 17.828 1.00 29.41 2064 VAL B O 1
ATOM 2527 N N . LYS B 1 65 ? 52.371 21.681 19.205 1.00 29.31 2065 LYS B N 1
ATOM 2528 C CA . LYS B 1 65 ? 53.105 20.422 19.162 1.00 30.50 2065 LYS B CA 1
ATOM 2529 C C . LYS B 1 65 ? 53.039 19.818 17.761 1.00 29.74 2065 LYS B C 1
ATOM 2530 O O . LYS B 1 65 ? 54.062 19.443 17.187 1.00 27.99 2065 LYS B O 1
ATOM 2536 N N . ALA B 1 66 ? 51.827 19.725 17.221 1.00 28.18 2066 ALA B N 1
ATOM 2537 C CA . ALA B 1 66 ? 51.619 19.169 15.889 1.00 28.32 2066 ALA B CA 1
ATOM 2538 C C . ALA B 1 66 ? 52.323 20.005 14.820 1.00 27.98 2066 ALA B C 1
ATOM 2539 O O . ALA B 1 66 ? 52.907 19.456 13.887 1.00 28.05 2066 ALA B O 1
ATOM 2541 N N . LEU B 1 67 ? 52.267 21.329 14.953 1.00 27.92 2067 LEU B N 1
ATOM 2542 C CA . LEU B 1 67 ? 52.922 22.212 13.992 1.00 28.45 2067 LEU B CA 1
ATOM 2543 C C . LEU B 1 67 ? 54.434 22.057 14.106 1.00 29.73 2067 LEU B C 1
ATOM 2544 O O . LEU B 1 67 ? 55.157 22.144 13.111 1.00 28.24 2067 LEU B O 1
ATOM 2549 N N . ARG B 1 68 ? 54.909 21.832 15.326 1.00 30.87 2068 ARG B N 1
ATOM 2550 C CA . ARG B 1 68 ? 56.334 21.652 15.558 1.00 31.87 2068 ARG B CA 1
ATOM 2551 C C . ARG B 1 68 ? 56.772 20.376 14.841 1.00 32.15 2068 ARG B C 1
ATOM 2552 O O . ARG B 1 68 ? 57.863 20.311 14.274 1.00 32.38 2068 ARG B O 1
ATOM 2560 N N . LYS B 1 69 ? 55.903 19.370 14.864 1.00 31.18 2069 LYS B N 1
ATOM 2561 C CA . LYS B 1 69 ? 56.172 18.091 14.217 1.00 32.63 2069 LYS B CA 1
ATOM 2562 C C . LYS B 1 69 ? 56.321 18.271 12.705 1.00 32.15 2069 LYS B C 1
ATOM 2563 O O . LYS B 1 69 ? 57.191 17.660 12.082 1.00 32.22 2069 LYS B O 1
ATOM 2569 N N . VAL B 1 70 ? 55.467 19.108 12.117 1.00 30.28 2070 VAL B N 1
ATOM 2570 C CA . VAL B 1 70 ? 55.520 19.367 10.681 1.00 28.64 2070 VAL B CA 1
ATOM 2571 C C . VAL B 1 70 ? 56.838 20.033 10.302 1.00 29.29 2070 VAL B C 1
ATOM 2572 O O . VAL B 1 70 ? 57.501 19.617 9.351 1.00 28.84 2070 VAL B O 1
ATOM 2576 N N . LYS B 1 71 ? 57.216 21.066 11.048 1.00 28.84 2071 LYS B N 1
ATOM 2577 C CA . LYS B 1 71 ? 58.457 21.780 10.780 1.00 31.40 2071 LYS B CA 1
ATOM 2578 C C . LYS B 1 71 ? 59.688 20.889 10.921 1.00 33.00 2071 LYS B C 1
ATOM 2579 O O . LYS B 1 71 ? 60.628 20.987 10.132 1.00 32.95 2071 LYS B O 1
ATOM 2585 N N . GLU B 1 72 ? 59.682 20.021 11.927 1.00 34.96 2072 GLU B N 1
ATOM 2586 C CA . GLU B 1 72 ? 60.816 19.136 12.167 1.00 37.07 2072 GLU B CA 1
ATOM 2587 C C . GLU B 1 72 ? 60.875 17.983 11.171 1.00 37.02 2072 GLU B C 1
ATOM 2588 O O . GLU B 1 72 ? 61.952 17.609 10.703 1.00 37.96 2072 GLU B O 1
ATOM 2594 N N . GLU B 1 73 ? 59.717 17.435 10.830 1.00 36.53 2073 GLU B N 1
ATOM 2595 C CA . GLU B 1 73 ? 59.656 16.309 9.909 1.00 37.40 2073 GLU B CA 1
ATOM 2596 C C . GLU B 1 73 ? 59.767 16.685 8.431 1.00 37.38 2073 GLU B C 1
ATOM 2597 O O . GLU B 1 73 ? 60.205 15.872 7.615 1.00 37.68 2073 GLU B O 1
ATOM 2603 N N . PHE B 1 74 ? 59.384 17.910 8.083 1.00 35.08 2074 PHE B N 1
ATOM 2604 C CA . PHE B 1 74 ? 59.438 18.338 6.689 1.00 33.64 2074 PHE B CA 1
ATOM 2605 C C . PHE B 1 74 ? 60.307 19.566 6.438 1.00 32.53 2074 PHE B C 1
ATOM 2606 O O . PHE B 1 74 ? 60.614 19.888 5.289 1.00 34.09 2074 PHE B O 1
ATOM 2614 N N . GLY B 1 75 ? 60.706 20.250 7.504 1.00 31.75 2075 GLY B N 1
ATOM 2615 C CA . GLY B 1 75 ? 61.531 21.435 7.345 1.00 29.92 2075 GLY B CA 1
ATOM 2616 C C . GLY B 1 75 ? 60.778 22.547 6.636 1.00 30.60 2075 GLY B C 1
ATOM 2617 O O . GLY B 1 75 ? 61.344 23.287 5.827 1.00 31.38 2075 GLY B O 1
ATOM 2618 N N . LEU B 1 76 ? 59.490 22.657 6.940 1.00 29.19 2076 LEU B N 1
ATOM 2619 C CA . LEU B 1 76 ? 58.633 23.675 6.342 1.00 27.31 2076 LEU B CA 1
ATOM 2620 C C . LEU B 1 76 ? 58.400 24.831 7.300 1.00 26.04 2076 LEU B C 1
ATOM 2621 O O . LEU B 1 76 ? 58.284 24.627 8.506 1.00 27.86 2076 LEU B O 1
ATOM 2626 N N . LYS B 1 77 ? 58.341 26.048 6.770 1.00 26.49 2077 LYS B N 1
ATOM 2627 C CA . LYS B 1 77 ? 58.072 27.203 7.613 1.00 25.90 2077 LYS B CA 1
ATOM 2628 C C . LYS B 1 77 ? 56.636 27.067 8.110 1.00 24.13 2077 LYS B C 1
ATOM 2629 O O . LYS B 1 77 ? 55.808 26.429 7.459 1.00 22.59 2077 LYS B O 1
ATOM 2635 N N . ILE B 1 78 ? 56.343 27.665 9.261 1.00 22.67 2078 ILE B N 1
ATOM 2636 C CA . ILE B 1 78 ? 55.014 27.560 9.853 1.00 22.12 2078 ILE B CA 1
ATOM 2637 C C . ILE B 1 78 ? 54.313 28.891 10.093 1.00 20.92 2078 ILE B C 1
ATOM 2638 O O . ILE B 1 78 ? 54.953 29.922 10.293 1.00 21.13 2078 ILE B O 1
ATOM 2643 N N . THR B 1 79 ? 52.987 28.853 10.063 1.00 22.35 2079 THR B N 1
ATOM 2644 C CA . THR B 1 79 ? 52.181 30.028 10.347 1.00 21.04 2079 THR B CA 1
ATOM 2645 C C . THR B 1 79 ? 50.852 29.585 10.945 1.00 20.19 2079 THR B C 1
ATOM 2646 O O . THR B 1 79 ? 50.251 28.606 10.503 1.00 19.12 2079 THR B O 1
ATOM 2650 N N . THR B 1 80 ? 50.422 30.285 11.986 1.00 17.78 2080 THR B N 1
ATOM 2651 C CA . THR B 1 80 ? 49.141 30.003 12.615 1.00 17.07 2080 THR B CA 1
ATOM 2652 C C . THR B 1 80 ? 48.667 31.324 13.195 1.00 16.34 2080 THR B C 1
ATOM 2653 O O . THR B 1 80 ? 49.463 32.250 13.366 1.00 16.75 2080 THR B O 1
ATOM 2657 N N . ASP B 1 81 ? 47.377 31.421 13.493 1.00 16.19 2081 ASP B N 1
ATOM 2658 C CA . ASP B 1 81 ? 46.839 32.663 14.020 1.00 18.38 2081 ASP B CA 1
ATOM 2659 C C . ASP B 1 81 ? 46.640 32.683 15.529 1.00 16.89 2081 ASP B C 1
ATOM 2660 O O . ASP B 1 81 ? 46.401 31.652 16.154 1.00 17.27 2081 ASP B O 1
ATOM 2665 N N . ILE B 1 82 ? 46.766 33.869 16.113 1.00 18.77 2082 ILE B N 1
ATOM 2666 C CA . ILE B 1 82 ? 46.578 34.032 17.550 1.00 16.92 2082 ILE B CA 1
ATOM 2667 C C . ILE B 1 82 ? 45.309 34.842 17.788 1.00 17.32 2082 ILE B C 1
ATOM 2668 O O . ILE B 1 82 ? 44.869 35.594 16.912 1.00 15.67 2082 ILE B O 1
ATOM 2673 N N . HIS B 1 83 ? 44.730 34.704 18.977 1.00 16.68 2083 HIS B N 1
ATOM 2674 C CA . HIS B 1 83 ? 43.474 35.385 19.270 1.00 16.91 2083 HIS B CA 1
ATOM 2675 C C . HIS B 1 83 ? 43.476 36.301 20.481 1.00 17.29 2083 HIS B C 1
ATOM 2676 O O . HIS B 1 83 ? 42.583 37.134 20.636 1.00 17.55 2083 HIS B O 1
ATOM 2683 N N . GLU B 1 84 ? 44.469 36.134 21.344 1.00 15.66 2084 GLU B N 1
ATOM 2684 C CA . GLU B 1 84 ? 44.625 36.983 22.515 1.00 16.83 2084 GLU B CA 1
ATOM 2685 C C . GLU B 1 84 ? 46.127 37.184 22.670 1.00 18.23 2084 GLU B C 1
ATOM 2686 O O . GLU B 1 84 ? 46.917 36.322 22.291 1.00 17.51 2084 GLU B O 1
ATOM 2692 N N . SER B 1 85 ? 46.506 38.337 23.201 1.00 20.41 2085 SER B N 1
ATOM 2693 C CA . SER B 1 85 ? 47.902 38.714 23.361 1.00 22.25 2085 SER B CA 1
ATOM 2694 C C . SER B 1 85 ? 48.842 37.695 23.992 1.00 22.34 2085 SER B C 1
ATOM 2695 O O . SER B 1 85 ? 49.975 37.543 23.542 1.00 22.01 2085 SER B O 1
ATOM 2698 N N . TRP B 1 86 ? 48.385 37.003 25.029 1.00 21.94 2086 TRP B N 1
ATOM 2699 C CA . TRP B 1 86 ? 49.237 36.029 25.706 1.00 22.64 2086 TRP B CA 1
ATOM 2700 C C . TRP B 1 86 ? 49.708 34.878 24.824 1.00 22.86 2086 TRP B C 1
ATOM 2701 O O . TRP B 1 86 ? 50.717 34.243 25.123 1.00 22.23 2086 TRP B O 1
ATOM 2712 N N . GLN B 1 87 ? 48.989 34.611 23.739 1.00 22.23 2087 GLN B N 1
ATOM 2713 C CA . GLN B 1 87 ? 49.351 33.498 22.861 1.00 21.73 2087 GLN B CA 1
ATOM 2714 C C . GLN B 1 87 ? 50.545 33.738 21.939 1.00 22.10 2087 GLN B C 1
ATOM 2715 O O . GLN B 1 87 ? 51.189 32.784 21.496 1.00 21.32 2087 GLN B O 1
ATOM 2721 N N . ALA B 1 88 ? 50.845 35.001 21.656 1.00 22.91 2088 ALA B N 1
ATOM 2722 C CA . ALA B 1 88 ? 51.944 35.342 20.756 1.00 22.69 2088 ALA B CA 1
ATOM 2723 C C . ALA B 1 88 ? 53.271 34.683 21.108 1.00 24.88 2088 ALA B C 1
ATOM 2724 O O . ALA B 1 88 ? 53.918 34.097 20.244 1.00 23.12 2088 ALA B O 1
ATOM 2726 N N . GLU B 1 89 ? 53.675 34.774 22.373 1.00 25.62 2089 GLU B N 1
ATOM 2727 C CA . GLU B 1 89 ? 54.946 34.196 22.804 1.00 27.65 2089 GLU B CA 1
ATOM 2728 C C . GLU B 1 89 ? 55.051 32.679 22.587 1.00 26.29 2089 GLU B C 1
ATOM 2729 O O . GLU B 1 89 ? 55.955 32.212 21.895 1.00 27.40 2089 GLU B O 1
ATOM 2735 N N . PRO B 1 90 ? 54.133 31.886 23.169 1.00 25.30 2090 PRO B N 1
ATOM 2736 C CA . PRO B 1 90 ? 54.239 30.437 22.958 1.00 25.17 2090 PRO B CA 1
ATOM 2737 C C . PRO B 1 90 ? 54.116 30.022 21.492 1.00 25.72 2090 PRO B C 1
ATOM 2738 O O . PRO B 1 90 ? 54.775 29.084 21.044 1.00 22.63 2090 PRO B O 1
ATOM 2742 N N . VAL B 1 91 ? 53.273 30.726 20.743 1.00 24.88 2091 VAL B N 1
ATOM 2743 C CA . VAL B 1 91 ? 53.092 30.418 19.329 1.00 25.07 2091 VAL B CA 1
ATOM 2744 C C . VAL B 1 91 ? 54.355 30.742 18.534 1.00 23.54 2091 VAL B C 1
ATOM 2745 O O . VAL B 1 91 ? 54.723 30.012 17.620 1.00 25.11 2091 VAL B O 1
ATOM 2749 N N . ALA B 1 92 ? 55.011 31.841 18.889 1.00 24.57 2092 ALA B N 1
ATOM 2750 C CA . ALA B 1 92 ? 56.227 32.267 18.209 1.00 26.43 2092 ALA B CA 1
ATOM 2751 C C . ALA B 1 92 ? 57.344 31.229 18.300 1.00 27.91 2092 ALA B C 1
ATOM 2752 O O . ALA B 1 92 ? 58.305 31.280 17.536 1.00 26.76 2092 ALA B O 1
ATOM 2754 N N . GLU B 1 93 ? 57.213 30.288 19.231 1.00 29.49 2093 GLU B N 1
ATOM 2755 C CA . GLU B 1 93 ? 58.213 29.235 19.407 1.00 31.83 2093 GLU B CA 1
ATOM 2756 C C . GLU B 1 93 ? 58.310 28.382 18.146 1.00 31.26 2093 GLU B C 1
ATOM 2757 O O . GLU B 1 93 ? 59.369 27.838 17.832 1.00 31.29 2093 GLU B O 1
ATOM 2763 N N . VAL B 1 94 ? 57.198 28.271 17.426 1.00 29.12 2094 VAL B N 1
ATOM 2764 C CA . VAL B 1 94 ? 57.150 27.456 16.218 1.00 29.53 2094 VAL B CA 1
ATOM 2765 C C . VAL B 1 94 ? 56.759 28.218 14.950 1.00 27.82 2094 VAL B C 1
ATOM 2766 O O . VAL B 1 94 ? 57.230 27.903 13.856 1.00 27.52 2094 VAL B O 1
ATOM 2770 N N . ALA B 1 95 ? 55.899 29.218 15.095 1.00 26.62 2095 ALA B N 1
ATOM 2771 C CA . ALA B 1 95 ? 55.433 29.985 13.943 1.00 26.45 2095 ALA B CA 1
ATOM 2772 C C . ALA B 1 95 ? 56.433 30.993 13.392 1.00 25.35 2095 ALA B C 1
ATOM 2773 O O . ALA B 1 95 ? 56.879 31.892 14.101 1.00 27.25 2095 ALA B O 1
ATOM 2775 N N . ASP B 1 96 ? 56.775 30.840 12.116 1.00 24.26 2096 ASP B N 1
ATOM 2776 C CA . ASP B 1 96 ? 57.694 31.757 11.447 1.00 23.27 2096 ASP B CA 1
ATOM 2777 C C . ASP B 1 96 ? 56.918 33.030 11.132 1.00 21.70 2096 ASP B C 1
ATOM 2778 O O . ASP B 1 96 ? 57.463 34.134 11.128 1.00 22.76 2096 ASP B O 1
ATOM 2783 N N . ILE B 1 97 ? 55.631 32.854 10.860 1.00 20.70 2097 ILE B N 1
ATOM 2784 C CA . ILE B 1 97 ? 54.746 33.966 10.559 1.00 19.73 2097 ILE B CA 1
ATOM 2785 C C . ILE B 1 97 ? 53.539 33.876 11.484 1.00 17.72 2097 ILE B C 1
ATOM 2786 O O . ILE B 1 97 ? 52.830 32.869 11.493 1.00 16.91 2097 ILE B O 1
ATOM 2791 N N . ILE B 1 98 ? 53.324 34.918 12.278 1.00 17.79 2098 ILE B N 1
ATOM 2792 C CA . ILE B 1 98 ? 52.175 34.953 13.174 1.00 17.39 2098 ILE B CA 1
ATOM 2793 C C . ILE B 1 98 ? 51.050 35.631 12.408 1.00 16.92 2098 ILE B C 1
ATOM 2794 O O . ILE B 1 98 ? 51.224 36.731 11.877 1.00 16.25 2098 ILE B O 1
ATOM 2799 N N . GLN B 1 99 ? 49.907 34.963 12.338 1.00 17.11 2099 GLN B N 1
ATOM 2800 C CA . GLN B 1 99 ? 48.756 35.495 11.618 1.00 16.04 2099 GLN B CA 1
ATOM 2801 C C . GLN B 1 99 ? 47.755 36.179 12.555 1.00 16.36 2099 GLN B C 1
ATOM 2802 O O . GLN B 1 99 ? 47.459 35.677 13.642 1.00 16.20 2099 GLN B O 1
ATOM 2808 N N . ILE B 1 100 ? 47.251 37.336 12.131 1.00 14.87 2100 ILE B N 1
ATOM 2809 C CA . ILE B 1 100 ? 46.271 38.090 12.911 1.00 15.91 2100 ILE B CA 1
ATOM 2810 C C . ILE B 1 100 ? 44.914 37.959 12.217 1.00 15.44 2100 ILE B C 1
ATOM 2811 O O . ILE B 1 100 ? 44.773 38.305 11.046 1.00 14.40 2100 ILE B O 1
ATOM 2816 N N . PRO B 1 101 ? 43.901 37.441 12.932 1.00 15.96 2101 PRO B N 1
ATOM 2817 C CA . PRO B 1 101 ? 42.549 37.259 12.386 1.00 16.01 2101 PRO B CA 1
ATOM 2818 C C . PRO B 1 101 ? 41.913 38.537 11.846 1.00 14.61 2101 PRO B C 1
ATOM 2819 O O . PRO B 1 101 ? 42.167 39.632 12.344 1.00 16.72 2101 PRO B O 1
ATOM 2823 N N . ALA B 1 102 ? 41.083 38.378 10.819 1.00 15.32 2102 ALA B N 1
ATOM 2824 C CA . ALA B 1 102 ? 40.410 39.503 10.179 1.00 13.53 2102 ALA B CA 1
ATOM 2825 C C . ALA B 1 102 ? 39.618 40.353 11.169 1.00 14.15 2102 ALA B C 1
ATOM 2826 O O . ALA B 1 102 ? 39.741 41.583 11.177 1.00 15.10 2102 ALA B O 1
ATOM 2828 N N . PHE B 1 103 ? 38.809 39.714 12.008 1.00 14.47 2103 PHE B N 1
ATOM 2829 C CA . PHE B 1 103 ? 38.020 40.470 12.981 1.00 14.43 2103 PHE B CA 1
ATOM 2830 C C . PHE B 1 103 ? 38.901 41.173 14.005 1.00 15.95 2103 PHE B C 1
ATOM 2831 O O . PHE B 1 103 ? 38.466 42.130 14.644 1.00 16.27 2103 PHE B O 1
ATOM 2839 N N . LEU B 1 104 ? 40.132 40.694 14.166 1.00 14.59 2104 LEU B N 1
ATOM 2840 C CA . LEU B 1 104 ? 41.043 41.252 15.165 1.00 14.78 2104 LEU B CA 1
ATOM 2841 C C . LEU B 1 104 ? 42.142 42.153 14.604 1.00 16.04 2104 LEU B C 1
ATOM 2842 O O . LEU B 1 104 ? 43.062 42.534 15.337 1.00 16.54 2104 LEU B O 1
ATOM 2847 N N . CYS B 1 105 ? 42.033 42.527 13.330 1.00 15.48 2105 CYS B N 1
ATOM 2848 C CA . CYS B 1 105 ? 43.056 43.356 12.693 1.00 14.98 2105 CYS B CA 1
ATOM 2849 C C . CYS B 1 105 ? 43.222 44.752 13.282 1.00 15.37 2105 CYS B C 1
ATOM 2850 O O . CYS B 1 105 ? 44.185 45.445 12.952 1.00 16.05 2105 CYS B O 1
ATOM 2853 N N . ARG B 1 106 ? 42.294 45.170 14.139 1.00 15.06 2106 ARG B N 1
ATOM 2854 C CA . ARG B 1 106 ? 42.378 46.489 14.765 1.00 16.07 2106 ARG B CA 1
ATOM 2855 C C . ARG B 1 106 ? 42.736 46.411 16.248 1.00 14.98 2106 ARG B C 1
ATOM 2856 O O . ARG B 1 106 ? 42.850 47.443 16.912 1.00 16.12 2106 ARG B O 1
ATOM 2864 N N . GLN B 1 107 ? 42.911 45.202 16.772 1.00 15.90 2107 GLN B N 1
ATOM 2865 C CA . GLN B 1 107 ? 43.243 45.059 18.190 1.00 15.87 2107 GLN B CA 1
ATOM 2866 C C . GLN B 1 107 ? 44.720 45.330 18.418 1.00 16.72 2107 GLN B C 1
ATOM 2867 O O . GLN B 1 107 ? 45.569 44.455 18.260 1.00 16.35 2107 GLN B O 1
ATOM 2873 N N . THR B 1 108 ? 45.005 46.568 18.795 1.00 17.42 2108 THR B N 1
ATOM 2874 C CA . THR B 1 108 ? 46.363 47.037 19.035 1.00 17.53 2108 THR B CA 1
ATOM 2875 C C . THR B 1 108 ? 47.264 46.096 19.844 1.00 17.16 2108 THR B C 1
ATOM 2876 O O . THR B 1 108 ? 48.371 45.779 19.408 1.00 17.52 2108 THR B O 1
ATOM 2880 N N . ASP B 1 109 ? 46.798 45.637 21.004 1.00 17.81 2109 ASP B N 1
ATOM 2881 C CA . ASP B 1 109 ? 47.616 44.750 21.835 1.00 18.08 2109 ASP B CA 1
ATOM 2882 C C . ASP B 1 109 ? 47.979 43.421 21.184 1.00 19.21 2109 ASP B C 1
ATOM 2883 O O . ASP B 1 109 ? 49.050 42.871 21.452 1.00 18.54 2109 ASP B O 1
ATOM 2888 N N . LEU B 1 110 ? 47.098 42.902 20.331 1.00 17.74 2110 LEU B N 1
ATOM 2889 C CA . LEU B 1 110 ? 47.369 41.636 19.661 1.00 19.06 2110 LEU B CA 1
ATOM 2890 C C . LEU B 1 110 ? 48.475 41.840 18.627 1.00 19.17 2110 LEU B C 1
ATOM 2891 O O . LEU B 1 110 ? 49.368 41.003 18.479 1.00 19.36 2110 LEU B O 1
ATOM 2896 N N . LEU B 1 111 ? 48.402 42.958 17.913 1.00 19.90 2111 LEU B N 1
ATOM 2897 C CA . LEU B 1 111 ? 49.392 43.294 16.900 1.00 20.53 2111 LEU B CA 1
ATOM 2898 C C . LEU B 1 111 ? 50.751 43.542 17.552 1.00 20.75 2111 LEU B C 1
ATOM 2899 O O . LEU B 1 111 ? 51.778 43.056 17.078 1.00 20.77 2111 LEU B O 1
ATOM 2904 N N . LEU B 1 112 ? 50.752 44.296 18.645 1.00 20.26 2112 LEU B N 1
ATOM 2905 C CA . LEU B 1 112 ? 51.997 44.594 19.343 1.00 20.75 2112 LEU B CA 1
ATOM 2906 C C . LEU B 1 112 ? 52.610 43.331 19.942 1.00 20.97 2112 LEU B C 1
ATOM 2907 O O . LEU B 1 112 ? 53.830 43.153 19.914 1.00 23.13 2112 LEU B O 1
ATOM 2912 N N . ALA B 1 113 ? 51.770 42.454 20.478 1.00 19.86 2113 ALA B N 1
ATOM 2913 C CA . ALA B 1 113 ? 52.254 41.211 21.070 1.00 20.39 2113 ALA B CA 1
ATOM 2914 C C . ALA B 1 113 ? 52.904 40.357 19.986 1.00 21.80 2113 ALA B C 1
ATOM 2915 O O . ALA B 1 113 ? 53.938 39.724 20.213 1.00 21.75 2113 ALA B O 1
ATOM 2917 N N . ALA B 1 114 ? 52.298 40.348 18.803 1.00 21.66 2114 ALA B N 1
ATOM 2918 C CA . ALA B 1 114 ? 52.835 39.579 17.685 1.00 21.31 2114 ALA B CA 1
ATOM 2919 C C . ALA B 1 114 ? 54.166 40.180 17.243 1.00 21.47 2114 ALA B C 1
ATOM 2920 O O . ALA B 1 114 ? 55.151 39.465 17.040 1.00 21.11 2114 ALA B O 1
ATOM 2922 N N . ALA B 1 115 ? 54.197 41.500 17.102 1.00 20.86 2115 ALA B N 1
ATOM 2923 C CA . ALA B 1 115 ? 55.409 42.190 16.677 1.00 21.47 2115 ALA B CA 1
ATOM 2924 C C . ALA B 1 115 ? 56.567 41.978 17.654 1.00 23.33 2115 ALA B C 1
ATOM 2925 O O . ALA B 1 115 ? 57.711 41.785 17.243 1.00 22.80 2115 ALA B O 1
ATOM 2927 N N . LYS B 1 116 ? 56.257 41.998 18.944 1.00 24.08 2116 LYS B N 1
ATOM 2928 C CA . LYS B 1 116 ? 57.268 41.827 19.982 1.00 27.10 2116 LYS B CA 1
ATOM 2929 C C . LYS B 1 116 ? 58.031 40.501 19.914 1.00 26.76 2116 LYS B C 1
ATOM 2930 O O . LYS B 1 116 ? 59.152 40.408 20.412 1.00 27.39 2116 LYS B O 1
ATOM 2936 N N . THR B 1 117 ? 57.436 39.481 19.300 1.00 26.01 2117 THR B N 1
ATOM 2937 C CA . THR B 1 117 ? 58.089 38.173 19.205 1.00 24.50 2117 THR B CA 1
ATOM 2938 C C . THR B 1 117 ? 59.273 38.157 18.241 1.00 25.42 2117 THR B C 1
ATOM 2939 O O . THR B 1 117 ? 60.113 37.259 18.302 1.00 25.80 2117 THR B O 1
ATOM 2943 N N . GLY B 1 118 ? 59.339 39.146 17.355 1.00 25.06 2118 GLY B N 1
ATOM 2944 C CA . GLY B 1 118 ? 60.425 39.197 16.392 1.00 24.68 2118 GLY B CA 1
ATOM 2945 C C . GLY B 1 118 ? 60.096 38.431 15.122 1.00 25.38 2118 GLY B C 1
ATOM 2946 O O . GLY B 1 118 ? 60.851 38.477 14.151 1.00 25.35 2118 GLY B O 1
ATOM 2947 N N . ARG B 1 119 ? 58.969 37.723 15.129 1.00 23.81 2119 ARG B N 1
ATOM 2948 C CA . ARG B 1 119 ? 58.528 36.949 13.971 1.00 24.38 2119 ARG B CA 1
ATOM 2949 C C . ARG B 1 119 ? 57.848 37.837 12.937 1.00 23.76 2119 ARG B C 1
ATOM 2950 O O . ARG B 1 119 ? 57.513 38.989 13.214 1.00 23.38 2119 ARG B O 1
ATOM 2958 N N . ALA B 1 120 ? 57.651 37.296 11.741 1.00 22.54 2120 ALA B N 1
ATOM 2959 C CA . ALA B 1 120 ? 56.965 38.036 10.692 1.00 21.32 2120 ALA B CA 1
ATOM 2960 C C . ALA B 1 120 ? 55.491 38.035 11.095 1.00 19.84 2120 ALA B C 1
ATOM 2961 O O . ALA B 1 120 ? 55.044 37.134 11.807 1.00 20.85 2120 ALA B O 1
ATOM 2963 N N . VAL B 1 121 ? 54.743 39.039 10.650 1.00 19.43 2121 VAL B N 1
ATOM 2964 C CA . VAL B 1 121 ? 53.326 39.122 10.979 1.00 18.15 2121 VAL B CA 1
ATOM 2965 C C . VAL B 1 121 ? 52.484 39.298 9.715 1.00 17.55 2121 VAL B C 1
ATOM 2966 O O . VAL B 1 121 ? 52.776 40.155 8.878 1.00 18.64 2121 VAL B O 1
ATOM 2970 N N . ASN B 1 122 ? 51.449 38.474 9.579 1.00 17.09 2122 ASN B N 1
ATOM 2971 C CA . ASN B 1 122 ? 50.539 38.544 8.435 1.00 15.10 2122 ASN B CA 1
ATOM 2972 C C . ASN B 1 122 ? 49.166 38.918 8.972 1.00 14.55 2122 ASN B C 1
ATOM 2973 O O . ASN B 1 122 ? 48.548 38.147 9.709 1.00 16.38 2122 ASN B O 1
ATOM 2978 N N . VAL B 1 123 ? 48.690 40.103 8.619 1.00 14.01 2123 VAL B N 1
ATOM 2979 C CA . VAL B 1 123 ? 47.388 40.537 9.105 1.00 14.58 2123 VAL B CA 1
ATOM 2980 C C . VAL B 1 123 ? 46.293 40.340 8.072 1.00 15.00 2123 VAL B C 1
ATOM 2981 O O . VAL B 1 123 ? 46.393 40.840 6.953 1.00 13.84 2123 VAL B O 1
ATOM 2985 N N . LYS B 1 124 ? 45.261 39.585 8.449 1.00 14.56 2124 LYS B N 1
ATOM 2986 C CA . LYS B 1 124 ? 44.112 39.375 7.581 1.00 14.75 2124 LYS B CA 1
ATOM 2987 C C . LYS B 1 124 ? 43.347 40.704 7.572 1.00 14.67 2124 LYS B C 1
ATOM 2988 O O . LYS B 1 124 ? 42.992 41.224 8.634 1.00 14.29 2124 LYS B O 1
ATOM 2994 N N . LYS B 1 125 ? 43.104 41.267 6.391 1.00 14.29 2125 LYS B N 1
ATOM 2995 C CA . LYS B 1 125 ? 42.372 42.532 6.321 1.00 14.02 2125 LYS B CA 1
ATOM 2996 C C . LYS B 1 125 ? 40.907 42.355 6.709 1.00 13.14 2125 LYS B C 1
ATOM 2997 O O . LYS B 1 125 ? 40.175 41.587 6.078 1.00 14.12 2125 LYS B O 1
ATOM 3003 N N . GLY B 1 126 ? 40.486 43.078 7.743 1.00 13.29 2126 GLY B N 1
ATOM 3004 C CA . GLY B 1 126 ? 39.109 42.991 8.197 1.00 14.19 2126 GLY B CA 1
ATOM 3005 C C . GLY B 1 126 ? 38.114 43.245 7.082 1.00 13.71 2126 GLY B C 1
ATOM 3006 O O . GLY B 1 126 ? 38.358 44.054 6.184 1.00 14.79 2126 GLY B O 1
ATOM 3007 N N . GLN B 1 127 ? 36.985 42.546 7.142 1.00 14.23 2127 GLN B N 1
ATOM 3008 C CA . GLN B 1 127 ? 35.935 42.680 6.139 1.00 13.60 2127 GLN B CA 1
ATOM 3009 C C . GLN B 1 127 ? 35.295 44.067 6.169 1.00 13.42 2127 GLN B C 1
ATOM 3010 O O . GLN B 1 127 ? 34.551 44.440 5.254 1.00 14.21 2127 GLN B O 1
ATOM 3016 N N . PHE B 1 128 ? 35.608 44.816 7.225 1.00 13.00 2128 PHE B N 1
ATOM 3017 C CA . PHE B 1 128 ? 35.091 46.160 7.461 1.00 14.77 2128 PHE B CA 1
ATOM 3018 C C . PHE B 1 128 ? 36.099 47.249 7.098 1.00 15.62 2128 PHE B C 1
ATOM 3019 O O . PHE B 1 128 ? 35.783 48.440 7.141 1.00 16.98 2128 PHE B O 1
ATOM 3027 N N . LEU B 1 129 ? 37.306 46.839 6.724 1.00 14.08 2129 LEU B N 1
ATOM 3028 C CA . LEU B 1 129 ? 38.369 47.783 6.395 1.00 16.00 2129 LEU B CA 1
ATOM 3029 C C . LEU B 1 129 ? 38.480 48.150 4.921 1.00 15.49 2129 LEU B C 1
ATOM 3030 O O . LEU B 1 129 ? 38.218 47.326 4.042 1.00 15.60 2129 LEU B O 1
ATOM 3035 N N . ALA B 1 130 ? 38.873 49.395 4.659 1.00 15.46 2130 ALA B N 1
ATOM 3036 C CA . ALA B 1 130 ? 39.086 49.867 3.297 1.00 16.49 2130 ALA B CA 1
ATOM 3037 C C . ALA B 1 130 ? 40.574 49.631 3.054 1.00 16.12 2130 ALA B C 1
ATOM 3038 O O . ALA B 1 130 ? 41.360 49.590 4.006 1.00 16.68 2130 ALA B O 1
ATOM 3040 N N . PRO B 1 131 ? 40.981 49.466 1.786 1.00 16.87 2131 PRO B N 1
ATOM 3041 C CA . PRO B 1 131 ? 42.391 49.227 1.458 1.00 17.13 2131 PRO B CA 1
ATOM 3042 C C . PRO B 1 131 ? 43.337 50.234 2.107 1.00 18.17 2131 PRO B C 1
ATOM 3043 O O . PRO B 1 131 ? 44.330 49.850 2.727 1.00 19.53 2131 PRO B O 1
ATOM 3047 N N . TRP B 1 132 ? 43.021 51.519 1.975 1.00 18.83 2132 TRP B N 1
ATOM 3048 C CA . TRP B 1 132 ? 43.868 52.561 2.546 1.00 19.32 2132 TRP B CA 1
ATOM 3049 C C . TRP B 1 132 ? 43.886 52.574 4.074 1.00 19.50 2132 TRP B C 1
ATOM 3050 O O . TRP B 1 132 ? 44.799 53.146 4.677 1.00 20.16 2132 TRP B O 1
ATOM 3061 N N . ASP B 1 133 ? 42.894 51.939 4.700 1.00 18.29 2133 ASP B N 1
ATOM 3062 C CA . ASP B 1 133 ? 42.827 51.881 6.166 1.00 18.81 2133 ASP B CA 1
ATOM 3063 C C . ASP B 1 133 ? 43.910 50.959 6.737 1.00 17.89 2133 ASP B C 1
ATOM 3064 O O . ASP B 1 133 ? 44.141 50.952 7.948 1.00 16.90 2133 ASP B O 1
ATOM 3069 N N . THR B 1 134 ? 44.559 50.175 5.874 1.00 16.37 2134 THR B N 1
ATOM 3070 C CA . THR B 1 134 ? 45.590 49.252 6.333 1.00 16.15 2134 THR B CA 1
ATOM 3071 C C . THR B 1 134 ? 46.934 49.922 6.587 1.00 16.61 2134 THR B C 1
ATOM 3072 O O . THR B 1 134 ? 47.820 49.325 7.194 1.00 16.89 2134 THR B O 1
ATOM 3076 N N . LYS B 1 135 ? 47.090 51.158 6.127 1.00 17.03 2135 LYS B N 1
ATOM 3077 C CA . LYS B 1 135 ? 48.338 51.874 6.354 1.00 18.42 2135 LYS B CA 1
ATOM 3078 C C . LYS B 1 135 ? 48.578 51.964 7.861 1.00 18.16 2135 LYS B C 1
ATOM 3079 O O . LYS B 1 135 ? 49.687 51.736 8.334 1.00 20.57 2135 LYS B O 1
ATOM 3085 N N . ASN B 1 136 ? 47.529 52.289 8.612 1.00 17.90 2136 ASN B N 1
ATOM 3086 C CA . ASN B 1 136 ? 47.628 52.398 10.066 1.00 18.07 2136 ASN B CA 1
ATOM 3087 C C . ASN B 1 136 ? 47.941 51.066 10.738 1.00 17.50 2136 ASN B C 1
ATOM 3088 O O . ASN B 1 136 ? 48.598 51.028 11.781 1.00 18.11 2136 ASN B O 1
ATOM 3093 N N . VAL B 1 137 ? 47.464 49.974 10.149 1.00 17.40 2137 VAL B N 1
ATOM 3094 C CA . VAL B 1 137 ? 47.713 48.649 10.710 1.00 18.19 2137 VAL B CA 1
ATOM 3095 C C . VAL B 1 137 ? 49.208 48.364 10.656 1.00 19.54 2137 VAL B C 1
ATOM 3096 O O . VAL B 1 137 ? 49.799 47.886 11.629 1.00 19.61 2137 VAL B O 1
ATOM 3100 N N . VAL B 1 138 ? 49.811 48.664 9.509 1.00 19.07 2138 VAL B N 1
ATOM 3101 C CA . VAL B 1 138 ? 51.239 48.458 9.309 1.00 19.75 2138 VAL B CA 1
ATOM 3102 C C . VAL B 1 138 ? 52.033 49.334 10.279 1.00 21.19 2138 VAL B C 1
ATOM 3103 O O . VAL B 1 138 ? 53.004 48.880 10.884 1.00 21.31 2138 VAL B O 1
ATOM 3107 N N . GLU B 1 139 ? 51.607 50.583 10.437 1.00 22.23 2139 GLU B N 1
ATOM 3108 C CA . GLU B 1 139 ? 52.288 51.505 11.338 1.00 22.88 2139 GLU B CA 1
ATOM 3109 C C . GLU B 1 139 ? 52.318 50.983 12.777 1.00 24.09 2139 GLU B C 1
ATOM 3110 O O . GLU B 1 139 ? 53.302 51.191 13.498 1.00 23.16 2139 GLU B O 1
ATOM 3116 N N . LYS B 1 140 ? 51.246 50.317 13.202 1.00 22.14 2140 LYS B N 1
ATOM 3117 C CA . LYS B 1 140 ? 51.200 49.763 14.554 1.00 20.85 2140 LYS B CA 1
ATOM 3118 C C . LYS B 1 140 ? 52.271 48.689 14.677 1.00 20.67 2140 LYS B C 1
ATOM 3119 O O . LYS B 1 140 ? 53.033 48.650 15.649 1.00 19.61 2140 LYS B O 1
ATOM 3125 N N . LEU B 1 141 ? 52.316 47.811 13.683 1.00 20.27 2141 LEU B N 1
ATOM 3126 C CA . LEU B 1 141 ? 53.278 46.723 13.670 1.00 21.53 2141 LEU B CA 1
ATOM 3127 C C . LEU B 1 141 ? 54.716 47.224 13.620 1.00 23.28 2141 LEU B C 1
ATOM 3128 O O . LEU B 1 141 ? 55.595 46.658 14.275 1.00 23.58 2141 LEU B O 1
ATOM 3133 N N . LYS B 1 142 ? 54.964 48.280 12.852 1.00 23.87 2142 LYS B N 1
ATOM 3134 C CA . LYS B 1 142 ? 56.316 48.819 12.776 1.00 25.70 2142 LYS B CA 1
ATOM 3135 C C . LYS B 1 142 ? 56.697 49.401 14.129 1.00 26.00 2142 LYS B C 1
ATOM 3136 O O . LYS B 1 142 ? 57.808 49.174 14.615 1.00 25.89 2142 LYS B O 1
ATOM 3142 N N . PHE B 1 143 ? 55.773 50.145 14.733 1.00 25.30 2143 PHE B N 1
ATOM 3143 C CA . PHE B 1 143 ? 56.003 50.744 16.045 1.00 26.24 2143 PHE B CA 1
ATOM 3144 C C . PHE B 1 143 ? 56.346 49.638 17.039 1.00 25.91 2143 PHE B C 1
ATOM 3145 O O . PHE B 1 143 ? 57.170 49.827 17.936 1.00 25.47 2143 PHE B O 1
ATOM 3153 N N . GLY B 1 144 ? 55.703 48.487 16.864 1.00 25.05 2144 GLY B N 1
ATOM 3154 C CA . GLY B 1 144 ? 55.926 47.348 17.734 1.00 25.74 2144 GLY B CA 1
ATOM 3155 C C . GLY B 1 144 ? 57.197 46.563 17.451 1.00 26.97 2144 GLY B C 1
ATOM 3156 O O . GLY B 1 144 ? 57.486 45.584 18.140 1.00 26.36 2144 GLY B O 1
ATOM 3157 N N . GLY B 1 145 ? 57.945 46.975 16.430 1.00 26.58 2145 GLY B N 1
ATOM 3158 C CA . GLY B 1 145 ? 59.192 46.299 16.107 1.00 26.88 2145 GLY B CA 1
ATOM 3159 C C . GLY B 1 145 ? 59.171 45.276 14.985 1.00 26.74 2145 GLY B C 1
ATOM 3160 O O . GLY B 1 145 ? 60.195 44.659 14.690 1.00 26.78 2145 GLY B O 1
ATOM 3161 N N . ALA B 1 146 ? 58.017 45.080 14.359 1.00 26.04 2146 ALA B N 1
ATOM 3162 C CA . ALA B 1 146 ? 57.913 44.118 13.268 1.00 25.75 2146 ALA B CA 1
ATOM 3163 C C . ALA B 1 146 ? 58.666 44.635 12.045 1.00 26.07 2146 ALA B C 1
ATOM 3164 O O . ALA B 1 146 ? 58.651 45.832 11.760 1.00 25.47 2146 ALA B O 1
ATOM 3166 N N . LYS B 1 147 ? 59.331 43.733 11.327 1.00 27.04 2147 LYS B N 1
ATOM 3167 C CA . LYS B 1 147 ? 60.074 44.126 10.135 1.00 30.11 2147 LYS B CA 1
ATOM 3168 C C . LYS B 1 147 ? 59.533 43.452 8.874 1.00 29.85 2147 LYS B C 1
ATOM 3169 O O . LYS B 1 147 ? 59.581 44.028 7.785 1.00 30.74 2147 LYS B O 1
ATOM 3175 N N . GLU B 1 148 ? 59.034 42.228 9.018 1.00 28.57 2148 GLU B N 1
ATOM 3176 C CA . GLU B 1 148 ? 58.462 41.499 7.890 1.00 27.03 2148 GLU B CA 1
ATOM 3177 C C . GLU B 1 148 ? 56.956 41.546 8.115 1.00 24.86 2148 GLU B C 1
ATOM 3178 O O . GLU B 1 148 ? 56.434 40.893 9.020 1.00 24.22 2148 GLU B O 1
ATOM 3184 N N . ILE B 1 149 ? 56.264 42.328 7.294 1.00 22.54 2149 ILE B N 1
ATOM 3185 C CA . ILE B 1 149 ? 54.827 42.501 7.443 1.00 19.50 2149 ILE B CA 1
ATOM 3186 C C . ILE B 1 149 ? 54.022 42.201 6.184 1.00 18.98 2149 ILE B C 1
ATOM 3187 O O . ILE B 1 149 ? 54.335 42.701 5.104 1.00 18.78 2149 ILE B O 1
ATOM 3192 N N . TYR B 1 150 ? 52.981 41.387 6.339 1.00 18.07 2150 TYR B N 1
ATOM 3193 C CA . TYR B 1 150 ? 52.103 41.034 5.229 1.00 17.71 2150 TYR B CA 1
ATOM 3194 C C . TYR B 1 150 ? 50.671 41.470 5.518 1.00 17.74 2150 TYR B C 1
ATOM 3195 O O . TYR B 1 150 ? 50.247 41.535 6.673 1.00 17.17 2150 TYR B O 1
ATOM 3204 N N . LEU B 1 151 ? 49.937 41.760 4.451 1.00 17.21 2151 LEU B N 1
ATOM 3205 C CA . LEU B 1 151 ? 48.533 42.140 4.536 1.00 16.42 2151 LEU B CA 1
ATOM 3206 C C . LEU B 1 151 ? 47.828 41.166 3.608 1.00 16.02 2151 LEU B C 1
ATOM 3207 O O . LEU B 1 151 ? 48.226 41.013 2.455 1.00 16.76 2151 LEU B O 1
ATOM 3212 N N . THR B 1 152 ? 46.791 40.502 4.108 1.00 14.34 2152 THR B N 1
ATOM 3213 C CA . THR B 1 152 ? 46.068 39.537 3.303 1.00 14.29 2152 THR B CA 1
ATOM 3214 C C . THR B 1 152 ? 44.666 39.992 2.913 1.00 14.58 2152 THR B C 1
ATOM 3215 O O . THR B 1 152 ? 43.862 40.392 3.760 1.00 14.55 2152 THR B O 1
ATOM 3219 N N . GLU B 1 153 ? 44.398 39.935 1.613 1.00 13.82 2153 GLU B N 1
ATOM 3220 C CA . GLU B 1 153 ? 43.102 40.294 1.065 1.00 12.34 2153 GLU B CA 1
ATOM 3221 C C . GLU B 1 153 ? 42.223 39.060 1.245 1.00 13.06 2153 GLU B C 1
ATOM 3222 O O . GLU B 1 153 ? 42.581 37.965 0.799 1.00 13.79 2153 GLU B O 1
ATOM 3228 N N . ARG B 1 154 ? 41.086 39.218 1.912 1.00 13.54 2154 ARG B N 1
ATOM 3229 C CA . ARG B 1 154 ? 40.198 38.077 2.109 1.00 13.78 2154 ARG B CA 1
ATOM 3230 C C . ARG B 1 154 ? 38.728 38.426 1.942 1.00 14.49 2154 ARG B C 1
ATOM 3231 O O . ARG B 1 154 ? 37.851 37.749 2.475 1.00 14.70 2154 ARG B O 1
ATOM 3239 N N . GLY B 1 155 ? 38.464 39.477 1.172 1.00 14.87 2155 GLY B N 1
ATOM 3240 C CA . GLY B 1 155 ? 37.093 39.879 0.922 1.00 13.90 2155 GLY B CA 1
ATOM 3241 C C . GLY B 1 155 ? 36.592 41.001 1.808 1.00 15.48 2155 GLY B C 1
ATOM 3242 O O . GLY B 1 155 ? 37.090 41.230 2.918 1.00 13.65 2155 GLY B O 1
ATOM 3243 N N . THR B 1 156 ? 35.584 41.703 1.306 1.00 14.73 2156 THR B N 1
ATOM 3244 C CA . THR B 1 156 ? 34.984 42.817 2.024 1.00 13.93 2156 THR B CA 1
ATOM 3245 C C . THR B 1 156 ? 33.475 42.601 2.124 1.00 13.76 2156 THR B C 1
ATOM 3246 O O . THR B 1 156 ? 32.856 42.059 1.203 1.00 13.05 2156 THR B O 1
ATOM 3250 N N . THR B 1 157 ? 32.895 43.029 3.242 1.00 12.15 2157 THR B N 1
ATOM 3251 C CA . THR B 1 157 ? 31.461 42.905 3.467 1.00 12.76 2157 THR B CA 1
ATOM 3252 C C . THR B 1 157 ? 30.707 43.540 2.306 1.00 14.29 2157 THR B C 1
ATOM 3253 O O . THR B 1 157 ? 30.911 44.708 1.982 1.00 14.18 2157 THR B O 1
ATOM 3257 N N . PHE B 1 158 ? 29.835 42.757 1.684 1.00 13.61 2158 PHE B N 1
ATOM 3258 C CA . PHE B 1 158 ? 29.058 43.215 0.544 1.00 15.27 2158 PHE B CA 1
ATOM 3259 C C . PHE B 1 158 ? 27.612 42.809 0.801 1.00 14.46 2158 PHE B C 1
ATOM 3260 O O . PHE B 1 158 ? 27.183 41.726 0.408 1.00 16.07 2158 PHE B O 1
ATOM 3268 N N . GLY B 1 159 ? 26.861 43.685 1.458 1.00 13.62 2159 GLY B N 1
ATOM 3269 C CA . GLY B 1 159 ? 25.491 43.348 1.801 1.00 16.31 2159 GLY B CA 1
ATOM 3270 C C . GLY B 1 159 ? 25.564 42.292 2.894 1.00 15.27 2159 GLY B C 1
ATOM 3271 O O . GLY B 1 159 ? 26.579 42.188 3.576 1.00 16.83 2159 GLY B O 1
ATOM 3272 N N . TYR B 1 160 ? 24.512 41.499 3.063 1.00 15.24 2160 TYR B N 1
ATOM 3273 C CA . TYR B 1 160 ? 24.504 40.463 4.090 1.00 14.71 2160 TYR B CA 1
ATOM 3274 C C . TYR B 1 160 ? 24.930 39.090 3.576 1.00 14.03 2160 TYR B C 1
ATOM 3275 O O . TYR B 1 160 ? 24.574 38.695 2.463 1.00 13.98 2160 TYR B O 1
ATOM 3284 N N . ASN B 1 161 ? 25.681 38.370 4.405 1.00 13.43 2161 ASN B N 1
ATOM 3285 C CA . ASN B 1 161 ? 26.128 37.016 4.094 1.00 16.32 2161 ASN B CA 1
ATOM 3286 C C . ASN B 1 161 ? 26.819 36.865 2.750 1.00 15.85 2161 ASN B C 1
ATOM 3287 O O . ASN B 1 161 ? 26.600 35.882 2.040 1.00 18.19 2161 ASN B O 1
ATOM 3292 N N . ASN B 1 162 ? 27.645 37.838 2.394 1.00 15.17 2162 ASN B N 1
ATOM 3293 C CA . ASN B 1 162 ? 28.360 37.783 1.129 1.00 13.99 2162 ASN B CA 1
ATOM 3294 C C . ASN B 1 162 ? 29.582 38.673 1.219 1.00 15.21 2162 ASN B C 1
ATOM 3295 O O . ASN B 1 162 ? 29.589 39.675 1.942 1.00 15.27 2162 ASN B O 1
ATOM 3300 N N . LEU B 1 163 ? 30.622 38.295 0.489 1.00 15.29 2163 LEU B N 1
ATOM 3301 C CA . LEU B 1 163 ? 31.854 39.065 0.465 1.00 13.83 2163 LEU B CA 1
ATOM 3302 C C . LEU B 1 163 ? 32.224 39.314 -0.983 1.00 13.64 2163 LEU B C 1
ATOM 3303 O O . LEU B 1 163 ? 31.908 38.504 -1.856 1.00 14.35 2163 LEU B O 1
ATOM 3308 N N . VAL B 1 164 ? 32.879 40.438 -1.238 1.00 11.87 2164 VAL B N 1
ATOM 3309 C CA . VAL B 1 164 ? 33.336 40.738 -2.584 1.00 12.53 2164 VAL B CA 1
ATOM 3310 C C . VAL B 1 164 ? 34.828 41.033 -2.493 1.00 12.69 2164 VAL B C 1
ATOM 3311 O O . VAL B 1 164 ? 35.310 41.554 -1.484 1.00 14.58 2164 VAL B O 1
ATOM 3315 N N . VAL B 1 165 ? 35.561 40.675 -3.537 1.00 13.16 2165 VAL B N 1
ATOM 3316 C CA . VAL B 1 165 ? 36.985 40.953 -3.558 1.00 13.88 2165 VAL B CA 1
ATOM 3317 C C . VAL B 1 165 ? 37.197 42.137 -4.489 1.00 14.31 2165 VAL B C 1
ATOM 3318 O O . VAL B 1 165 ? 36.944 42.043 -5.691 1.00 14.62 2165 VAL B O 1
ATOM 3322 N N . ASP B 1 166 ? 37.622 43.260 -3.917 1.00 13.69 2166 ASP B N 1
ATOM 3323 C CA . ASP B 1 166 ? 37.905 44.466 -4.693 1.00 13.07 2166 ASP B CA 1
ATOM 3324 C C . ASP B 1 166 ? 39.390 44.371 -5.020 1.00 13.90 2166 ASP B C 1
ATOM 3325 O O . ASP B 1 166 ? 40.230 44.706 -4.186 1.00 12.67 2166 ASP B O 1
ATOM 3330 N N . PHE B 1 167 ? 39.718 43.908 -6.223 1.00 14.80 2167 PHE B N 1
ATOM 3331 C CA . PHE B 1 167 ? 41.116 43.753 -6.585 1.00 14.31 2167 PHE B CA 1
ATOM 3332 C C . PHE B 1 167 ? 41.942 45.027 -6.617 1.00 15.09 2167 PHE B C 1
ATOM 3333 O O . PHE B 1 167 ? 43.161 44.971 -6.754 1.00 15.10 2167 PHE B O 1
ATOM 3341 N N . ARG B 1 168 ? 41.286 46.176 -6.487 1.00 14.05 2168 ARG B N 1
ATOM 3342 C CA . ARG B 1 168 ? 42.009 47.441 -6.430 1.00 14.92 2168 ARG B CA 1
ATOM 3343 C C . ARG B 1 168 ? 42.820 47.455 -5.124 1.00 14.53 2168 ARG B C 1
ATOM 3344 O O . ARG B 1 168 ? 43.802 48.185 -5.000 1.00 14.04 2168 ARG B O 1
ATOM 3352 N N . SER B 1 169 ? 42.407 46.647 -4.151 1.00 14.04 2169 SER B N 1
ATOM 3353 C CA . SER B 1 169 ? 43.092 46.597 -2.854 1.00 14.72 2169 SER B CA 1
ATOM 3354 C C . SER B 1 169 ? 44.543 46.134 -2.945 1.00 16.06 2169 SER B C 1
ATOM 3355 O O . SER B 1 169 ? 45.382 46.565 -2.153 1.00 16.49 2169 SER B O 1
ATOM 3358 N N . LEU B 1 170 ? 44.825 45.242 -3.893 1.00 15.51 2170 LEU B N 1
ATOM 3359 C CA . LEU B 1 170 ? 46.174 44.704 -4.058 1.00 16.82 2170 LEU B CA 1
ATOM 3360 C C . LEU B 1 170 ? 47.215 45.787 -4.324 1.00 16.48 2170 LEU B C 1
ATOM 3361 O O . LEU B 1 170 ? 48.204 45.889 -3.595 1.00 17.35 2170 LEU B O 1
ATOM 3366 N N . PRO B 1 171 ? 47.019 46.610 -5.368 1.00 16.90 2171 PRO B N 1
ATOM 3367 C CA . PRO B 1 171 ? 48.017 47.653 -5.613 1.00 18.01 2171 PRO B CA 1
ATOM 3368 C C . PRO B 1 171 ? 48.047 48.727 -4.527 1.00 19.62 2171 PRO B C 1
ATOM 3369 O O . PRO B 1 171 ? 49.088 49.341 -4.282 1.00 19.36 2171 PRO B O 1
ATOM 3373 N N . ILE B 1 172 ? 46.912 48.957 -3.876 1.00 17.93 2172 ILE B N 1
ATOM 3374 C CA . ILE B 1 172 ? 46.854 49.958 -2.818 1.00 18.25 2172 ILE B CA 1
ATOM 3375 C C . ILE B 1 172 ? 47.653 49.510 -1.593 1.00 17.77 2172 ILE B C 1
ATOM 3376 O O . ILE B 1 172 ? 48.514 50.243 -1.110 1.00 18.66 2172 ILE B O 1
ATOM 3381 N N . MET B 1 173 ? 47.381 48.305 -1.098 1.00 17.19 2173 MET B N 1
ATOM 3382 C CA . MET B 1 173 ? 48.083 47.791 0.074 1.00 17.51 2173 MET B CA 1
ATOM 3383 C C . MET B 1 173 ? 49.576 47.590 -0.173 1.00 18.36 2173 MET B C 1
ATOM 3384 O O . MET B 1 173 ? 50.383 47.691 0.751 1.00 19.02 2173 MET B O 1
ATOM 3389 N N . LYS B 1 174 ? 49.938 47.318 -1.423 1.00 19.30 2174 LYS B N 1
ATOM 3390 C CA . LYS B 1 174 ? 51.335 47.108 -1.786 1.00 21.64 2174 LYS B CA 1
ATOM 3391 C C . LYS B 1 174 ? 52.197 48.331 -1.479 1.00 23.02 2174 LYS B C 1
ATOM 3392 O O . LYS B 1 174 ? 53.421 48.228 -1.402 1.00 22.78 2174 LYS B O 1
ATOM 3398 N N . GLN B 1 175 ? 51.567 49.488 -1.302 1.00 22.57 2175 GLN B N 1
ATOM 3399 C CA . GLN B 1 175 ? 52.313 50.709 -0.998 1.00 24.34 2175 GLN B CA 1
ATOM 3400 C C . GLN B 1 175 ? 53.014 50.644 0.356 1.00 24.71 2175 GLN B C 1
ATOM 3401 O O . GLN B 1 175 ? 53.999 51.352 0.581 1.00 25.79 2175 GLN B O 1
ATOM 3407 N N . TRP B 1 176 ? 52.515 49.807 1.264 1.00 24.06 2176 TRP B N 1
ATOM 3408 C CA . TRP B 1 176 ? 53.115 49.731 2.593 1.00 23.21 2176 TRP B CA 1
ATOM 3409 C C . TRP B 1 176 ? 53.375 48.346 3.170 1.00 22.96 2176 TRP B C 1
ATOM 3410 O O . TRP B 1 176 ? 53.809 48.227 4.314 1.00 23.02 2176 TRP B O 1
ATOM 3421 N N . ALA B 1 177 ? 53.123 47.301 2.391 1.00 20.64 2177 ALA B N 1
ATOM 3422 C CA . ALA B 1 177 ? 53.371 45.944 2.863 1.00 20.32 2177 ALA B CA 1
ATOM 3423 C C . ALA B 1 177 ? 53.294 44.928 1.736 1.00 20.36 2177 ALA B C 1
ATOM 3424 O O . ALA B 1 177 ? 52.829 45.236 0.640 1.00 19.98 2177 ALA B O 1
ATOM 3426 N N . LYS B 1 178 ? 53.775 43.719 2.007 1.00 20.06 2178 LYS B N 1
ATOM 3427 C CA . LYS B 1 178 ? 53.712 42.651 1.024 1.00 20.96 2178 LYS B CA 1
ATOM 3428 C C . LYS B 1 178 ? 52.258 42.216 1.055 1.00 20.15 2178 LYS B C 1
ATOM 3429 O O . LYS B 1 178 ? 51.627 42.217 2.114 1.00 18.53 2178 LYS B O 1
ATOM 3435 N N . VAL B 1 179 ? 51.725 41.855 -0.103 1.00 18.73 2179 VAL B N 1
ATOM 3436 C CA . VAL B 1 179 ? 50.327 41.473 -0.198 1.00 17.89 2179 VAL B CA 1
ATOM 3437 C C . VAL B 1 179 ? 50.064 40.017 -0.545 1.00 17.60 2179 VAL B C 1
ATOM 3438 O O . VAL B 1 179 ? 50.614 39.474 -1.507 1.00 17.84 2179 VAL B O 1
ATOM 3442 N N . ILE B 1 180 ? 49.193 39.402 0.247 1.00 15.38 2180 ILE B N 1
ATOM 3443 C CA . ILE B 1 180 ? 48.804 38.014 0.065 1.00 15.77 2180 ILE B CA 1
ATOM 3444 C C . ILE B 1 180 ? 47.316 37.945 -0.262 1.00 16.17 2180 ILE B C 1
ATOM 3445 O O . ILE B 1 180 ? 46.511 38.682 0.314 1.00 16.34 2180 ILE B O 1
ATOM 3450 N N . TYR B 1 181 ? 46.950 37.057 -1.177 1.00 14.95 2181 TYR B N 1
ATOM 3451 C CA . TYR B 1 181 ? 45.548 36.892 -1.525 1.00 15.60 2181 TYR B CA 1
ATOM 3452 C C . TYR B 1 181 ? 45.028 35.584 -0.944 1.00 15.27 2181 TYR B C 1
ATOM 3453 O O . TYR B 1 181 ? 45.535 34.512 -1.264 1.00 16.33 2181 TYR B O 1
ATOM 3462 N N . ASP B 1 182 ? 44.022 35.681 -0.078 1.00 16.02 2182 ASP B N 1
ATOM 3463 C CA . ASP B 1 182 ? 43.411 34.505 0.536 1.00 15.97 2182 ASP B CA 1
ATOM 3464 C C . ASP B 1 182 ? 42.326 33.995 -0.421 1.00 15.45 2182 ASP B C 1
ATOM 3465 O O . ASP B 1 182 ? 41.215 34.530 -0.466 1.00 14.72 2182 ASP B O 1
ATOM 3470 N N . ALA B 1 183 ? 42.652 32.956 -1.179 1.00 16.69 2183 ALA B N 1
ATOM 3471 C CA . ALA B 1 183 ? 41.730 32.388 -2.161 1.00 16.67 2183 ALA B CA 1
ATOM 3472 C C . ALA B 1 183 ? 40.577 31.587 -1.567 1.00 17.25 2183 ALA B C 1
ATOM 3473 O O . ALA B 1 183 ? 39.580 31.333 -2.248 1.00 17.97 2183 ALA B O 1
ATOM 3475 N N . THR B 1 184 ? 40.703 31.206 -0.298 1.00 15.83 2184 THR B N 1
ATOM 3476 C CA . THR B 1 184 ? 39.687 30.395 0.370 1.00 16.61 2184 THR B CA 1
ATOM 3477 C C . THR B 1 184 ? 38.580 31.189 1.055 1.00 15.67 2184 THR B C 1
ATOM 3478 O O . THR B 1 184 ? 37.397 31.008 0.750 1.00 15.05 2184 THR B O 1
ATOM 3482 N N . HIS B 1 185 ? 38.954 32.061 1.985 1.00 14.92 2185 HIS B N 1
ATOM 3483 C CA . HIS B 1 185 ? 37.954 32.840 2.705 1.00 15.23 2185 HIS B CA 1
ATOM 3484 C C . HIS B 1 185 ? 37.251 33.886 1.848 1.00 14.83 2185 HIS B C 1
ATOM 3485 O O . HIS B 1 185 ? 36.125 34.281 2.154 1.00 16.46 2185 HIS B O 1
ATOM 3492 N N . SER B 1 186 ? 37.906 34.325 0.776 1.00 15.39 2186 SER B N 1
ATOM 3493 C CA . SER B 1 186 ? 37.336 35.343 -0.098 1.00 15.89 2186 SER B CA 1
ATOM 3494 C C . SER B 1 186 ? 36.040 34.916 -0.775 1.00 15.80 2186 SER B C 1
ATOM 3495 O O . SER B 1 186 ? 35.218 35.766 -1.128 1.00 16.47 2186 SER B O 1
ATOM 3498 N N . VAL B 1 187 ? 35.848 33.608 -0.941 1.00 16.45 2187 VAL B N 1
ATOM 3499 C CA . VAL B 1 187 ? 34.654 33.101 -1.608 1.00 18.66 2187 VAL B CA 1
ATOM 3500 C C . VAL B 1 187 ? 33.630 32.485 -0.659 1.00 21.01 2187 VAL B C 1
ATOM 3501 O O . VAL B 1 187 ? 32.587 31.993 -1.094 1.00 19.71 2187 VAL B O 1
ATOM 3505 N N . GLN B 1 188 ? 33.929 32.515 0.634 1.00 21.90 2188 GLN B N 1
ATOM 3506 C CA . GLN B 1 188 ? 33.027 31.965 1.638 1.00 23.64 2188 GLN B CA 1
ATOM 3507 C C . GLN B 1 188 ? 31.905 32.948 1.942 1.00 24.55 2188 GLN B C 1
ATOM 3508 O O . GLN B 1 188 ? 32.132 34.155 2.028 1.00 25.88 2188 GLN B O 1
ATOM 3514 N N . LEU B 1 189 ? 30.695 32.422 2.092 1.00 23.42 2189 LEU B N 1
ATOM 3515 C CA . LEU B 1 189 ? 29.524 33.240 2.400 1.00 22.80 2189 LEU B CA 1
ATOM 3516 C C . LEU B 1 189 ? 29.321 33.217 3.918 1.00 23.66 2189 LEU B C 1
ATOM 3517 O O . LEU B 1 189 ? 28.889 32.207 4.477 1.00 24.45 2189 LEU B O 1
ATOM 3522 N N . PRO B 1 190 ? 29.631 34.333 4.600 1.00 23.33 2190 PRO B N 1
ATOM 3523 C CA . PRO B 1 190 ? 29.498 34.458 6.060 1.00 24.82 2190 PRO B CA 1
ATOM 3524 C C . PRO B 1 190 ? 28.102 34.131 6.584 1.00 26.09 2190 PRO B C 1
ATOM 3525 O O . PRO B 1 190 ? 27.103 34.527 5.986 1.00 25.60 2190 PRO B O 1
ATOM 3529 N N . GLY B 1 191 ? 28.041 33.408 7.703 1.00 27.65 2191 GLY B N 1
ATOM 3530 C CA . GLY B 1 191 ? 26.761 33.068 8.303 1.00 29.26 2191 GLY B CA 1
ATOM 3531 C C . GLY B 1 191 ? 26.006 31.936 7.632 1.00 30.22 2191 GLY B C 1
ATOM 3532 O O . GLY B 1 191 ? 26.134 31.706 6.428 1.00 32.98 2191 GLY B O 1
ATOM 3533 N N . GLY B 1 199 ? 30.481 29.058 0.941 1.00 27.14 2199 GLY B N 1
ATOM 3534 C CA . GLY B 1 199 ? 30.831 29.796 -0.250 1.00 33.29 2199 GLY B CA 1
ATOM 3535 C C . GLY B 1 199 ? 30.829 28.876 -1.449 1.00 34.53 2199 GLY B C 1
ATOM 3536 O O . GLY B 1 199 ? 30.262 27.782 -1.390 1.00 39.34 2199 GLY B O 1
ATOM 3537 N N . MET B 1 200 ? 31.458 29.300 -2.538 1.00 34.72 2200 MET B N 1
ATOM 3538 C CA . MET B 1 200 ? 31.499 28.468 -3.730 1.00 32.16 2200 MET B CA 1
ATOM 3539 C C . MET B 1 200 ? 32.927 28.153 -4.143 1.00 29.40 2200 MET B C 1
ATOM 3540 O O . MET B 1 200 ? 33.686 29.036 -4.558 1.00 25.96 2200 MET B O 1
ATOM 3545 N N . ARG B 1 201 ? 33.288 26.883 -4.016 1.00 25.96 2201 ARG B N 1
ATOM 3546 C CA . ARG B 1 201 ? 34.616 26.436 -4.394 1.00 25.56 2201 ARG B CA 1
ATOM 3547 C C . ARG B 1 201 ? 34.858 26.733 -5.875 1.00 22.76 2201 ARG B C 1
ATOM 3548 O O . ARG B 1 201 ? 35.995 26.952 -6.289 1.00 20.74 2201 ARG B O 1
ATOM 3556 N N . GLU B 1 202 ? 33.782 26.751 -6.660 1.00 21.06 2202 GLU B N 1
ATOM 3557 C CA . GLU B 1 202 ? 33.870 27.004 -8.101 1.00 20.88 2202 GLU B CA 1
ATOM 3558 C C . GLU B 1 202 ? 34.527 28.337 -8.468 1.00 19.99 2202 GLU B C 1
ATOM 3559 O O . GLU B 1 202 ? 34.980 28.517 -9.602 1.00 20.32 2202 GLU B O 1
ATOM 3565 N N . PHE B 1 203 ? 34.578 29.267 -7.518 1.00 17.58 2203 PHE B N 1
ATOM 3566 C CA . PHE B 1 203 ? 35.177 30.570 -7.783 1.00 16.98 2203 PHE B CA 1
ATOM 3567 C C . PHE B 1 203 ? 36.596 30.714 -7.254 1.00 16.57 2203 PHE B C 1
ATOM 3568 O O . PHE B 1 203 ? 37.258 31.711 -7.527 1.00 15.72 2203 PHE B O 1
ATOM 3576 N N . ILE B 1 204 ? 37.072 29.716 -6.513 1.00 14.93 2204 ILE B N 1
ATOM 3577 C CA . ILE B 1 204 ? 38.413 29.780 -5.940 1.00 16.29 2204 ILE B CA 1
ATOM 3578 C C . ILE B 1 204 ? 39.520 29.957 -6.985 1.00 16.31 2204 ILE B C 1
ATOM 3579 O O . ILE B 1 204 ? 40.306 30.910 -6.917 1.00 15.40 2204 ILE B O 1
ATOM 3584 N N . PHE B 1 205 ? 39.574 29.045 -7.951 1.00 14.92 2205 PHE B N 1
ATOM 3585 C CA . PHE B 1 205 ? 40.596 29.086 -8.999 1.00 16.77 2205 PHE B CA 1
ATOM 3586 C C . PHE B 1 205 ? 40.497 30.356 -9.854 1.00 15.80 2205 PHE B C 1
ATOM 3587 O O . PHE B 1 205 ? 41.493 31.044 -10.069 1.00 16.93 2205 PHE B O 1
ATOM 3595 N N . PRO B 1 206 ? 39.296 30.682 -10.362 1.00 15.18 2206 PRO B N 1
ATOM 3596 C CA . PRO B 1 206 ? 39.165 31.891 -11.181 1.00 15.20 2206 PRO B CA 1
ATOM 3597 C C . PRO B 1 206 ? 39.673 33.158 -10.480 1.00 14.96 2206 PRO B C 1
ATOM 3598 O O . PRO B 1 206 ? 40.379 33.969 -11.086 1.00 14.28 2206 PRO B O 1
ATOM 3602 N N . LEU B 1 207 ? 39.321 33.332 -9.207 1.00 14.24 2207 LEU B N 1
ATOM 3603 C CA . LEU B 1 207 ? 39.754 34.520 -8.478 1.00 15.21 2207 LEU B CA 1
ATOM 3604 C C . LEU B 1 207 ? 41.244 34.507 -8.148 1.00 15.43 2207 LEU B C 1
ATOM 3605 O O . LEU B 1 207 ? 41.869 35.566 -8.023 1.00 16.35 2207 LEU B O 1
ATOM 3610 N N . ILE B 1 208 ? 41.821 33.321 -7.988 1.00 15.43 2208 ILE B N 1
ATOM 3611 C CA . ILE B 1 208 ? 43.245 33.245 -7.708 1.00 17.34 2208 ILE B CA 1
ATOM 3612 C C . ILE B 1 208 ? 43.983 33.623 -9.005 1.00 16.04 2208 ILE B C 1
ATOM 3613 O O . ILE B 1 208 ? 45.055 34.227 -8.968 1.00 16.04 2208 ILE B O 1
ATOM 3618 N N . ARG B 1 209 ? 43.407 33.290 -10.156 1.00 14.13 2209 ARG B N 1
ATOM 3619 C CA . ARG B 1 209 ? 44.053 33.662 -11.412 1.00 14.40 2209 ARG B CA 1
ATOM 3620 C C . ARG B 1 209 ? 44.036 35.184 -11.521 1.00 14.54 2209 ARG B C 1
ATOM 3621 O O . ARG B 1 209 ? 44.998 35.793 -11.976 1.00 15.59 2209 ARG B O 1
ATOM 3629 N N . ALA B 1 210 ? 42.941 35.794 -11.087 1.00 14.58 2210 ALA B N 1
ATOM 3630 C CA . ALA B 1 210 ? 42.812 37.245 -11.122 1.00 14.56 2210 ALA B CA 1
ATOM 3631 C C . ALA B 1 210 ? 43.874 37.884 -10.229 1.00 13.66 2210 ALA B C 1
ATOM 3632 O O . ALA B 1 210 ? 44.546 38.835 -10.625 1.00 14.01 2210 ALA B O 1
ATOM 3634 N N . ALA B 1 211 ? 44.018 37.354 -9.020 1.00 14.57 2211 ALA B N 1
ATOM 3635 C CA . ALA B 1 211 ? 44.990 37.874 -8.068 1.00 13.51 2211 ALA B CA 1
ATOM 3636 C C . ALA B 1 211 ? 46.403 37.927 -8.650 1.00 14.03 2211 ALA B C 1
ATOM 3637 O O . ALA B 1 211 ? 47.106 38.929 -8.502 1.00 15.81 2211 ALA B O 1
ATOM 3639 N N . VAL B 1 212 ? 46.829 36.855 -9.306 1.00 15.71 2212 VAL B N 1
ATOM 3640 C CA . VAL B 1 212 ? 48.176 36.839 -9.863 1.00 16.74 2212 VAL B CA 1
ATOM 3641 C C . VAL B 1 212 ? 48.297 37.701 -11.112 1.00 17.24 2212 VAL B C 1
ATOM 3642 O O . VAL B 1 212 ? 49.360 38.256 -11.373 1.00 18.76 2212 VAL B O 1
ATOM 3646 N N . ALA B 1 213 ? 47.214 37.830 -11.876 1.00 16.20 2213 ALA B N 1
ATOM 3647 C CA . ALA B 1 213 ? 47.252 38.668 -13.071 1.00 15.75 2213 ALA B CA 1
ATOM 3648 C C . ALA B 1 213 ? 47.385 40.125 -12.630 1.00 16.89 2213 ALA B C 1
ATOM 3649 O O . ALA B 1 213 ? 48.092 40.915 -13.265 1.00 17.57 2213 ALA B O 1
ATOM 3651 N N . VAL B 1 214 ? 46.702 40.479 -11.543 1.00 13.86 2214 VAL B N 1
ATOM 3652 C CA . VAL B 1 214 ? 46.768 41.838 -11.008 1.00 14.37 2214 VAL B CA 1
ATOM 3653 C C . VAL B 1 214 ? 48.140 42.060 -10.385 1.00 15.87 2214 VAL B C 1
ATOM 3654 O O . VAL B 1 214 ? 48.769 43.099 -10.590 1.00 16.49 2214 VAL B O 1
ATOM 3658 N N . GLY B 1 215 ? 48.588 41.079 -9.607 1.00 14.71 2215 GLY B N 1
ATOM 3659 C CA . GLY B 1 215 ? 49.884 41.170 -8.970 1.00 16.12 2215 GLY B CA 1
ATOM 3660 C C . GLY B 1 215 ? 49.841 41.154 -7.452 1.00 16.91 2215 GLY B C 1
ATOM 3661 O O . GLY B 1 215 ? 49.301 42.062 -6.826 1.00 17.14 2215 GLY B O 1
ATOM 3662 N N . CYS B 1 216 ? 50.402 40.108 -6.858 1.00 18.34 2216 CYS B N 1
ATOM 3663 C CA . CYS B 1 216 ? 50.464 39.992 -5.408 1.00 17.91 2216 CYS B CA 1
ATOM 3664 C C . CYS B 1 216 ? 51.772 39.297 -5.045 1.00 18.40 2216 CYS B C 1
ATOM 3665 O O . CYS B 1 216 ? 52.474 38.790 -5.921 1.00 19.02 2216 CYS B O 1
ATOM 3668 N N . ASP B 1 217 ? 52.111 39.288 -3.763 1.00 17.24 2217 ASP B N 1
ATOM 3669 C CA . ASP B 1 217 ? 53.360 38.680 -3.319 1.00 19.20 2217 ASP B CA 1
ATOM 3670 C C . ASP B 1 217 ? 53.214 37.230 -2.906 1.00 18.79 2217 ASP B C 1
ATOM 3671 O O . ASP B 1 217 ? 54.200 36.536 -2.655 1.00 19.31 2217 ASP B O 1
ATOM 3676 N N . GLY B 1 218 ? 51.976 36.766 -2.837 1.00 19.00 2218 GLY B N 1
ATOM 3677 C CA . GLY B 1 218 ? 51.754 35.392 -2.457 1.00 18.67 2218 GLY B CA 1
ATOM 3678 C C . GLY B 1 218 ? 50.286 35.067 -2.420 1.00 18.78 2218 GLY B C 1
ATOM 3679 O O . GLY B 1 218 ? 49.439 35.956 -2.517 1.00 19.76 2218 GLY B O 1
ATOM 3680 N N . VAL B 1 219 ? 49.989 33.783 -2.290 1.00 19.30 2219 VAL B N 1
ATOM 3681 C CA . VAL B 1 219 ? 48.616 33.326 -2.225 1.00 19.07 2219 VAL B CA 1
ATOM 3682 C C . VAL B 1 219 ? 48.440 32.419 -1.023 1.00 19.71 2219 VAL B C 1
ATOM 3683 O O . VAL B 1 219 ? 49.328 31.644 -0.677 1.00 20.13 2219 VAL B O 1
ATOM 3687 N N . PHE B 1 220 ? 47.283 32.539 -0.388 1.00 18.39 2220 PHE B N 1
ATOM 3688 C CA . PHE B 1 220 ? 46.924 31.752 0.781 1.00 17.43 2220 PHE B CA 1
ATOM 3689 C C . PHE B 1 220 ? 45.789 30.833 0.324 1.00 17.52 2220 PHE B C 1
ATOM 3690 O O . PHE B 1 220 ? 44.782 31.304 -0.206 1.00 16.75 2220 PHE B O 1
ATOM 3698 N N . MET B 1 221 ? 45.969 29.523 0.493 1.00 17.94 2221 MET B N 1
ATOM 3699 C CA . MET B 1 221 ? 44.958 28.544 0.086 1.00 20.29 2221 MET B CA 1
ATOM 3700 C C . MET B 1 221 ? 44.861 27.408 1.083 1.00 21.58 2221 MET B C 1
ATOM 3701 O O . MET B 1 221 ? 45.873 26.783 1.413 1.00 23.26 2221 MET B O 1
ATOM 3706 N N . GLU B 1 222 ? 43.648 27.108 1.528 1.00 21.59 2222 GLU B N 1
ATOM 3707 C CA . GLU B 1 222 ? 43.459 26.007 2.458 1.00 23.00 2222 GLU B CA 1
ATOM 3708 C C . GLU B 1 222 ? 43.209 24.752 1.640 1.00 22.58 2222 GLU B C 1
ATOM 3709 O O . GLU B 1 222 ? 42.505 24.787 0.629 1.00 22.19 2222 GLU B O 1
ATOM 3715 N N . THR B 1 223 ? 43.809 23.646 2.066 1.00 23.18 2223 THR B N 1
ATOM 3716 C CA . THR B 1 223 ? 43.670 22.387 1.354 1.00 25.01 2223 THR B CA 1
ATOM 3717 C C . THR B 1 223 ? 43.476 21.257 2.362 1.00 26.11 2223 THR B C 1
ATOM 3718 O O . THR B 1 223 ? 44.011 21.296 3.472 1.00 26.09 2223 THR B O 1
ATOM 3722 N N . HIS B 1 224 ? 42.706 20.252 1.968 1.00 27.04 2224 HIS B N 1
ATOM 3723 C CA . HIS B 1 224 ? 42.404 19.134 2.848 1.00 29.13 2224 HIS B CA 1
ATOM 3724 C C . HIS B 1 224 ? 42.261 17.872 2.001 1.00 30.79 2224 HIS B C 1
ATOM 3725 O O . HIS B 1 224 ? 41.708 17.916 0.901 1.00 29.99 2224 HIS B O 1
ATOM 3732 N N . PRO B 1 225 ? 42.774 16.733 2.491 1.00 32.57 2225 PRO B N 1
ATOM 3733 C CA . PRO B 1 225 ? 42.670 15.485 1.731 1.00 34.62 2225 PRO B CA 1
ATOM 3734 C C . PRO B 1 225 ? 41.232 15.184 1.314 1.00 35.74 2225 PRO B C 1
ATOM 3735 O O . PRO B 1 225 ? 40.976 14.794 0.175 1.00 36.92 2225 PRO B O 1
ATOM 3739 N N . GLU B 1 226 ? 40.298 15.371 2.241 1.00 37.34 2226 GLU B N 1
ATOM 3740 C CA . GLU B 1 226 ? 38.884 15.124 1.974 1.00 38.80 2226 GLU B CA 1
ATOM 3741 C C . GLU B 1 226 ? 38.053 16.288 2.497 1.00 38.89 2226 GLU B C 1
ATOM 3742 O O . GLU B 1 226 ? 37.439 16.196 3.559 1.00 38.06 2226 GLU B O 1
ATOM 3748 N N . PRO B 1 227 ? 38.018 17.401 1.749 1.00 39.21 2227 PRO B N 1
ATOM 3749 C CA . PRO B 1 227 ? 37.267 18.603 2.123 1.00 39.71 2227 PRO B CA 1
ATOM 3750 C C . PRO B 1 227 ? 35.867 18.335 2.679 1.00 40.90 2227 PRO B C 1
ATOM 3751 O O . PRO B 1 227 ? 35.438 18.982 3.633 1.00 39.85 2227 PRO B O 1
ATOM 3755 N N . GLU B 1 228 ? 35.162 17.381 2.078 1.00 42.61 2228 GLU B N 1
ATOM 3756 C CA . GLU B 1 228 ? 33.810 17.033 2.507 1.00 45.20 2228 GLU B CA 1
ATOM 3757 C C . GLU B 1 228 ? 33.757 16.613 3.969 1.00 44.85 2228 GLU B C 1
ATOM 3758 O O . GLU B 1 228 ? 32.726 16.754 4.625 1.00 45.26 2228 GLU B O 1
ATOM 3764 N N . LYS B 1 229 ? 34.871 16.096 4.475 1.00 44.88 2229 LYS B N 1
ATOM 3765 C CA . LYS B 1 229 ? 34.944 15.642 5.858 1.00 44.70 2229 LYS B CA 1
ATOM 3766 C C . LYS B 1 229 ? 35.587 16.666 6.791 1.00 43.26 2229 LYS B C 1
ATOM 3767 O O . LYS B 1 229 ? 35.716 16.427 7.992 1.00 42.73 2229 LYS B O 1
ATOM 3773 N N . ALA B 1 230 ? 35.982 17.809 6.240 1.00 41.33 2230 ALA B N 1
ATOM 3774 C CA . ALA B 1 230 ? 36.608 18.860 7.033 1.00 40.32 2230 ALA B CA 1
ATOM 3775 C C . ALA B 1 230 ? 35.664 19.343 8.130 1.00 39.81 2230 ALA B C 1
ATOM 3776 O O . ALA B 1 230 ? 34.457 19.455 7.919 1.00 39.63 2230 ALA B O 1
ATOM 3778 N N . LEU B 1 231 ? 36.223 19.633 9.300 1.00 38.74 2231 LEU B N 1
ATOM 3779 C CA . LEU B 1 231 ? 35.434 20.092 10.438 1.00 38.10 2231 LEU B CA 1
ATOM 3780 C C . LEU B 1 231 ? 35.316 21.609 10.448 1.00 38.23 2231 LEU B C 1
ATOM 3781 O O . LEU B 1 231 ? 34.784 22.201 11.390 1.00 37.73 2231 LEU B O 1
ATOM 3786 N N . SER B 1 232 ? 35.811 22.230 9.385 1.00 36.93 2232 SER B N 1
ATOM 3787 C CA . SER B 1 232 ? 35.783 23.675 9.246 1.00 36.05 2232 SER B CA 1
ATOM 3788 C C . SER B 1 232 ? 36.047 24.014 7.781 1.00 35.98 2232 SER B C 1
ATOM 3789 O O . SER B 1 232 ? 36.803 23.311 7.110 1.00 33.99 2232 SER B O 1
ATOM 3792 N N . ASP B 1 233 ? 35.418 25.079 7.287 1.00 35.86 2233 ASP B N 1
ATOM 3793 C CA . ASP B 1 233 ? 35.595 25.503 5.898 1.00 36.10 2233 ASP B CA 1
ATOM 3794 C C . ASP B 1 233 ? 35.483 24.335 4.916 1.00 35.66 2233 ASP B C 1
ATOM 3795 O O . ASP B 1 233 ? 36.133 24.333 3.870 1.00 35.07 2233 ASP B O 1
ATOM 3800 N N . ALA B 1 234 ? 34.656 23.349 5.246 1.00 35.25 2234 ALA B N 1
ATOM 3801 C CA . ALA B 1 234 ? 34.489 22.183 4.384 1.00 35.32 2234 ALA B CA 1
ATOM 3802 C C . ALA B 1 234 ? 34.041 22.553 2.971 1.00 34.49 2234 ALA B C 1
ATOM 3803 O O . ALA B 1 234 ? 34.435 21.913 2.001 1.00 35.48 2234 ALA B O 1
ATOM 3805 N N . SER B 1 235 ? 33.220 23.589 2.858 1.00 33.81 2235 SER B N 1
ATOM 3806 C CA . SER B 1 235 ? 32.717 24.020 1.560 1.00 33.34 2235 SER B CA 1
ATOM 3807 C C . SER B 1 235 ? 33.750 24.706 0.676 1.00 31.69 2235 SER B C 1
ATOM 3808 O O . SER B 1 235 ? 33.564 24.785 -0.538 1.00 31.05 2235 SER B O 1
ATOM 3811 N N . THR B 1 236 ? 34.834 25.197 1.270 1.00 29.34 2236 THR B N 1
ATOM 3812 C CA . THR B 1 236 ? 35.839 25.912 0.494 1.00 27.17 2236 THR B CA 1
ATOM 3813 C C . THR B 1 236 ? 37.275 25.391 0.510 1.00 25.66 2236 THR B C 1
ATOM 3814 O O . THR B 1 236 ? 38.127 25.917 -0.204 1.00 24.63 2236 THR B O 1
ATOM 3818 N N . GLN B 1 237 ? 37.566 24.370 1.307 1.00 24.53 2237 GLN B N 1
ATOM 3819 C CA . GLN B 1 237 ? 38.926 23.852 1.316 1.00 24.73 2237 GLN B CA 1
ATOM 3820 C C . GLN B 1 237 ? 39.176 23.065 0.033 1.00 24.73 2237 GLN B C 1
ATOM 3821 O O . GLN B 1 237 ? 38.313 22.328 -0.438 1.00 24.61 2237 GLN B O 1
ATOM 3827 N N . LEU B 1 238 ? 40.360 23.248 -0.534 1.00 25.28 2238 LEU B N 1
ATOM 3828 C CA . LEU B 1 238 ? 40.726 22.595 -1.786 1.00 26.92 2238 LEU B CA 1
ATOM 3829 C C . LEU B 1 238 ? 41.238 21.166 -1.619 1.00 26.97 2238 LEU B C 1
ATOM 3830 O O . LEU B 1 238 ? 42.052 20.887 -0.738 1.00 27.30 2238 LEU B O 1
ATOM 3835 N N . PRO B 1 239 ? 40.755 20.235 -2.462 1.00 27.68 2239 PRO B N 1
ATOM 3836 C CA . PRO B 1 239 ? 41.222 18.851 -2.355 1.00 27.77 2239 PRO B CA 1
ATOM 3837 C C . PRO B 1 239 ? 42.735 18.857 -2.551 1.00 27.40 2239 PRO B C 1
ATOM 3838 O O . PRO B 1 239 ? 43.239 19.512 -3.465 1.00 27.70 2239 PRO B O 1
ATOM 3842 N N . LEU B 1 240 ? 43.454 18.141 -1.693 1.00 26.24 2240 LEU B N 1
ATOM 3843 C CA . LEU B 1 240 ? 44.909 18.091 -1.776 1.00 27.46 2240 LEU B CA 1
ATOM 3844 C C . LEU B 1 240 ? 45.444 17.805 -3.176 1.00 27.00 2240 LEU B C 1
ATOM 3845 O O . LEU B 1 240 ? 46.393 18.442 -3.626 1.00 26.28 2240 LEU B O 1
ATOM 3850 N N . SER B 1 241 ? 44.831 16.844 -3.857 1.00 26.88 2241 SER B N 1
ATOM 3851 C CA . SER B 1 241 ? 45.264 16.443 -5.194 1.00 27.58 2241 SER B CA 1
ATOM 3852 C C . SER B 1 241 ? 45.211 17.545 -6.248 1.00 27.34 2241 SER B C 1
ATOM 3853 O O . SER B 1 241 ? 45.871 17.447 -7.285 1.00 27.95 2241 SER B O 1
ATOM 3856 N N . GLN B 1 242 ? 44.428 18.588 -5.992 1.00 27.50 2242 GLN B N 1
ATOM 3857 C CA . GLN B 1 242 ? 44.297 19.689 -6.941 1.00 26.02 2242 GLN B CA 1
ATOM 3858 C C . GLN B 1 242 ? 45.281 20.829 -6.714 1.00 25.47 2242 GLN B C 1
ATOM 3859 O O . GLN B 1 242 ? 45.405 21.722 -7.554 1.00 24.02 2242 GLN B O 1
ATOM 3865 N N . LEU B 1 243 ? 45.984 20.789 -5.588 1.00 23.50 2243 LEU B N 1
ATOM 3866 C CA . LEU B 1 243 ? 46.937 21.834 -5.239 1.00 23.65 2243 LEU B CA 1
ATOM 3867 C C . LEU B 1 243 ? 48.065 22.030 -6.258 1.00 24.40 2243 LEU B C 1
ATOM 3868 O O . LEU B 1 243 ? 48.358 23.160 -6.659 1.00 23.38 2243 LEU B O 1
ATOM 3873 N N . GLU B 1 244 ? 48.693 20.940 -6.687 1.00 23.88 2244 GLU B N 1
ATOM 3874 C CA . GLU B 1 244 ? 49.790 21.051 -7.645 1.00 23.26 2244 GLU B CA 1
ATOM 3875 C C . GLU B 1 244 ? 49.390 21.806 -8.907 1.00 21.47 2244 GLU B C 1
ATOM 3876 O O . GLU B 1 244 ? 50.080 22.735 -9.328 1.00 21.24 2244 GLU B O 1
ATOM 3882 N N . GLY B 1 245 ? 48.281 21.394 -9.509 1.00 20.96 2245 GLY B N 1
ATOM 3883 C CA . GLY B 1 245 ? 47.811 22.036 -10.724 1.00 19.77 2245 GLY B CA 1
ATOM 3884 C C . GLY B 1 245 ? 47.579 23.530 -10.583 1.00 20.30 2245 GLY B C 1
ATOM 3885 O O . GLY B 1 245 ? 47.942 24.307 -11.465 1.00 18.96 2245 GLY B O 1
ATOM 3886 N N . ILE B 1 246 ? 46.973 23.941 -9.474 1.00 19.55 2246 ILE B N 1
ATOM 3887 C CA . ILE B 1 246 ? 46.704 25.354 -9.261 1.00 19.80 2246 ILE B CA 1
ATOM 3888 C C . ILE B 1 246 ? 47.987 26.155 -9.065 1.00 19.21 2246 ILE B C 1
ATOM 3889 O O . ILE B 1 246 ? 48.109 27.283 -9.555 1.00 18.86 2246 ILE B O 1
ATOM 3894 N N . ILE B 1 247 ? 48.952 25.575 -8.362 1.00 18.58 2247 ILE B N 1
ATOM 3895 C CA . ILE B 1 247 ? 50.215 26.266 -8.132 1.00 19.14 2247 ILE B CA 1
ATOM 3896 C C . ILE B 1 247 ? 50.943 26.476 -9.456 1.00 18.58 2247 ILE B C 1
ATOM 3897 O O . ILE B 1 247 ? 51.458 27.562 -9.725 1.00 20.49 2247 ILE B O 1
ATOM 3902 N N . GLU B 1 248 ? 50.986 25.438 -10.282 1.00 17.56 2248 GLU B N 1
ATOM 3903 C CA . GLU B 1 248 ? 51.651 25.542 -11.579 1.00 18.66 2248 GLU B CA 1
ATOM 3904 C C . GLU B 1 248 ? 50.968 26.628 -12.409 1.00 17.45 2248 GLU B C 1
ATOM 3905 O O . GLU B 1 248 ? 51.628 27.443 -13.056 1.00 18.43 2248 GLU B O 1
ATOM 3911 N N . ALA B 1 249 ? 49.640 26.645 -12.369 1.00 17.50 2249 ALA B N 1
ATOM 3912 C CA . ALA B 1 249 ? 48.861 27.629 -13.107 1.00 18.27 2249 ALA B CA 1
ATOM 3913 C C . ALA B 1 249 ? 49.189 29.049 -12.661 1.00 18.74 2249 ALA B C 1
ATOM 3914 O O . ALA B 1 249 ? 49.394 29.929 -13.494 1.00 17.73 2249 ALA B O 1
ATOM 3916 N N . ILE B 1 250 ? 49.250 29.284 -11.353 1.00 18.26 2250 ILE B N 1
ATOM 3917 C CA . ILE B 1 250 ? 49.563 30.625 -10.891 1.00 20.03 2250 ILE B CA 1
ATOM 3918 C C . ILE B 1 250 ? 50.991 31.039 -11.242 1.00 19.15 2250 ILE B C 1
ATOM 3919 O O . ILE B 1 250 ? 51.247 32.213 -11.505 1.00 20.35 2250 ILE B O 1
ATOM 3924 N N . LEU B 1 251 ? 51.918 30.086 -11.273 1.00 16.88 2251 LEU B N 1
ATOM 3925 C CA . LEU B 1 251 ? 53.296 30.419 -11.623 1.00 17.19 2251 LEU B CA 1
ATOM 3926 C C . LEU B 1 251 ? 53.375 30.809 -13.097 1.00 16.44 2251 LEU B C 1
ATOM 3927 O O . LEU B 1 251 ? 54.074 31.755 -13.460 1.00 18.12 2251 LEU B O 1
ATOM 3932 N N . GLU B 1 252 ? 52.650 30.081 -13.940 1.00 15.61 2252 GLU B N 1
ATOM 3933 C CA . GLU B 1 252 ? 52.632 30.362 -15.376 1.00 15.84 2252 GLU B CA 1
ATOM 3934 C C . GLU B 1 252 ? 52.019 31.729 -15.658 1.00 16.28 2252 GLU B C 1
ATOM 3935 O O . GLU B 1 252 ? 52.556 32.515 -16.437 1.00 16.51 2252 GLU B O 1
ATOM 3941 N N . ILE B 1 253 ? 50.885 32.010 -15.021 1.00 16.13 2253 ILE B N 1
ATOM 3942 C CA . ILE B 1 253 ? 50.206 33.284 -15.221 1.00 16.77 2253 ILE B CA 1
ATOM 3943 C C . ILE B 1 253 ? 51.046 34.437 -14.682 1.00 16.59 2253 ILE B C 1
ATOM 3944 O O . ILE B 1 253 ? 51.117 35.499 -15.293 1.00 16.36 2253 ILE B O 1
ATOM 3949 N N . ARG B 1 254 ? 51.693 34.220 -13.544 1.00 16.09 2254 ARG B N 1
ATOM 3950 C CA . ARG B 1 254 ? 52.548 35.240 -12.946 1.00 16.01 2254 ARG B CA 1
ATOM 3951 C C . ARG B 1 254 ? 53.748 35.533 -13.848 1.00 16.96 2254 ARG B C 1
ATOM 3952 O O . ARG B 1 254 ? 54.146 36.687 -14.024 1.00 17.84 2254 ARG B O 1
ATOM 3960 N N . GLU B 1 255 ? 54.327 34.483 -14.418 1.00 17.03 2255 GLU B N 1
ATOM 3961 C CA . GLU B 1 255 ? 55.488 34.639 -15.281 1.00 17.01 2255 GLU B CA 1
ATOM 3962 C C . GLU B 1 255 ? 55.185 35.609 -16.418 1.00 17.45 2255 GLU B C 1
ATOM 3963 O O . GLU B 1 255 ? 55.963 36.517 -16.700 1.00 18.26 2255 GLU B O 1
ATOM 3969 N N . VAL B 1 256 ? 54.040 35.423 -17.060 1.00 14.73 2256 VAL B N 1
ATOM 3970 C CA . VAL B 1 256 ? 53.645 36.278 -18.169 1.00 15.41 2256 VAL B CA 1
ATOM 3971 C C . VAL B 1 256 ? 53.156 37.653 -17.730 1.00 16.32 2256 VAL B C 1
ATOM 3972 O O . VAL B 1 256 ? 53.608 38.680 -18.246 1.00 17.02 2256 VAL B O 1
ATOM 3976 N N . ALA B 1 257 ? 52.236 37.669 -16.772 1.00 16.75 2257 ALA B N 1
ATOM 3977 C CA . ALA B 1 257 ? 51.651 38.916 -16.291 1.00 16.38 2257 ALA B CA 1
ATOM 3978 C C . ALA B 1 257 ? 52.592 39.855 -15.546 1.00 16.76 2257 ALA B C 1
ATOM 3979 O O . ALA B 1 257 ? 52.423 41.071 -15.606 1.00 17.48 2257 ALA B O 1
ATOM 3981 N N . SER B 1 258 ? 53.573 39.296 -14.842 1.00 18.53 2258 SER B N 1
ATOM 3982 C CA . SER B 1 258 ? 54.506 40.103 -14.054 1.00 18.63 2258 SER B CA 1
ATOM 3983 C C . SER B 1 258 ? 55.188 41.197 -14.861 1.00 19.14 2258 SER B C 1
ATOM 3984 O O . SER B 1 258 ? 55.607 42.211 -14.311 1.00 18.72 2258 SER B O 1
ATOM 3987 N N . LYS B 1 259 ? 55.301 40.986 -16.167 1.00 20.64 2259 LYS B N 1
ATOM 3988 C CA . LYS B 1 259 ? 55.916 41.972 -17.038 1.00 21.24 2259 LYS B CA 1
ATOM 3989 C C . LYS B 1 259 ? 55.149 43.287 -16.932 1.00 20.49 2259 LYS B C 1
ATOM 3990 O O . LYS B 1 259 ? 55.720 44.362 -17.110 1.00 23.51 2259 LYS B O 1
ATOM 3996 N N . TYR B 1 260 ? 53.860 43.196 -16.607 1.00 18.90 2260 TYR B N 1
ATOM 3997 C CA . TYR B 1 260 ? 53.009 44.380 -16.522 1.00 17.29 2260 TYR B CA 1
ATOM 3998 C C . TYR B 1 260 ? 52.648 44.898 -15.135 1.00 18.07 2260 TYR B C 1
ATOM 3999 O O . TYR B 1 260 ? 51.875 45.855 -15.019 1.00 17.16 2260 TYR B O 1
ATOM 4008 N N . TYR B 1 261 ? 53.185 44.287 -14.085 1.00 17.63 2261 TYR B N 1
ATOM 4009 C CA . TYR B 1 261 ? 52.883 44.757 -12.735 1.00 19.28 2261 TYR B CA 1
ATOM 4010 C C . TYR B 1 261 ? 53.397 46.188 -12.591 1.00 21.37 2261 TYR B C 1
ATOM 4011 O O . TYR B 1 261 ? 54.563 46.465 -12.883 1.00 21.65 2261 TYR B O 1
ATOM 4020 N N . GLU B 1 262 ? 52.535 47.095 -12.145 1.00 22.86 2262 GLU B N 1
ATOM 4021 C CA . GLU B 1 262 ? 52.923 48.493 -11.972 1.00 25.72 2262 GLU B CA 1
ATOM 4022 C C . GLU B 1 262 ? 53.926 48.653 -10.828 1.00 27.57 2262 GLU B C 1
ATOM 4023 O O . GLU B 1 262 ? 53.893 47.900 -9.860 1.00 26.98 2262 GLU B O 1
ATOM 4029 N N . THR B 1 263 ? 54.809 49.640 -10.943 1.00 30.26 2263 THR B N 1
ATOM 4030 C CA . THR B 1 263 ? 55.817 49.895 -9.914 1.00 35.73 2263 THR B CA 1
ATOM 4031 C C . THR B 1 263 ? 55.200 50.532 -8.670 1.00 38.20 2263 THR B C 1
ATOM 4032 O O . THR B 1 263 ? 54.480 51.523 -8.767 1.00 38.02 2263 THR B O 1
ATOM 4036 N N . ILE B 1 264 ? 55.514 49.954 -7.511 1.00 42.29 2264 ILE B N 1
ATOM 4037 C CA . ILE B 1 264 ? 55.016 50.382 -6.197 1.00 46.64 2264 ILE B CA 1
ATOM 4038 C C . ILE B 1 264 ? 53.537 50.752 -6.166 1.00 48.34 2264 ILE B C 1
ATOM 4039 O O . ILE B 1 264 ? 52.767 49.988 -5.545 1.00 49.04 2264 ILE B O 1
#

Foldseek 3Di:
DQFEAEEEAAACQDLVQRQVLLVLQLVLCVVPVSHQYEYEHEQFPVDDPDPPADTHDDDVRVLVSLQVSCVVRVHAYEYEDDDLVSQQVNLVRHQEYEYDQVCLPVLSNLLSNLLSAHAYEYEHHLDDDLLNCQVSLVSSVVSHHDAYEYEFQFHDDDAQAGAGDLVSAVSNVVRHAYEYELFNNQGGVVPGAQVCSLVVLLVNLLQNGRYYYAYAGCQLCPRSPSSNGHHNSVCVSVSVVSSVVSNVVNVVVHDDD/DFEAEEEAAACQDLVQRQVLLVLQLVVCVVCVVYAYEYEHEQFPPDDPDPPADTHDDDVRVLVSLQVSCVVRVHAYEYEDDDLVSLQVNLVRHLEYEYDQVCLPVLSNLLSNLLSQHEYEYEHHLDDDLLNCQVSLVSSVVSNHDAYEYEFQFHDDDAQAGAGDLVSAVSNVVRHFYEYELFNNAGGVCHALVCSLVVLLVNLLQNGRYYYAYAGCQLCPRSPSSRGHHHSVCVSVSVVSSVVSNVVNVVPHDDD

Radius of gyration: 23.71 Å; Cα contacts (8 Å, |Δi|>4): 1140; chains: 2; bounding box: 61×57×63 Å